Protein AF-N8QYJ8-F1 (afdb_monomer)

Sequence (389 aa):
MSNPVFDHEIYRIAHPVMQKLVKQAVKAREFQATFPNLYNELIRIRDVILRQLVNLLTEKYKERKSLPIEQIKIEVEIIVFGRQLLNHVMGYCQTRQLVDEDIFLLNHLLQPDELTSIFEELYCIFWENIKSYEEWTQFPNFSTNLKRILNEKYFLPDLLPFWDIKSLFLDYLKIYIEYHNFKNSKDIKGTNITQVPSYHEVRNAIKGLKIYGTPLQKSTKSFIGCSPLDANLPPSKFINLHLNLEEDVSNLPVLLSKFIHEFMATRLDNQRNGTDAQPIIDNKVSEKIHSLSIILDDCANSLEVLKRADAILTALISLIYYDKIFETKINKGNIQQFESANYSKFMLSEIHGSANQTIIENAINQDRRNSINHTGMVNRTGFVGDFFI

Mean predicted aligned error: 11.26 Å

Organism: NCBI:txid1530123

Solvent-accessible surface area (backbone atoms only — not comparable to full-atom values): 22499 Å² total; per-residue (Å²): 135,79,84,54,61,67,62,44,70,57,44,69,54,46,50,62,52,49,51,50,53,50,54,33,48,51,54,25,48,56,48,34,74,43,33,46,64,59,45,55,47,52,52,53,48,49,54,51,47,49,53,52,52,52,51,56,52,50,52,47,42,64,76,75,44,101,63,59,70,70,57,50,51,54,54,49,47,41,44,40,56,73,66,35,45,53,42,52,46,38,40,23,56,74,67,75,51,87,56,55,64,63,50,68,76,33,58,96,76,41,55,68,68,58,50,51,50,54,48,50,54,48,31,50,56,51,52,52,53,49,49,54,48,31,68,72,70,65,48,81,66,40,68,62,50,48,54,49,47,41,72,75,76,49,47,65,42,38,50,62,68,98,68,56,65,66,60,55,41,55,52,45,52,54,40,57,58,54,56,75,68,38,39,45,86,74,81,69,92,86,64,97,51,84,46,78,79,48,73,66,54,37,50,60,58,50,51,69,55,71,79,59,69,78,76,71,80,83,48,92,65,46,41,75,34,32,64,51,97,48,90,87,49,74,66,48,99,51,79,39,82,45,76,38,91,84,56,60,74,81,49,47,36,52,52,54,43,49,50,56,53,49,51,50,50,50,55,43,43,64,69,24,71,88,50,92,57,84,58,89,80,55,65,71,61,49,52,54,50,52,56,50,46,54,55,27,49,55,61,58,45,63,54,73,68,76,52,24,58,64,45,54,53,50,52,43,51,51,49,52,52,46,54,52,47,42,54,62,30,38,70,48,17,39,47,68,54,31,26,52,27,41,50,52,50,54,60,50,73,72,54,85,85,61,98,55,50,70,61,53,51,50,51,35,55,48,52,36,53,65,19,44,56,52,59,69,97,67,95,70,93,78,82,87,77,93,81,86,134

Radius of gyration: 23.84 Å; Cα contacts (8 Å, |Δi|>4): 334; chains: 1; bounding box: 57×63×66 Å

Fold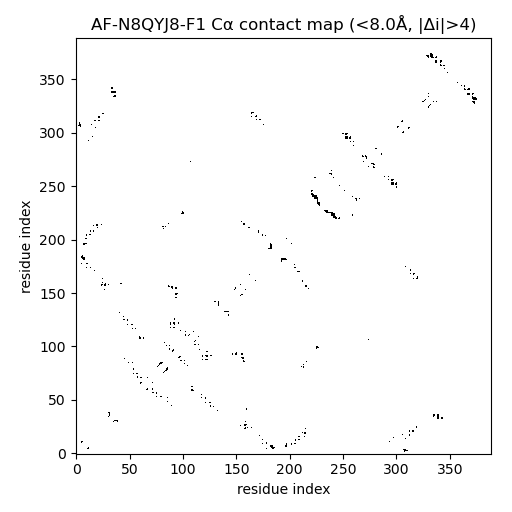seek 3Di:
DDFQQFDADLCLPVLVQLVQLLVLLVLLVVVCLQAVPVLVLLLVLLVVLLVLQLVLQLVLCVVPDPDDSVVSNVVSCCLCQLVVVSLQLQQCLLPVDHAQSNCLSQVVRDHPVRSSVSSVVSSVSSVVSVVVVCVVLVDPCVSVVVSVCCLPPHPRSSNHWPDDLVLSLVLLVQLSVVSVLADGPDDDPDDPRPDRDDPVRSCVSCVSVSSGDRDDDPCPAWDWHQDDPDNPDDGHPAIDTRHHPPDDPLCVLVSVLVRLVVRVVVVQCVQQVNHPDDGDDDVVSVVVSVVSSVVSCCSNPVPPQSSHSVSSSVSSVVSVVSVVQCVQWQVLFQVSQLNVLSVVLVVLVPDPDDPCSVVSNVVSVVSNVNRTPPPDDDDDDDDDDDDDD

Secondary structure (DSSP, 8-state):
-------SHHHHHHHHHHHHHHHHHHHHHHHHHH-HHHHHHHHHHHHHHHHHHHHHHHHHHHHH----HHHHHHHHHIIIIIS-HHHHHHHHHHH----HHHHHHHTTT--HHHHHHHHHHHHHHHHHHHHHHHHHHT-TTHHHHHHHHHHHT--HHHHS-SS-HHHHHHHHHHHHHHHTTS--SS--TTS----PPPHHHHHHHHGGGGGSPPPPP--SSS-EESS-SSTTSPPPSS-EE---TTS-GGGHHHHHHHHHHHHHHHHHHHHHTTS-PPP---HHHHHHHHHHHHHHHHHHT--TTTT-HHHHHHHHHHHHHHHHHIIIIITTS-HHHHHHHHHHHHHHHTS---TTHHHHHHHHHHHHHHTTT-S--------------

Structure (mmCIF, N/CA/C/O backbone):
data_AF-N8QYJ8-F1
#
_entry.id   AF-N8QYJ8-F1
#
loop_
_atom_site.group_PDB
_atom_site.id
_atom_site.type_symbol
_atom_site.label_atom_id
_atom_site.label_alt_id
_atom_site.label_comp_id
_atom_site.label_asym_id
_atom_site.label_entity_id
_atom_site.label_seq_id
_atom_site.pdbx_PDB_ins_code
_atom_site.Cartn_x
_atom_site.Cartn_y
_atom_site.Cartn_z
_atom_site.occupancy
_atom_site.B_iso_or_equiv
_atom_site.auth_seq_id
_atom_site.auth_comp_id
_atom_site.auth_asym_id
_atom_site.auth_atom_id
_atom_site.pdbx_PDB_model_num
ATOM 1 N N . MET A 1 1 ? -17.340 -29.515 1.000 1.00 36.47 1 MET A N 1
ATOM 2 C CA . MET A 1 1 ? -16.845 -28.639 2.084 1.00 36.47 1 MET A CA 1
ATOM 3 C C . MET A 1 1 ? -17.303 -27.223 1.728 1.00 36.47 1 MET A C 1
ATOM 5 O O . MET A 1 1 ? -16.787 -26.689 0.762 1.00 36.47 1 MET A O 1
ATOM 9 N N . SER A 1 2 ? -18.535 -26.823 2.073 1.00 41.84 2 SER A N 1
ATOM 10 C CA . SER A 1 2 ? -19.015 -26.205 3.338 1.00 41.84 2 SER A CA 1
ATOM 11 C C . SER A 1 2 ? -18.490 -24.770 3.559 1.00 41.84 2 SER A C 1
ATOM 13 O O . SER A 1 2 ? -17.286 -24.572 3.653 1.00 41.84 2 SER A O 1
ATOM 15 N N . ASN A 1 3 ? -19.420 -23.803 3.606 1.00 56.28 3 ASN A N 1
ATOM 16 C CA . ASN A 1 3 ? -19.248 -22.336 3.618 1.00 56.28 3 ASN A CA 1
ATOM 17 C C . ASN A 1 3 ? -18.204 -21.795 4.622 1.00 56.28 3 ASN A C 1
ATOM 19 O O . ASN A 1 3 ? -18.433 -21.922 5.823 1.00 56.28 3 ASN A O 1
ATOM 23 N N . PRO A 1 4 ? -17.157 -21.067 4.183 1.00 61.69 4 PRO A N 1
ATOM 24 C CA . PRO A 1 4 ? -16.273 -20.302 5.066 1.00 61.69 4 PRO A CA 1
ATOM 25 C C . PRO A 1 4 ? -16.615 -18.799 5.014 1.00 61.69 4 PRO A C 1
ATOM 27 O O . PRO A 1 4 ? -15.728 -17.945 5.003 1.00 61.69 4 PRO A O 1
ATOM 30 N N . VAL A 1 5 ? -17.911 -18.490 4.898 1.00 67.38 5 VAL A N 1
ATOM 31 C CA . VAL A 1 5 ? -18.459 -17.147 5.110 1.00 67.38 5 VAL A CA 1
ATOM 32 C C . VAL A 1 5 ? -18.983 -17.138 6.533 1.00 67.38 5 VAL A C 1
ATOM 34 O O . VAL A 1 5 ? -19.910 -17.892 6.844 1.00 67.38 5 VAL A O 1
ATOM 37 N N . PHE A 1 6 ? -18.364 -16.339 7.394 1.00 73.62 6 PHE A N 1
ATOM 38 C CA . PHE A 1 6 ? -18.770 -16.251 8.787 1.00 73.62 6 PHE A CA 1
ATOM 39 C C . PHE A 1 6 ? -19.749 -15.096 8.986 1.00 73.62 6 PHE A C 1
ATOM 41 O O . PHE A 1 6 ? -19.693 -14.092 8.281 1.00 73.62 6 PHE A O 1
ATOM 48 N N . ASP A 1 7 ? -20.658 -15.238 9.944 1.00 74.12 7 ASP A N 1
ATOM 49 C CA . ASP A 1 7 ? -21.684 -14.229 10.225 1.00 74.12 7 ASP A CA 1
ATOM 50 C C . ASP A 1 7 ? -21.570 -13.719 11.663 1.00 74.12 7 ASP A C 1
ATOM 52 O O . ASP A 1 7 ? -22.475 -13.876 12.482 1.00 74.12 7 ASP A O 1
ATOM 56 N N . HIS A 1 8 ? -20.399 -13.162 11.978 1.00 79.75 8 HIS A N 1
ATOM 57 C CA . HIS A 1 8 ? -20.100 -12.521 13.255 1.00 79.75 8 HIS A CA 1
ATOM 58 C C . HIS A 1 8 ? -19.141 -11.331 13.070 1.00 79.75 8 HIS A C 1
ATOM 60 O O . HIS A 1 8 ? -18.368 -11.264 12.111 1.00 79.75 8 HIS A O 1
ATOM 66 N N . GLU A 1 9 ? -19.110 -10.425 14.046 1.00 78.31 9 GLU A N 1
ATOM 67 C CA . GLU A 1 9 ? -18.422 -9.126 13.943 1.00 78.31 9 GLU A CA 1
ATOM 68 C C . GLU A 1 9 ? -16.918 -9.199 13.679 1.00 78.31 9 GLU A C 1
ATOM 70 O O . GLU A 1 9 ? -16.393 -8.383 12.924 1.00 78.31 9 GLU A O 1
ATOM 75 N N . ILE A 1 10 ? -16.216 -10.207 14.207 1.00 85.00 10 ILE A N 1
ATOM 76 C CA . ILE A 1 10 ? -14.786 -10.383 13.900 1.00 85.00 10 ILE A CA 1
ATOM 77 C C . ILE A 1 10 ? -14.576 -10.579 12.393 1.00 85.00 10 ILE A C 1
ATOM 79 O O . ILE A 1 10 ? -13.674 -9.979 11.817 1.00 85.00 10 ILE A O 1
ATOM 83 N N . TYR A 1 11 ? -15.422 -11.376 11.739 1.00 84.19 11 TYR A N 1
ATOM 84 C CA . TYR A 1 11 ? -15.336 -11.621 10.307 1.00 84.19 11 TYR A CA 1
ATOM 85 C C . TYR A 1 11 ? -15.731 -10.385 9.508 1.00 84.19 11 TYR A C 1
ATOM 87 O O . TYR A 1 11 ? -14.984 -9.975 8.624 1.00 84.19 11 TYR A O 1
ATOM 95 N N . ARG A 1 12 ? -16.849 -9.742 9.868 1.00 78.38 12 ARG A N 1
ATOM 96 C CA . ARG A 1 12 ? -17.331 -8.539 9.173 1.00 78.38 12 ARG A CA 1
ATOM 97 C C . ARG A 1 12 ? -16.325 -7.386 9.209 1.00 78.38 12 ARG A C 1
ATOM 99 O O . ARG A 1 12 ? -16.278 -6.603 8.275 1.00 78.38 12 ARG A O 1
ATOM 106 N N . ILE A 1 13 ? -15.479 -7.309 10.239 1.00 79.38 13 ILE A N 1
ATOM 107 C CA . ILE A 1 13 ? -14.415 -6.299 10.323 1.00 79.38 13 ILE A CA 1
ATOM 108 C C . ILE A 1 13 ? -13.126 -6.778 9.648 1.00 79.38 13 ILE A C 1
ATOM 110 O O . ILE A 1 13 ? -12.566 -6.087 8.798 1.00 79.38 13 ILE A O 1
ATOM 114 N N . ALA A 1 14 ? -12.614 -7.947 10.037 1.00 85.38 14 ALA A N 1
ATOM 115 C CA . ALA A 1 14 ? -11.292 -8.386 9.603 1.00 85.38 14 ALA A CA 1
ATOM 116 C C . ALA A 1 14 ? -11.263 -8.801 8.128 1.00 85.38 14 ALA A C 1
ATOM 118 O O . ALA A 1 14 ? -10.288 -8.519 7.437 1.00 85.38 14 ALA A O 1
ATOM 119 N N . HIS A 1 15 ? -12.316 -9.442 7.623 1.00 84.12 15 HIS A N 1
ATOM 120 C CA . HIS A 1 15 ? -12.314 -9.997 6.272 1.00 84.12 15 HIS A CA 1
ATOM 121 C C . HIS A 1 15 ? -12.218 -8.918 5.176 1.00 84.12 15 HIS A C 1
ATOM 123 O O . HIS A 1 15 ? -11.326 -9.032 4.329 1.00 84.12 15 HIS A O 1
ATOM 129 N N . PRO A 1 16 ? -13.006 -7.821 5.202 1.00 79.44 16 PRO A N 1
ATOM 130 C CA . PRO A 1 16 ? -12.848 -6.736 4.230 1.00 79.44 16 PRO A CA 1
ATOM 131 C C . PRO A 1 16 ? -11.491 -6.027 4.322 1.00 79.44 16 PRO A C 1
ATOM 133 O O . PRO A 1 16 ? -10.913 -5.659 3.298 1.00 79.44 16 PRO A O 1
ATOM 136 N N . VAL A 1 17 ? -10.949 -5.848 5.535 1.00 84.12 17 VAL A N 1
ATOM 137 C CA . VAL A 1 17 ? -9.609 -5.265 5.733 1.00 84.12 17 VAL A CA 1
ATOM 138 C C . VAL A 1 17 ? -8.554 -6.145 5.066 1.00 84.12 17 VAL A C 1
ATOM 140 O O . VAL A 1 17 ? -7.753 -5.668 4.266 1.00 84.12 17 VAL A O 1
ATOM 143 N N . MET A 1 18 ? -8.608 -7.449 5.315 1.00 87.12 18 MET A N 1
ATOM 144 C CA . MET A 1 18 ? -7.662 -8.412 4.762 1.00 87.12 18 MET A CA 1
ATOM 145 C C . MET A 1 18 ? -7.747 -8.524 3.245 1.00 87.12 18 MET A C 1
ATOM 147 O O . MET A 1 18 ? -6.717 -8.578 2.579 1.00 87.12 18 MET A O 1
ATOM 151 N N . GLN A 1 19 ? -8.948 -8.483 2.671 1.00 84.19 19 GLN A N 1
ATOM 152 C CA . GLN A 1 19 ? -9.119 -8.402 1.221 1.00 84.19 19 GLN A CA 1
ATOM 153 C C . GLN A 1 19 ? -8.427 -7.176 0.624 1.00 84.19 19 GLN A C 1
ATOM 155 O O . GLN A 1 19 ? -7.769 -7.290 -0.409 1.00 84.19 19 GLN A O 1
ATOM 160 N N . LYS A 1 20 ? -8.577 -6.002 1.252 1.00 83.38 20 LYS A N 1
ATOM 161 C CA . LYS A 1 20 ? -7.925 -4.767 0.796 1.00 83.38 20 LYS A CA 1
ATOM 162 C C . LYS A 1 20 ? -6.402 -4.898 0.861 1.00 83.38 20 LYS A C 1
ATOM 164 O O . LYS A 1 20 ? -5.740 -4.587 -0.124 1.00 83.38 20 LYS A O 1
ATOM 169 N N . LEU A 1 21 ? -5.862 -5.430 1.959 1.00 89.00 21 LEU A N 1
ATOM 170 C CA . LEU A 1 21 ? -4.421 -5.652 2.132 1.00 89.00 21 LEU A CA 1
ATOM 171 C C . LEU A 1 21 ? -3.865 -6.685 1.140 1.00 89.00 21 LEU A C 1
ATOM 173 O O . LEU A 1 21 ? -2.809 -6.471 0.554 1.00 89.00 21 LEU A O 1
ATOM 177 N N . VAL A 1 22 ? -4.592 -7.775 0.873 1.00 89.56 22 VAL A N 1
ATOM 178 C CA . VAL A 1 22 ? -4.208 -8.761 -0.152 1.00 89.56 22 VAL A CA 1
ATOM 179 C C . VAL A 1 22 ? -4.218 -8.132 -1.544 1.00 89.56 22 VAL A C 1
ATOM 181 O O . VAL A 1 22 ? -3.258 -8.304 -2.291 1.00 89.56 22 VAL A O 1
ATOM 184 N N . LYS A 1 23 ? -5.256 -7.361 -1.897 1.00 86.38 23 LYS A N 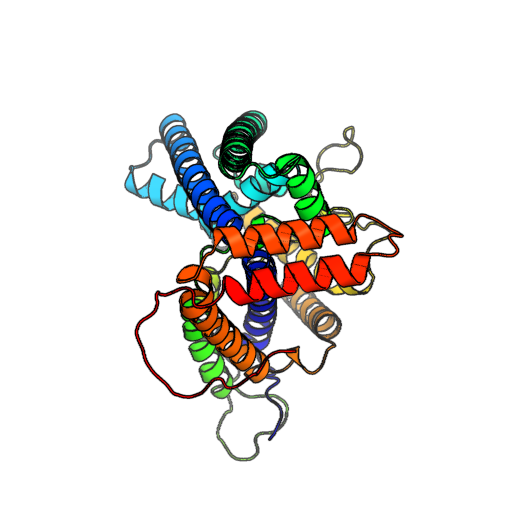1
ATOM 185 C CA . LYS A 1 23 ? -5.313 -6.636 -3.179 1.00 86.38 23 LYS A CA 1
ATOM 186 C C . LYS A 1 23 ? -4.157 -5.640 -3.316 1.00 86.38 23 LYS A C 1
ATOM 188 O O . LYS A 1 23 ? -3.559 -5.558 -4.385 1.00 86.38 23 LYS A O 1
ATOM 193 N N . GLN A 1 24 ? -3.822 -4.920 -2.244 1.00 89.25 24 GLN A N 1
ATOM 194 C CA . GLN A 1 24 ? -2.661 -4.030 -2.196 1.00 89.25 24 GLN A CA 1
ATOM 195 C C . GLN A 1 24 ? -1.362 -4.809 -2.427 1.00 89.25 24 GLN A C 1
ATOM 197 O O . GLN A 1 24 ? -0.564 -4.429 -3.280 1.00 89.25 24 GLN A O 1
ATOM 202 N N . ALA A 1 25 ? -1.171 -5.931 -1.724 1.00 91.88 25 ALA A N 1
ATOM 203 C CA . ALA A 1 25 ? 0.004 -6.773 -1.897 1.00 91.88 25 ALA A CA 1
ATOM 204 C C . ALA A 1 25 ? 0.139 -7.257 -3.342 1.00 91.88 25 ALA A C 1
ATOM 206 O O . ALA A 1 25 ? 1.217 -7.116 -3.909 1.00 91.88 25 ALA A O 1
ATOM 207 N N . VAL A 1 26 ? -0.936 -7.769 -3.950 1.00 90.62 26 VAL A N 1
ATOM 208 C CA . VAL A 1 26 ? -0.935 -8.210 -5.354 1.00 90.62 26 VAL A CA 1
ATOM 209 C C . VAL A 1 26 ? -0.481 -7.079 -6.276 1.00 90.62 26 VAL A C 1
ATOM 211 O O . VAL A 1 26 ? 0.484 -7.268 -7.010 1.00 90.62 26 VAL A O 1
ATOM 214 N N . LYS A 1 27 ? -1.077 -5.883 -6.168 1.00 89.88 27 LYS A N 1
ATOM 215 C CA . LYS A 1 27 ? -0.676 -4.716 -6.974 1.00 89.88 27 LYS A CA 1
ATOM 216 C C . LYS A 1 27 ? 0.798 -4.344 -6.787 1.00 89.88 27 LYS A C 1
ATOM 218 O O . LYS A 1 27 ? 1.490 -4.059 -7.762 1.00 89.88 27 LYS A O 1
ATOM 223 N N . ALA A 1 28 ? 1.297 -4.368 -5.549 1.00 92.38 28 ALA A N 1
ATOM 224 C CA . ALA A 1 28 ? 2.706 -4.108 -5.262 1.00 92.38 28 ALA A CA 1
ATOM 225 C C . ALA A 1 28 ? 3.627 -5.158 -5.915 1.00 92.38 28 ALA A C 1
ATOM 227 O O . ALA A 1 28 ? 4.659 -4.801 -6.480 1.00 92.38 28 ALA A O 1
ATOM 228 N N . ARG A 1 29 ? 3.239 -6.443 -5.904 1.00 92.06 29 ARG A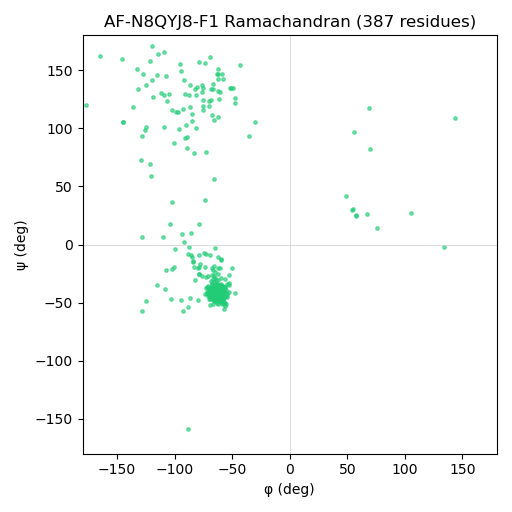 N 1
ATOM 229 C CA . ARG A 1 29 ? 4.007 -7.528 -6.542 1.00 92.06 29 ARG A CA 1
ATOM 230 C C . ARG A 1 29 ? 3.944 -7.469 -8.064 1.00 92.06 29 ARG A C 1
ATOM 232 O O . ARG A 1 29 ? 4.953 -7.742 -8.697 1.00 92.06 29 ARG A O 1
ATOM 239 N N . GLU A 1 30 ? 2.818 -7.082 -8.659 1.00 90.94 30 GLU A N 1
ATOM 240 C CA . GLU A 1 30 ? 2.709 -6.843 -10.108 1.00 90.94 30 GLU A CA 1
ATOM 241 C C . GLU A 1 30 ? 3.656 -5.725 -10.560 1.00 90.94 30 GLU A C 1
ATOM 243 O O . GLU A 1 30 ? 4.379 -5.863 -11.553 1.00 90.94 30 GLU A O 1
ATOM 248 N N . PHE A 1 31 ? 3.715 -4.639 -9.784 1.00 91.75 31 PHE A N 1
ATOM 249 C CA . PHE A 1 31 ? 4.668 -3.564 -10.024 1.00 91.75 31 PHE A CA 1
ATOM 250 C C . PHE A 1 31 ? 6.113 -4.052 -9.862 1.00 91.75 31 PHE A C 1
ATOM 252 O O . PHE A 1 31 ? 6.920 -3.851 -10.765 1.00 91.75 31 PHE A O 1
ATOM 259 N N . GLN A 1 32 ? 6.433 -4.754 -8.770 1.00 92.62 32 GLN A N 1
ATOM 260 C CA . GLN A 1 32 ? 7.760 -5.330 -8.523 1.00 92.62 32 GLN A CA 1
ATOM 261 C C . GLN A 1 32 ? 8.181 -6.324 -9.619 1.00 92.62 32 GLN A C 1
ATOM 263 O O . GLN A 1 32 ? 9.338 -6.342 -10.029 1.00 92.62 32 GLN A O 1
ATOM 268 N N . ALA A 1 33 ? 7.247 -7.133 -10.127 1.00 88.50 33 ALA A N 1
ATOM 269 C CA . ALA A 1 33 ? 7.478 -8.056 -11.235 1.00 88.50 33 ALA A CA 1
ATOM 270 C C . ALA A 1 33 ? 7.863 -7.333 -12.523 1.00 88.50 33 ALA A C 1
ATOM 272 O O . ALA A 1 33 ? 8.582 -7.890 -13.350 1.00 88.50 33 ALA A O 1
ATOM 273 N N . THR A 1 34 ? 7.365 -6.112 -12.701 1.00 87.00 34 THR A N 1
ATOM 274 C CA . THR A 1 34 ? 7.633 -5.297 -13.882 1.00 87.00 34 THR A CA 1
ATOM 275 C C . THR A 1 34 ? 8.927 -4.500 -13.706 1.00 87.00 34 THR A C 1
ATOM 277 O O . THR A 1 34 ? 9.780 -4.532 -14.592 1.00 87.00 34 THR A O 1
ATOM 280 N N . PHE A 1 35 ? 9.106 -3.858 -12.549 1.00 89.62 35 PHE A N 1
ATOM 281 C CA . PHE A 1 35 ? 10.214 -2.950 -12.245 1.00 89.62 35 PHE A CA 1
ATOM 282 C C . PHE A 1 35 ? 10.898 -3.318 -10.910 1.00 89.62 35 PHE A C 1
ATOM 284 O O . PHE A 1 35 ? 10.689 -2.645 -9.897 1.00 89.62 35 PHE A O 1
ATOM 291 N N . PRO A 1 36 ? 11.673 -4.414 -10.855 1.00 90.75 36 PRO A N 1
ATOM 292 C CA . PRO A 1 36 ? 12.260 -4.920 -9.613 1.00 90.75 36 PRO A CA 1
ATOM 293 C C . PRO A 1 36 ? 13.283 -3.985 -8.947 1.00 90.75 36 PRO A C 1
ATOM 295 O O . PRO A 1 36 ? 13.241 -3.804 -7.729 1.00 90.75 36 PRO A O 1
ATOM 298 N N . ASN A 1 37 ? 14.202 -3.395 -9.715 1.00 90.75 37 ASN A N 1
ATOM 299 C CA . ASN A 1 37 ? 15.188 -2.441 -9.209 1.00 90.75 37 ASN A CA 1
ATOM 300 C C . ASN A 1 37 ? 14.507 -1.138 -8.811 1.00 90.75 37 ASN A C 1
ATOM 302 O O . ASN A 1 37 ? 14.764 -0.646 -7.716 1.00 90.75 37 ASN A O 1
ATOM 306 N N . LEU A 1 38 ? 13.588 -0.629 -9.639 1.00 91.69 38 LEU A N 1
ATOM 307 C CA . LEU A 1 38 ? 12.806 0.555 -9.287 1.00 91.69 38 LEU A CA 1
ATOM 308 C C . LEU A 1 38 ? 12.015 0.333 -7.996 1.00 91.69 38 LEU A C 1
ATOM 310 O O . LEU A 1 38 ? 11.953 1.225 -7.164 1.00 91.69 38 LEU A O 1
ATOM 314 N N . TYR A 1 39 ? 11.400 -0.835 -7.810 1.00 93.25 39 TYR A N 1
ATOM 315 C CA . TYR A 1 39 ? 10.653 -1.135 -6.590 1.00 93.25 39 TYR A CA 1
ATOM 316 C C . TYR A 1 39 ? 11.555 -1.077 -5.349 1.00 93.25 39 TYR A C 1
ATOM 318 O O . TYR A 1 39 ? 11.199 -0.440 -4.358 1.00 93.25 39 TYR A O 1
ATOM 326 N N . ASN A 1 40 ? 12.749 -1.673 -5.419 1.00 91.56 40 ASN A N 1
ATOM 327 C CA . ASN A 1 40 ? 13.736 -1.591 -4.338 1.00 91.56 40 ASN A CA 1
ATOM 328 C C . ASN A 1 40 ? 14.211 -0.149 -4.105 1.00 91.56 40 ASN A C 1
ATOM 330 O O . ASN A 1 40 ? 14.377 0.278 -2.962 1.00 91.56 40 ASN A O 1
ATOM 334 N N . GLU A 1 41 ? 14.385 0.614 -5.179 1.00 93.44 41 GLU A N 1
ATOM 335 C CA . GLU A 1 41 ? 14.773 2.016 -5.109 1.00 93.44 41 GLU A CA 1
ATOM 336 C C . GLU A 1 41 ? 13.669 2.882 -4.489 1.00 93.44 41 GLU A C 1
ATOM 338 O O . GLU A 1 41 ? 13.941 3.699 -3.615 1.00 93.44 41 GLU A O 1
ATOM 343 N N . LEU A 1 42 ? 12.403 2.654 -4.838 1.00 94.88 42 LEU A N 1
ATOM 344 C CA . LEU A 1 42 ? 11.259 3.329 -4.229 1.00 94.88 42 LEU A CA 1
ATOM 345 C C . LEU A 1 42 ? 11.142 3.022 -2.731 1.00 94.88 42 LEU A C 1
ATOM 347 O O . LEU A 1 42 ? 10.823 3.926 -1.958 1.00 94.88 42 LEU A O 1
ATOM 351 N N . ILE A 1 43 ? 11.451 1.792 -2.298 1.00 94.25 43 ILE A N 1
ATOM 352 C CA . ILE A 1 43 ? 11.564 1.457 -0.868 1.00 94.25 43 ILE A CA 1
ATOM 353 C C . ILE A 1 43 ? 12.670 2.296 -0.215 1.00 94.25 43 ILE A C 1
ATOM 355 O O . ILE A 1 43 ? 12.429 2.925 0.816 1.00 94.25 43 ILE A O 1
ATOM 359 N N . ARG A 1 44 ? 13.858 2.369 -0.832 1.00 95.19 44 ARG A N 1
ATOM 360 C CA . ARG A 1 44 ? 14.985 3.171 -0.327 1.00 95.19 44 ARG A CA 1
ATOM 361 C C . ARG A 1 44 ? 14.621 4.653 -0.209 1.00 95.19 44 ARG A C 1
ATOM 363 O O . ARG A 1 44 ? 14.912 5.271 0.815 1.00 95.19 44 ARG A O 1
ATOM 370 N N . ILE A 1 45 ? 13.982 5.218 -1.233 1.00 96.00 45 ILE A N 1
ATOM 371 C CA . ILE A 1 45 ? 13.537 6.618 -1.265 1.00 96.00 45 ILE A CA 1
ATOM 372 C C . ILE A 1 45 ? 12.496 6.871 -0.176 1.00 96.00 45 ILE A C 1
ATOM 374 O O . ILE A 1 45 ? 12.615 7.838 0.573 1.00 96.00 45 ILE A O 1
ATOM 378 N N . ARG A 1 46 ? 11.510 5.983 -0.026 1.00 95.00 46 ARG A N 1
ATOM 379 C CA . ARG A 1 46 ? 10.507 6.072 1.042 1.00 95.00 46 ARG A CA 1
ATOM 380 C C . ARG A 1 46 ? 11.156 6.073 2.426 1.00 95.00 46 ARG A C 1
ATOM 382 O O . ARG A 1 46 ? 10.741 6.847 3.281 1.00 95.00 46 ARG A O 1
ATOM 389 N N . ASP A 1 47 ? 12.193 5.268 2.650 1.00 95.00 47 ASP A N 1
ATOM 390 C CA . ASP A 1 47 ? 12.914 5.251 3.928 1.00 95.00 47 ASP A CA 1
ATOM 391 C C . ASP A 1 47 ? 13.710 6.551 4.171 1.00 95.00 47 ASP A C 1
ATOM 393 O O . ASP A 1 47 ? 13.866 6.980 5.316 1.00 95.00 47 ASP A O 1
ATOM 397 N N . VAL A 1 48 ? 14.207 7.205 3.112 1.00 96.56 48 VAL A N 1
ATOM 398 C CA . VAL A 1 48 ? 14.804 8.553 3.196 1.00 96.56 48 VAL A CA 1
ATOM 399 C C . VAL A 1 48 ? 13.743 9.585 3.578 1.00 96.56 48 VAL A C 1
ATOM 401 O O . VAL A 1 48 ? 13.952 10.339 4.528 1.00 96.56 48 VAL A O 1
ATOM 404 N N . ILE A 1 49 ? 12.595 9.572 2.897 1.00 96.94 49 ILE A N 1
ATOM 405 C CA . ILE A 1 49 ? 11.457 10.459 3.178 1.00 96.94 49 ILE A CA 1
ATOM 406 C C . ILE A 1 49 ? 10.965 10.266 4.611 1.00 96.94 49 ILE A C 1
ATOM 408 O O . ILE A 1 49 ? 10.761 11.246 5.316 1.00 96.94 49 ILE A O 1
ATOM 412 N N . LEU A 1 50 ? 10.836 9.020 5.073 1.00 95.69 50 LEU A N 1
ATOM 413 C CA . LEU A 1 50 ? 10.451 8.696 6.445 1.00 95.69 50 LEU A CA 1
ATOM 414 C C . LEU A 1 50 ? 11.397 9.345 7.458 1.00 95.69 50 LEU A C 1
ATOM 416 O O . LEU A 1 50 ? 10.937 10.004 8.388 1.00 95.69 50 LEU A O 1
ATOM 420 N N . ARG A 1 51 ? 12.714 9.173 7.286 1.00 96.06 51 ARG A N 1
ATOM 421 C CA . ARG A 1 51 ? 13.704 9.768 8.197 1.00 96.06 51 ARG A CA 1
ATOM 422 C C . ARG A 1 51 ? 13.598 11.289 8.219 1.00 96.06 51 ARG A C 1
ATOM 424 O O . ARG A 1 51 ? 13.618 11.874 9.299 1.00 96.06 51 ARG A O 1
ATOM 431 N N . GLN A 1 52 ? 13.452 11.914 7.052 1.00 97.25 52 GLN A N 1
ATOM 432 C CA . GLN A 1 52 ? 13.326 13.365 6.961 1.00 97.25 52 GLN A CA 1
ATOM 433 C C . GLN A 1 52 ? 12.022 13.862 7.595 1.00 97.25 52 GLN A C 1
ATOM 435 O O . GLN A 1 52 ? 12.052 14.784 8.403 1.00 97.25 52 GLN A O 1
ATOM 440 N N . LEU A 1 53 ? 10.895 13.204 7.319 1.00 95.12 53 LEU A N 1
ATOM 441 C CA . LEU A 1 53 ? 9.598 13.525 7.912 1.00 95.12 53 LEU A CA 1
ATOM 442 C C . LEU A 1 53 ? 9.633 13.418 9.443 1.00 95.12 53 LEU A C 1
ATOM 444 O O . LEU A 1 53 ? 9.186 14.330 10.134 1.00 95.12 53 LEU A O 1
ATOM 448 N N . VAL A 1 54 ? 10.202 12.335 9.984 1.00 94.88 54 VAL A N 1
ATOM 449 C CA . VAL A 1 54 ? 10.357 12.146 11.436 1.00 94.88 54 VAL A CA 1
ATOM 450 C C . VAL A 1 54 ? 11.193 13.269 12.047 1.00 94.88 54 VAL A C 1
ATOM 452 O O . VAL A 1 54 ? 10.810 13.808 13.087 1.00 94.88 54 VAL A O 1
ATOM 455 N N . ASN A 1 55 ? 12.297 13.654 11.404 1.00 95.31 55 ASN A N 1
ATOM 456 C CA . ASN A 1 55 ? 13.141 14.753 11.871 1.00 95.31 55 ASN A CA 1
ATOM 457 C C . ASN A 1 55 ? 12.376 16.083 11.880 1.00 95.31 55 ASN A C 1
ATOM 459 O O . ASN A 1 55 ? 12.327 16.745 12.915 1.00 95.31 55 ASN A O 1
ATOM 463 N N . LEU A 1 56 ? 11.724 16.441 10.770 1.00 94.44 56 LEU A N 1
ATOM 464 C CA . LEU A 1 56 ? 10.966 17.689 10.635 1.00 94.44 56 LEU A CA 1
ATOM 465 C C . LEU A 1 56 ? 9.839 17.792 11.676 1.00 94.44 56 LEU A C 1
ATOM 467 O O . LEU A 1 56 ? 9.694 18.820 12.338 1.00 94.44 56 LEU A O 1
ATOM 471 N N . LEU A 1 57 ? 9.075 16.714 11.883 1.00 92.00 57 LEU A N 1
ATOM 472 C CA . LEU A 1 57 ? 8.020 16.680 12.899 1.00 92.00 57 LEU A CA 1
ATOM 473 C C . LEU A 1 57 ? 8.585 16.771 14.320 1.00 92.00 57 LEU A C 1
ATOM 475 O O . LEU A 1 57 ? 8.022 17.469 15.163 1.00 92.00 57 LEU A O 1
ATOM 479 N N . THR A 1 58 ? 9.700 16.091 14.590 1.00 92.75 58 THR A N 1
ATOM 480 C CA . THR A 1 58 ? 10.362 16.117 15.901 1.00 92.75 58 THR A CA 1
ATOM 481 C C . THR A 1 58 ? 10.823 17.528 16.259 1.00 92.75 58 THR A C 1
ATOM 483 O O . THR A 1 58 ? 10.578 17.979 17.378 1.00 92.75 58 THR A O 1
ATOM 486 N N . GLU A 1 59 ? 11.440 18.248 15.319 1.00 92.25 59 GLU A N 1
ATOM 487 C CA . GLU A 1 59 ? 11.848 19.641 15.538 1.00 92.25 59 GLU A CA 1
ATOM 488 C C . GLU A 1 59 ? 10.638 20.546 15.793 1.00 92.25 59 GLU A C 1
ATOM 490 O O . GLU A 1 59 ? 10.636 21.319 16.749 1.00 92.25 59 GLU A O 1
ATOM 495 N N . LYS A 1 60 ? 9.539 20.360 15.053 1.00 90.94 60 LYS A N 1
ATOM 496 C CA . LYS A 1 60 ? 8.297 21.117 15.280 1.00 90.94 60 LYS A CA 1
ATOM 497 C C . LYS A 1 60 ? 7.679 20.863 16.652 1.00 90.94 60 LYS A C 1
ATOM 499 O O . LYS A 1 60 ? 7.180 21.793 17.290 1.00 90.94 60 LYS A O 1
ATOM 504 N N . TYR A 1 61 ? 7.750 19.630 17.150 1.00 89.19 61 TYR A N 1
ATOM 505 C CA . TYR A 1 61 ? 7.343 19.320 18.519 1.00 89.19 61 TYR A CA 1
ATOM 506 C C . TYR A 1 61 ? 8.231 20.018 19.551 1.00 89.19 61 TYR A C 1
ATOM 508 O O . TYR A 1 61 ? 7.690 20.585 20.497 1.00 89.19 61 TYR A O 1
ATOM 516 N N . LYS A 1 62 ? 9.558 20.028 19.361 1.00 89.31 62 LYS A N 1
ATOM 517 C CA . LYS A 1 62 ? 10.498 20.727 20.256 1.00 89.31 62 LYS A CA 1
ATOM 518 C C . LYS A 1 62 ? 10.272 22.241 20.275 1.00 89.31 62 LYS A C 1
ATOM 520 O O . LYS A 1 62 ? 10.379 22.851 21.333 1.00 89.31 62 LYS A O 1
ATOM 525 N N . GLU A 1 63 ? 9.940 22.838 19.129 1.00 88.75 63 GLU A N 1
ATOM 526 C CA . GLU A 1 63 ? 9.638 24.271 19.007 1.00 88.75 63 GLU A CA 1
ATOM 527 C C . GLU A 1 63 ? 8.354 24.665 19.755 1.00 88.75 63 GLU A C 1
ATOM 529 O O . GLU A 1 63 ? 8.290 25.736 20.357 1.00 88.75 63 GLU A O 1
ATOM 534 N N . ARG A 1 64 ? 7.311 23.822 19.701 1.00 85.12 64 ARG A N 1
ATOM 535 C CA . ARG A 1 64 ? 5.947 24.203 20.119 1.00 85.12 64 ARG A CA 1
ATOM 536 C C . ARG A 1 64 ? 5.475 23.591 21.428 1.00 85.12 64 ARG A C 1
ATOM 538 O O . ARG A 1 64 ? 4.539 24.113 22.034 1.00 85.12 64 ARG A O 1
ATOM 545 N N . LYS A 1 65 ? 6.063 22.478 21.863 1.00 82.94 65 LYS A N 1
ATOM 546 C CA . LYS A 1 65 ? 5.636 21.760 23.065 1.00 82.94 65 LYS A CA 1
ATOM 547 C C . LYS A 1 65 ? 6.829 21.428 23.954 1.00 82.94 65 LYS A C 1
ATOM 549 O O . LYS A 1 65 ? 7.826 20.873 23.513 1.00 82.94 65 LYS A O 1
ATOM 554 N N . SER A 1 66 ? 6.677 21.686 25.250 1.00 83.31 66 SER A N 1
ATOM 555 C CA . SER A 1 66 ? 7.625 21.218 26.264 1.00 83.31 66 SER A CA 1
ATOM 556 C C . SER A 1 66 ? 7.290 19.773 26.643 1.00 83.31 66 SER A C 1
ATOM 558 O O . SER A 1 66 ? 6.605 19.516 27.633 1.00 83.31 66 SER A O 1
ATOM 560 N N . LEU A 1 67 ? 7.692 18.829 25.789 1.00 84.69 67 LEU A N 1
ATOM 561 C CA . LEU A 1 67 ? 7.506 17.393 26.004 1.00 84.69 67 LEU A CA 1
ATOM 562 C C . LEU A 1 67 ? 8.862 16.686 26.151 1.00 84.69 67 LEU A C 1
ATOM 564 O O . LEU A 1 67 ? 9.824 17.062 25.479 1.00 84.69 67 LEU A O 1
ATOM 568 N N . PRO A 1 68 ? 8.955 15.633 26.985 1.00 89.62 68 PRO A N 1
ATOM 569 C CA . PRO A 1 68 ? 10.121 14.756 27.000 1.00 89.62 68 PRO A CA 1
ATOM 570 C C . PRO A 1 68 ? 10.358 14.117 25.626 1.00 89.62 68 PRO A C 1
ATOM 572 O O . PRO A 1 68 ? 9.403 13.777 24.928 1.00 89.62 68 PRO A O 1
ATOM 575 N N . ILE A 1 69 ? 11.623 13.880 25.268 1.00 88.81 69 ILE A N 1
ATOM 576 C CA . ILE A 1 69 ? 12.022 13.309 23.965 1.00 88.81 69 ILE A CA 1
ATOM 577 C C . ILE A 1 69 ? 11.305 11.982 23.674 1.00 88.81 69 ILE A C 1
ATOM 579 O O . ILE A 1 69 ? 10.822 11.778 22.564 1.00 88.81 69 ILE A O 1
ATOM 583 N N . GLU A 1 70 ? 11.176 11.110 24.676 1.00 90.31 70 GLU A N 1
ATOM 584 C CA . GLU A 1 70 ? 10.470 9.829 24.527 1.00 90.31 70 GLU A CA 1
ATOM 585 C C . GLU A 1 70 ? 8.984 10.013 24.195 1.00 90.31 70 GLU A C 1
ATOM 587 O O . GLU A 1 70 ? 8.435 9.287 23.369 1.00 90.31 70 GLU A O 1
ATOM 592 N N . GLN A 1 71 ? 8.337 11.028 24.775 1.00 87.62 71 GLN A N 1
ATOM 593 C CA . GLN A 1 71 ? 6.945 11.341 24.462 1.00 87.62 71 GLN A CA 1
ATOM 594 C C . GLN A 1 71 ? 6.819 11.891 23.037 1.00 87.62 71 GLN A C 1
ATOM 596 O O . GLN A 1 71 ? 5.908 11.500 22.316 1.00 87.62 71 GLN A O 1
ATOM 601 N N . ILE A 1 72 ? 7.751 12.751 22.604 1.00 87.69 72 ILE A N 1
ATOM 602 C CA . ILE A 1 72 ? 7.781 13.266 21.225 1.00 87.69 72 ILE A CA 1
ATOM 603 C C . ILE A 1 72 ? 7.913 12.111 20.231 1.00 87.69 72 ILE A C 1
ATOM 605 O O . ILE A 1 72 ? 7.191 12.076 19.240 1.00 87.69 72 ILE A O 1
ATOM 609 N N . LYS A 1 73 ? 8.785 11.139 20.512 1.00 88.88 73 LYS A N 1
ATOM 610 C CA . LYS A 1 73 ? 8.961 9.964 19.655 1.00 88.88 73 LYS A CA 1
ATOM 611 C C . LYS A 1 73 ? 7.657 9.177 19.488 1.00 88.88 73 LYS A C 1
ATOM 613 O O . LYS A 1 73 ? 7.286 8.870 18.360 1.00 88.88 73 LYS A O 1
ATOM 618 N N . ILE A 1 74 ? 6.947 8.910 20.587 1.00 86.38 74 ILE A N 1
ATOM 619 C CA . ILE A 1 74 ? 5.651 8.210 20.563 1.00 86.38 74 ILE A CA 1
ATOM 620 C C . ILE A 1 74 ? 4.624 8.992 19.731 1.00 86.38 74 ILE A C 1
ATOM 622 O O . ILE A 1 74 ? 3.955 8.421 18.873 1.00 86.38 74 ILE A O 1
ATOM 626 N N . GLU A 1 75 ? 4.517 10.303 19.946 1.00 83.94 75 GLU A N 1
ATOM 627 C CA . GLU A 1 75 ? 3.589 11.174 19.213 1.00 83.94 75 GLU A CA 1
ATOM 628 C C . GLU A 1 75 ? 3.889 11.204 17.705 1.00 83.94 75 GLU A C 1
ATOM 630 O O . GLU A 1 75 ? 2.981 11.098 16.878 1.00 83.94 75 GLU A O 1
ATOM 635 N N . VAL A 1 76 ? 5.170 11.300 17.338 1.00 88.75 76 VAL A N 1
ATOM 636 C CA . VAL A 1 76 ? 5.611 11.277 15.939 1.00 88.75 76 VAL A CA 1
ATOM 637 C C . VAL A 1 76 ? 5.320 9.919 15.299 1.00 88.75 76 VAL A C 1
ATOM 639 O O . VAL A 1 76 ? 4.807 9.884 14.186 1.00 88.75 76 VAL A O 1
ATOM 642 N N . GLU A 1 77 ? 5.564 8.802 15.988 1.00 86.00 77 GLU A N 1
ATOM 643 C CA . GLU A 1 77 ? 5.215 7.464 15.485 1.00 86.00 77 GLU A CA 1
ATOM 644 C C . GLU A 1 77 ? 3.700 7.309 15.261 1.00 86.00 77 GLU A C 1
ATOM 646 O O . GLU A 1 77 ? 3.277 6.770 14.233 1.00 86.00 77 GLU A O 1
ATOM 651 N N . ILE A 1 78 ? 2.872 7.830 16.174 1.00 82.62 78 ILE A N 1
ATOM 652 C CA . ILE A 1 78 ? 1.408 7.837 16.029 1.00 82.62 78 ILE A CA 1
ATOM 653 C C . ILE A 1 78 ? 0.990 8.631 14.788 1.00 82.62 78 ILE A C 1
ATOM 655 O O . ILE A 1 78 ? 0.127 8.178 14.039 1.00 82.62 78 ILE A O 1
ATOM 659 N N . ILE A 1 79 ? 1.597 9.791 14.544 1.00 82.75 79 ILE A N 1
ATOM 660 C CA . ILE A 1 79 ? 1.312 10.613 13.362 1.00 82.75 79 ILE A CA 1
ATOM 661 C C . ILE A 1 79 ? 1.761 9.911 12.074 1.00 82.75 79 ILE A C 1
ATOM 663 O O . ILE A 1 79 ? 0.992 9.789 11.121 1.00 82.75 79 ILE A O 1
ATOM 667 N N . VAL A 1 80 ? 3.004 9.442 12.037 1.00 87.06 80 VAL A N 1
ATOM 668 C CA . VAL A 1 80 ? 3.627 8.907 10.823 1.00 87.06 80 VAL A CA 1
ATOM 669 C C . VAL A 1 80 ? 2.986 7.585 10.406 1.00 87.06 80 VAL A C 1
ATOM 671 O O . VAL A 1 80 ? 2.643 7.421 9.235 1.00 87.06 80 VAL A O 1
ATOM 674 N N . PHE A 1 81 ? 2.794 6.662 11.352 1.00 81.81 81 PHE A N 1
ATOM 675 C CA . PHE A 1 81 ? 2.303 5.312 11.071 1.00 81.81 81 PHE A CA 1
ATOM 676 C C . PHE A 1 81 ? 0.832 5.133 11.433 1.00 81.81 81 PHE A C 1
ATOM 678 O O . PHE A 1 81 ? 0.064 4.615 10.628 1.00 81.81 81 PHE A O 1
ATOM 685 N N . GLY A 1 82 ? 0.419 5.581 12.621 1.00 74.31 82 GLY A N 1
ATOM 686 C CA . GLY A 1 82 ? -0.960 5.411 13.093 1.00 74.31 82 GLY A CA 1
ATOM 687 C C . GLY A 1 82 ? -1.972 6.204 12.265 1.00 74.31 82 GLY A C 1
ATOM 688 O O . GLY A 1 82 ? -3.009 5.670 11.879 1.00 74.31 82 GLY A O 1
ATOM 689 N N . ARG A 1 83 ? -1.643 7.461 11.949 1.00 74.81 83 ARG A N 1
ATOM 690 C CA . ARG A 1 83 ? -2.427 8.338 11.063 1.00 74.81 83 ARG A CA 1
ATOM 691 C C . ARG A 1 83 ? -1.993 8.257 9.600 1.00 74.81 83 ARG A C 1
ATOM 693 O O . ARG A 1 83 ? -2.546 8.959 8.771 1.00 74.81 83 ARG A O 1
ATOM 700 N N . GLN A 1 84 ? -1.018 7.403 9.287 1.00 81.75 84 GLN A N 1
ATOM 701 C CA . GLN A 1 84 ? -0.510 7.165 7.936 1.00 81.75 84 GLN A CA 1
ATOM 702 C C . GLN A 1 84 ? 0.034 8.407 7.205 1.00 81.75 84 GLN A C 1
ATOM 704 O O . GLN A 1 84 ? 0.077 8.400 5.976 1.00 81.75 84 GLN A O 1
ATOM 709 N N . LEU A 1 85 ? 0.499 9.452 7.909 1.00 86.06 85 LEU A N 1
ATOM 710 C CA . LEU A 1 85 ? 0.976 10.694 7.274 1.00 86.06 85 LEU A CA 1
ATOM 711 C C . LEU A 1 85 ? 2.030 10.441 6.186 1.00 86.06 85 LEU A C 1
ATOM 713 O O . LEU A 1 85 ? 2.054 11.121 5.166 1.00 86.06 85 LEU A O 1
ATOM 717 N N . LEU A 1 86 ? 2.884 9.433 6.364 1.00 89.56 86 LEU A N 1
ATOM 718 C CA . LEU A 1 86 ? 3.859 9.069 5.342 1.00 89.56 86 LEU A CA 1
ATOM 719 C C . LEU A 1 86 ? 3.199 8.620 4.032 1.00 89.56 86 LEU A C 1
ATOM 721 O O . LEU A 1 86 ? 3.648 9.017 2.963 1.00 89.56 86 LEU A O 1
ATOM 725 N N . ASN A 1 87 ? 2.110 7.852 4.092 1.00 87.75 87 ASN A N 1
ATOM 726 C CA . ASN A 1 87 ? 1.350 7.466 2.903 1.00 87.75 87 ASN A CA 1
ATOM 727 C C . ASN A 1 87 ? 0.750 8.701 2.215 1.00 87.75 87 ASN A C 1
ATOM 729 O O . ASN A 1 87 ? 0.773 8.780 0.990 1.00 87.75 87 ASN A O 1
ATOM 733 N N . HIS A 1 88 ? 0.301 9.695 2.982 1.00 85.94 88 HIS A N 1
ATOM 734 C CA . HIS A 1 88 ? -0.165 10.972 2.437 1.00 85.94 88 HIS A CA 1
ATOM 735 C C . HIS A 1 88 ? 0.965 11.760 1.755 1.00 85.94 88 HIS A C 1
ATOM 737 O O . HIS A 1 88 ? 0.799 12.208 0.621 1.00 85.94 88 HIS A O 1
ATOM 743 N N . VAL A 1 89 ? 2.160 11.814 2.356 1.00 90.88 89 VAL A N 1
ATOM 744 C CA . VAL A 1 89 ? 3.359 12.393 1.720 1.00 90.88 89 VAL A CA 1
ATOM 745 C C . VAL A 1 89 ? 3.704 11.669 0.416 1.00 90.88 89 VAL A C 1
ATOM 747 O O . VAL A 1 89 ? 3.984 12.319 -0.591 1.00 90.88 89 VAL A O 1
ATOM 750 N N . MET A 1 90 ? 3.651 10.332 0.382 1.00 92.00 90 MET A N 1
ATOM 751 C CA . MET A 1 90 ? 3.869 9.576 -0.860 1.00 92.00 90 MET A CA 1
ATOM 752 C C . MET A 1 90 ? 2.793 9.905 -1.911 1.00 92.00 90 MET A C 1
ATOM 754 O O . MET A 1 90 ? 3.093 10.007 -3.100 1.00 92.00 90 MET A O 1
ATOM 758 N N . GLY A 1 91 ? 1.546 10.120 -1.484 1.00 89.25 91 GLY A N 1
ATOM 759 C CA . GLY A 1 91 ? 0.454 10.577 -2.344 1.00 89.25 91 GLY A CA 1
ATOM 760 C C . GLY A 1 91 ? 0.730 11.961 -2.932 1.00 89.25 91 GLY A C 1
ATOM 761 O O . GLY A 1 91 ? 0.562 12.160 -4.139 1.00 89.25 91 GLY A O 1
ATOM 762 N N . TYR A 1 92 ? 1.246 12.885 -2.120 1.00 89.88 92 TYR A N 1
ATOM 763 C CA . TYR A 1 92 ? 1.681 14.209 -2.561 1.00 89.88 92 TYR A CA 1
ATOM 764 C C . TYR A 1 92 ? 2.871 14.134 -3.525 1.00 89.88 92 TYR A C 1
ATOM 766 O O . TYR A 1 92 ? 2.871 14.810 -4.548 1.00 89.88 92 TYR A O 1
ATOM 774 N N . CYS A 1 93 ? 3.848 13.253 -3.291 1.00 91.94 93 CYS A N 1
ATOM 775 C CA . CYS A 1 93 ? 4.967 13.034 -4.219 1.00 91.94 93 CYS A CA 1
ATOM 776 C C . CYS A 1 93 ? 4.486 12.655 -5.630 1.00 91.94 93 CYS A C 1
ATOM 778 O O . CYS A 1 93 ? 5.071 13.080 -6.629 1.00 91.94 93 CYS A O 1
ATOM 780 N N . GLN A 1 94 ? 3.399 11.884 -5.716 1.00 90.06 94 GLN A N 1
ATOM 781 C CA . GLN A 1 94 ? 2.788 11.488 -6.981 1.00 90.06 94 GLN A CA 1
ATOM 782 C C . GLN A 1 94 ? 1.907 12.587 -7.600 1.00 90.06 94 GLN A C 1
ATOM 784 O O . GLN A 1 94 ? 1.987 12.827 -8.804 1.00 90.06 94 GLN A O 1
ATOM 789 N N . THR A 1 95 ? 1.026 13.200 -6.807 1.00 85.94 95 THR A N 1
ATOM 790 C CA . THR A 1 95 ? -0.084 14.039 -7.308 1.00 85.94 95 THR A CA 1
ATOM 791 C C . THR A 1 95 ? 0.166 15.537 -7.181 1.00 85.94 95 THR A C 1
ATOM 793 O O . THR A 1 95 ? -0.455 16.323 -7.893 1.00 85.94 95 THR A O 1
ATOM 796 N N . ARG A 1 96 ? 1.077 15.929 -6.285 1.00 86.25 96 ARG A N 1
ATOM 797 C CA . ARG A 1 96 ? 1.319 17.302 -5.828 1.00 86.25 96 ARG A CA 1
ATOM 798 C C . ARG A 1 96 ? 0.055 17.991 -5.295 1.00 86.25 96 ARG A C 1
ATOM 800 O O . ARG A 1 96 ? -0.102 19.202 -5.424 1.00 86.25 96 ARG A O 1
ATOM 807 N N . GLN A 1 97 ? -0.864 17.206 -4.736 1.00 82.31 97 GLN A N 1
ATOM 808 C CA . GLN A 1 97 ? -2.101 17.671 -4.119 1.00 82.31 97 GLN A CA 1
ATOM 809 C C . GLN A 1 97 ? -2.104 17.268 -2.646 1.00 82.31 97 GLN A C 1
ATOM 811 O O . GLN A 1 97 ? -1.881 16.102 -2.322 1.00 82.31 97 GLN A O 1
ATOM 816 N N . LEU A 1 98 ? -2.328 18.242 -1.764 1.00 72.88 98 LEU A N 1
ATOM 817 C CA . LEU A 1 98 ? -2.602 17.991 -0.350 1.00 72.88 98 LEU A CA 1
ATOM 818 C C . LEU A 1 98 ? -4.033 17.484 -0.215 1.00 72.88 98 LEU A C 1
ATOM 820 O O . LEU A 1 98 ? -4.947 18.053 -0.814 1.00 72.88 98 LEU A O 1
ATOM 824 N N . VAL A 1 99 ? -4.226 16.431 0.572 1.00 66.81 99 VAL A N 1
ATOM 825 C CA . VAL A 1 99 ? -5.567 15.966 0.921 1.00 66.81 99 VAL A CA 1
ATOM 826 C C . VAL A 1 99 ? -6.016 16.760 2.143 1.00 66.81 99 VAL A C 1
ATOM 828 O O . VAL A 1 99 ? -5.235 16.961 3.068 1.00 66.81 99 VAL A O 1
ATOM 831 N N . ASP A 1 100 ? -7.267 17.222 2.179 1.00 57.50 100 ASP A N 1
ATOM 832 C CA . ASP A 1 100 ? -7.774 18.028 3.305 1.00 57.50 100 ASP A CA 1
ATOM 833 C C . ASP A 1 100 ? -7.594 17.333 4.659 1.00 57.50 100 ASP A C 1
ATOM 835 O O . ASP A 1 100 ? -7.332 17.990 5.666 1.00 57.50 100 ASP A O 1
ATOM 839 N N . GLU A 1 101 ? -7.713 16.003 4.670 1.00 58.44 101 GLU A N 1
ATOM 840 C CA . GLU A 1 101 ? -7.433 15.135 5.815 1.00 58.44 101 GLU A CA 1
ATOM 841 C C . GLU A 1 101 ? -6.081 15.490 6.460 1.00 58.44 101 GLU A C 1
ATOM 843 O O . GLU A 1 101 ? -6.012 15.639 7.677 1.00 58.44 101 GLU A O 1
ATOM 848 N N . ASP A 1 102 ? -5.046 15.770 5.664 1.00 57.94 102 ASP A N 1
ATOM 849 C CA . ASP A 1 102 ? -3.688 16.087 6.125 1.00 57.94 102 ASP A CA 1
ATOM 850 C C . ASP A 1 102 ? -3.643 17.370 6.966 1.00 57.94 102 ASP A C 1
ATOM 852 O O . ASP A 1 102 ? -2.940 17.434 7.980 1.00 57.94 102 ASP A O 1
ATOM 856 N N . ILE A 1 103 ? -4.442 18.375 6.585 1.00 56.75 103 ILE A N 1
ATOM 857 C CA . ILE A 1 103 ? -4.551 19.654 7.299 1.00 56.75 103 ILE A CA 1
ATOM 858 C C . ILE A 1 103 ? -5.181 19.409 8.674 1.00 56.75 103 ILE A C 1
ATOM 860 O O . ILE A 1 103 ? -4.650 19.833 9.701 1.00 56.75 103 ILE A O 1
ATOM 864 N N . PHE A 1 104 ? -6.280 18.652 8.730 1.00 54.53 104 PHE A N 1
ATOM 865 C CA . PHE A 1 104 ? -6.955 18.358 9.997 1.00 54.53 104 PHE A CA 1
ATOM 866 C C . PHE A 1 104 ? -6.128 17.467 10.925 1.00 54.53 104 PHE A C 1
ATOM 868 O O . PHE A 1 104 ? -6.185 17.641 12.145 1.00 54.53 104 PHE A O 1
ATOM 875 N N . LEU A 1 105 ? -5.333 16.548 10.372 1.00 58.69 105 LEU A N 1
ATOM 876 C CA . LEU A 1 105 ? -4.544 15.595 11.148 1.00 58.69 105 LEU A CA 1
ATOM 877 C C . LEU A 1 105 ? -3.411 16.254 11.947 1.00 58.69 105 LEU A C 1
ATOM 879 O O . LEU A 1 105 ? -2.943 15.642 12.911 1.00 58.69 105 LEU A O 1
ATOM 883 N N . LEU A 1 106 ? -2.975 17.467 11.590 1.00 69.06 106 LEU A N 1
ATOM 884 C CA . LEU A 1 106 ? -1.813 18.118 12.208 1.00 69.06 106 LEU A CA 1
ATOM 885 C C . LEU A 1 106 ? -2.060 19.538 12.703 1.00 69.06 106 LEU A C 1
ATOM 887 O O . LEU A 1 106 ? -1.117 20.145 13.198 1.00 69.06 106 LEU A O 1
ATOM 891 N N . ASN A 1 107 ? -3.293 20.046 12.673 1.00 66.50 107 ASN A N 1
ATOM 892 C CA . ASN A 1 107 ? -3.622 21.410 13.115 1.00 66.50 107 ASN A CA 1
ATOM 893 C C . ASN A 1 107 ? -3.129 21.764 14.537 1.00 66.50 107 ASN A C 1
ATOM 895 O O . ASN A 1 107 ? -2.901 22.931 14.847 1.00 66.50 107 ASN A O 1
ATOM 899 N N . HIS A 1 108 ? -2.952 20.778 15.426 1.00 69.75 108 HIS A N 1
ATOM 900 C CA . HIS A 1 108 ? -2.408 20.990 16.778 1.00 69.75 108 HIS A CA 1
ATOM 901 C C . HIS A 1 108 ? -0.878 21.143 16.826 1.00 69.75 108 HIS A C 1
ATOM 903 O O . HIS A 1 108 ? -0.326 21.422 17.894 1.00 69.75 108 HIS A O 1
ATOM 909 N N . LEU A 1 109 ? -0.191 20.895 15.711 1.00 77.62 109 LEU A N 1
ATOM 910 C CA . LEU A 1 109 ? 1.264 20.887 15.575 1.00 77.62 109 LEU A CA 1
ATOM 911 C C . LEU A 1 109 ? 1.743 21.827 14.463 1.00 77.62 109 LEU A C 1
ATOM 913 O O . LEU A 1 109 ? 2.639 22.626 14.717 1.00 77.62 109 LEU A O 1
ATOM 917 N N . LEU A 1 110 ? 1.154 21.765 13.269 1.00 80.88 110 LEU A N 1
ATOM 918 C CA . LEU A 1 110 ? 1.557 22.493 12.063 1.00 80.88 110 LEU A CA 1
ATOM 919 C C . LEU A 1 110 ? 0.436 23.407 11.574 1.00 80.88 110 LEU A C 1
ATOM 921 O O . LEU A 1 110 ? -0.734 23.034 11.610 1.00 80.88 110 LEU A O 1
ATOM 925 N N . GLN A 1 111 ? 0.809 24.591 11.092 1.00 78.31 111 GLN A N 1
ATOM 926 C CA . GLN A 1 111 ? -0.086 25.422 10.290 1.00 78.31 111 GLN A CA 1
ATOM 927 C C . GLN A 1 111 ? -0.149 24.896 8.838 1.00 78.31 111 GLN A C 1
ATOM 929 O O . GLN A 1 111 ? 0.781 24.209 8.401 1.00 78.31 111 GLN A O 1
ATOM 934 N N . PRO A 1 112 ? -1.217 25.189 8.068 1.00 77.75 112 PRO A N 1
ATOM 935 C CA . PRO A 1 112 ? -1.383 24.660 6.708 1.00 77.75 112 PRO A CA 1
ATOM 936 C C . PRO A 1 112 ? -0.236 25.007 5.740 1.00 77.75 112 PRO A C 1
ATOM 938 O O . PRO A 1 112 ? 0.149 24.191 4.901 1.00 77.75 112 PRO A O 1
ATOM 941 N N . ASP A 1 113 ? 0.340 26.201 5.861 1.00 81.69 113 ASP A N 1
ATOM 942 C CA . ASP A 1 113 ? 1.491 26.664 5.079 1.00 81.69 113 ASP A CA 1
ATOM 943 C C . ASP A 1 113 ? 2.777 25.900 5.433 1.00 81.69 113 ASP A C 1
ATOM 945 O O . ASP A 1 113 ? 3.520 25.487 4.542 1.00 81.69 113 ASP A O 1
ATOM 949 N N . GLU A 1 114 ? 3.008 25.628 6.720 1.00 85.88 114 GLU A N 1
ATOM 950 C CA . GLU A 1 114 ? 4.136 24.804 7.172 1.00 85.88 114 GLU A CA 1
ATOM 951 C C . GLU A 1 114 ? 4.011 23.357 6.690 1.00 85.88 114 GLU A C 1
ATOM 953 O O . GLU A 1 114 ? 5.001 22.764 6.261 1.00 85.88 114 GLU A O 1
ATOM 958 N N . LEU A 1 115 ? 2.799 22.796 6.734 1.00 85.25 115 LEU A N 1
ATOM 959 C CA . LEU A 1 115 ? 2.524 21.456 6.219 1.00 85.25 115 LEU A CA 1
ATOM 960 C C . LEU A 1 115 ? 2.832 21.373 4.721 1.00 85.25 115 LEU A C 1
ATOM 962 O O . LEU A 1 115 ? 3.518 20.453 4.278 1.00 85.25 115 LEU A O 1
ATOM 966 N N . THR A 1 116 ? 2.381 22.374 3.963 1.00 86.12 116 THR A N 1
ATOM 967 C CA . THR A 1 116 ? 2.655 22.484 2.525 1.00 86.12 116 THR A CA 1
ATOM 968 C C . THR A 1 116 ? 4.155 22.570 2.251 1.00 86.12 116 THR A C 1
ATOM 970 O O . THR A 1 116 ? 4.656 21.879 1.368 1.00 86.12 116 THR A O 1
ATOM 973 N N . SER A 1 117 ? 4.888 23.362 3.039 1.00 91.06 117 SER A N 1
ATOM 974 C CA . SER A 1 117 ? 6.344 23.492 2.922 1.00 91.06 117 SER A CA 1
ATOM 975 C C . SER A 1 117 ? 7.067 22.160 3.159 1.00 91.06 117 SER A C 1
ATOM 977 O O . SER A 1 117 ? 7.906 21.761 2.354 1.00 91.06 117 SER A O 1
ATOM 979 N N . ILE A 1 118 ? 6.689 21.424 4.214 1.00 93.19 118 ILE A N 1
ATOM 980 C CA . ILE A 1 118 ? 7.243 20.091 4.508 1.00 93.19 118 ILE A CA 1
ATOM 981 C C . ILE A 1 118 ? 6.963 19.123 3.352 1.00 93.19 118 ILE A C 1
ATOM 983 O O . ILE A 1 118 ? 7.852 18.389 2.926 1.00 93.19 118 ILE A O 1
ATOM 987 N N . PHE A 1 119 ? 5.737 19.110 2.828 1.00 93.44 119 PHE A N 1
ATOM 988 C CA . PHE A 1 119 ? 5.354 18.211 1.739 1.00 93.44 119 PHE A CA 1
ATOM 989 C C . PHE A 1 119 ? 6.107 18.535 0.442 1.00 93.44 119 PHE A C 1
ATOM 991 O O . PHE A 1 119 ? 6.539 17.617 -0.256 1.00 93.44 119 PHE A O 1
ATOM 998 N N . GLU A 1 120 ? 6.326 19.817 0.144 1.00 94.88 120 GLU A N 1
ATOM 999 C CA . GLU A 1 120 ? 7.104 20.245 -1.020 1.00 94.88 120 GLU A CA 1
ATOM 1000 C C . GLU A 1 120 ? 8.596 19.898 -0.884 1.00 94.88 120 GLU A C 1
ATOM 1002 O O . GLU A 1 120 ? 9.206 19.432 -1.846 1.00 94.88 120 GLU A O 1
ATOM 1007 N N . GLU A 1 121 ? 9.183 20.038 0.310 1.00 96.25 121 GLU A N 1
ATOM 1008 C CA . GLU A 1 121 ? 10.561 19.601 0.576 1.00 96.25 121 GLU A CA 1
ATOM 1009 C C . GLU A 1 121 ? 10.726 18.096 0.304 1.00 96.25 121 GLU A C 1
ATOM 1011 O O . GLU A 1 121 ? 11.630 17.673 -0.423 1.00 96.25 121 GLU A O 1
ATOM 1016 N N . LEU A 1 122 ? 9.809 17.279 0.829 1.00 97.12 122 LEU A N 1
ATOM 1017 C CA . LEU A 1 122 ? 9.827 15.826 0.643 1.00 97.12 122 LEU A CA 1
ATOM 1018 C C . LEU A 1 122 ? 9.543 15.424 -0.815 1.00 97.12 122 LEU A C 1
ATOM 1020 O O . LEU A 1 122 ? 10.147 14.470 -1.313 1.00 97.12 122 LEU A O 1
ATOM 1024 N N . TYR A 1 123 ? 8.690 16.172 -1.523 1.00 96.62 123 TYR A N 1
ATOM 1025 C CA . TYR A 1 123 ? 8.456 16.017 -2.963 1.00 96.62 123 TYR A CA 1
ATOM 1026 C C . TYR A 1 123 ? 9.745 16.230 -3.768 1.00 96.62 123 TYR A C 1
ATOM 1028 O O . TYR A 1 123 ? 10.061 15.423 -4.648 1.00 96.62 123 TYR A O 1
ATOM 1036 N N . CYS A 1 124 ? 10.510 17.282 -3.465 1.00 96.75 124 CYS A N 1
ATOM 1037 C CA . CYS A 1 124 ? 11.787 17.548 -4.128 1.00 96.75 124 CYS A CA 1
ATOM 1038 C C . CYS A 1 124 ? 12.775 16.400 -3.899 1.00 96.75 124 CYS A C 1
ATOM 1040 O O . CYS A 1 124 ? 13.310 15.860 -4.867 1.00 96.75 124 CYS A O 1
ATOM 1042 N N . ILE A 1 125 ? 12.924 15.943 -2.649 1.00 97.00 125 ILE A N 1
ATOM 1043 C CA . ILE A 1 125 ? 13.784 14.801 -2.301 1.00 97.00 125 ILE A CA 1
ATOM 1044 C C . ILE A 1 125 ? 13.381 13.548 -3.091 1.00 97.00 125 ILE A C 1
ATOM 1046 O O . ILE A 1 125 ? 14.246 12.852 -3.629 1.00 97.00 125 ILE A O 1
ATOM 1050 N N . PHE A 1 126 ? 12.080 13.253 -3.189 1.00 96.94 126 PHE A N 1
ATOM 1051 C CA . PHE A 1 126 ? 11.585 12.108 -3.953 1.00 96.94 126 PHE A CA 1
ATOM 1052 C C . PHE A 1 126 ? 12.044 12.169 -5.417 1.00 96.94 126 PHE A C 1
ATOM 1054 O O . PHE A 1 126 ? 12.686 11.239 -5.910 1.00 96.94 126 PHE A O 1
ATOM 1061 N N . TRP A 1 127 ? 11.746 13.271 -6.111 1.00 95.50 127 TRP A N 1
ATOM 1062 C CA . TRP A 1 127 ? 12.013 13.391 -7.545 1.00 95.50 127 TRP A CA 1
ATOM 1063 C C . TRP A 1 127 ? 13.495 13.561 -7.882 1.00 95.50 127 TRP A C 1
ATOM 1065 O O . TRP A 1 127 ? 13.918 13.109 -8.946 1.00 95.50 127 TRP A O 1
ATOM 1075 N N . GLU A 1 128 ? 14.300 14.133 -6.987 1.00 95.12 128 GLU A N 1
ATOM 1076 C CA . GLU A 1 128 ? 15.759 14.155 -7.128 1.00 95.12 128 GLU A CA 1
ATOM 1077 C C . GLU A 1 128 ? 16.343 12.740 -7.125 1.00 95.12 128 GLU A C 1
ATOM 1079 O O . GLU A 1 128 ? 17.132 12.401 -8.007 1.00 95.12 128 GLU A O 1
ATOM 1084 N N . ASN A 1 129 ? 15.901 11.875 -6.205 1.00 95.00 129 ASN A N 1
ATOM 1085 C CA . ASN A 1 129 ? 16.370 10.489 -6.167 1.00 95.00 129 ASN A CA 1
ATOM 1086 C C . ASN A 1 129 ? 15.901 9.686 -7.395 1.00 95.00 129 ASN A C 1
ATOM 1088 O O . ASN A 1 129 ? 16.675 8.900 -7.940 1.00 95.00 129 ASN A O 1
ATOM 1092 N N . ILE A 1 130 ? 14.671 9.909 -7.877 1.00 94.31 130 ILE A N 1
ATOM 1093 C CA . ILE A 1 130 ? 14.192 9.294 -9.129 1.00 94.31 130 ILE A CA 1
ATOM 1094 C C . ILE A 1 130 ? 15.038 9.736 -10.326 1.00 94.31 130 ILE A C 1
ATOM 1096 O O . ILE A 1 130 ? 15.378 8.912 -11.175 1.00 94.31 130 ILE A O 1
ATOM 1100 N N . LYS A 1 131 ? 15.424 11.013 -10.386 1.00 91.38 131 LYS A N 1
ATOM 1101 C CA . LYS A 1 131 ? 16.293 11.520 -11.448 1.00 91.38 131 LYS A CA 1
ATOM 1102 C C . LYS A 1 131 ? 17.677 10.866 -11.402 1.00 91.38 131 LYS A C 1
ATOM 1104 O O . LYS A 1 131 ? 18.177 10.439 -12.438 1.00 91.38 131 LYS A O 1
ATOM 1109 N N . SER A 1 132 ? 18.265 10.708 -10.214 1.00 90.81 132 SER A N 1
ATOM 1110 C CA . SER A 1 132 ? 19.525 9.969 -10.057 1.00 90.81 132 SER A CA 1
ATOM 1111 C C . SER A 1 132 ? 19.406 8.504 -10.499 1.00 90.81 132 SER A C 1
ATOM 1113 O O . SER A 1 132 ? 20.334 7.965 -11.100 1.00 90.81 132 SER A O 1
ATOM 1115 N N . TYR A 1 133 ? 18.261 7.859 -10.252 1.00 90.38 133 TYR A N 1
ATOM 1116 C CA . TYR A 1 133 ? 17.990 6.503 -10.738 1.00 90.38 133 TYR A CA 1
ATOM 1117 C C . TYR A 1 133 ? 17.903 6.430 -12.271 1.00 90.38 133 TYR A C 1
ATOM 1119 O O . TYR A 1 133 ? 18.458 5.516 -12.886 1.00 90.38 133 TYR A O 1
ATOM 1127 N N . GLU A 1 134 ? 17.239 7.397 -12.907 1.00 89.62 134 GLU A N 1
ATOM 1128 C CA . GLU A 1 134 ? 17.171 7.509 -14.370 1.00 89.62 134 GLU A CA 1
ATOM 1129 C C . GLU A 1 134 ? 18.567 7.677 -14.991 1.00 89.62 134 GLU A C 1
ATOM 1131 O O . GLU A 1 134 ? 18.906 6.983 -15.951 1.00 89.62 134 GLU A O 1
ATOM 1136 N N . GLU A 1 135 ? 19.410 8.528 -14.403 1.00 88.50 135 GLU A N 1
ATOM 1137 C CA . GLU A 1 135 ? 20.795 8.734 -14.844 1.00 88.50 135 GLU A CA 1
ATOM 1138 C C . GLU A 1 135 ? 21.639 7.452 -14.729 1.00 88.50 135 GLU A C 1
ATOM 1140 O O . GLU A 1 135 ? 22.426 7.142 -15.626 1.00 88.50 135 GLU A O 1
ATOM 1145 N N . TRP A 1 136 ? 21.449 6.672 -13.659 1.00 85.94 136 TRP A N 1
ATOM 1146 C CA . TRP A 1 136 ? 22.162 5.411 -13.443 1.00 85.94 136 TRP A CA 1
ATOM 1147 C C . TRP A 1 136 ? 21.702 4.286 -14.383 1.00 85.94 136 TRP A C 1
ATOM 1149 O O . TRP A 1 136 ? 22.529 3.537 -14.906 1.00 85.94 136 TRP A O 1
ATOM 1159 N N . THR A 1 137 ? 20.392 4.164 -14.616 1.00 83.62 137 THR A N 1
ATOM 1160 C CA . THR A 1 137 ? 19.819 3.112 -15.477 1.00 83.62 137 THR A CA 1
ATOM 1161 C C . THR A 1 137 ? 19.934 3.406 -16.968 1.00 83.62 137 THR A C 1
ATOM 1163 O O . THR A 1 137 ? 19.846 2.475 -17.770 1.00 83.62 137 THR A O 1
ATOM 1166 N N . GLN A 1 138 ? 20.131 4.674 -17.347 1.00 83.38 138 GLN A N 1
ATOM 1167 C CA . GLN A 1 138 ? 20.121 5.149 -18.736 1.00 83.38 138 GLN A CA 1
ATOM 1168 C C . GLN A 1 138 ? 18.804 4.849 -19.473 1.00 83.38 138 GLN A C 1
ATOM 1170 O O . GLN A 1 138 ? 18.770 4.771 -20.704 1.00 83.38 138 GLN A O 1
ATOM 1175 N N . PHE A 1 139 ? 17.700 4.681 -18.740 1.00 82.75 139 PHE A N 1
ATOM 1176 C CA . PHE A 1 139 ? 16.385 4.503 -19.343 1.00 82.75 139 PHE A CA 1
ATOM 1177 C C . PHE A 1 139 ? 15.865 5.844 -19.876 1.00 82.75 139 PHE A C 1
ATOM 1179 O O . PHE A 1 139 ? 15.681 6.781 -19.103 1.00 82.75 139 PHE A O 1
ATOM 1186 N N . PRO A 1 140 ? 15.597 5.970 -21.187 1.00 77.00 140 PRO A N 1
ATOM 1187 C CA . PRO A 1 140 ? 15.186 7.242 -21.760 1.00 77.00 140 PRO A CA 1
ATOM 1188 C C . PRO A 1 140 ? 13.788 7.640 -21.270 1.00 77.00 140 PRO A C 1
ATOM 1190 O O . PRO A 1 140 ? 12.855 6.830 -21.318 1.00 77.00 140 PRO A O 1
ATOM 1193 N N . ASN A 1 141 ? 13.641 8.908 -20.868 1.00 81.19 141 ASN A N 1
ATOM 1194 C CA . ASN A 1 141 ? 12.387 9.524 -20.415 1.00 81.19 141 ASN A CA 1
ATOM 1195 C C . ASN A 1 141 ? 11.708 8.767 -19.261 1.00 81.19 141 ASN A C 1
ATOM 1197 O O . ASN A 1 141 ? 10.476 8.764 -19.147 1.00 81.19 141 ASN A O 1
ATOM 1201 N N . PHE A 1 142 ? 12.495 8.112 -18.410 1.00 84.62 142 PHE A N 1
ATOM 1202 C CA . PHE A 1 142 ? 11.992 7.253 -17.353 1.00 84.62 142 PHE A CA 1
ATOM 1203 C C . PHE A 1 142 ? 11.157 8.027 -16.336 1.00 84.62 142 PHE A C 1
ATOM 1205 O O . PHE A 1 142 ? 10.046 7.598 -16.038 1.00 84.62 142 PHE A O 1
ATOM 1212 N N . SER A 1 143 ? 11.609 9.194 -15.863 1.00 85.31 143 SER A N 1
ATOM 1213 C CA . SER A 1 143 ? 10.839 9.997 -14.898 1.00 85.31 143 SER A CA 1
ATOM 1214 C C . SER A 1 143 ? 9.466 10.402 -15.443 1.00 85.31 143 SER A C 1
ATOM 1216 O O . SER A 1 143 ? 8.461 10.354 -14.731 1.00 85.31 143 SER A O 1
ATOM 1218 N N . THR A 1 144 ? 9.398 10.769 -16.725 1.00 86.19 144 THR A N 1
ATOM 1219 C CA . THR A 1 144 ? 8.143 11.127 -17.404 1.00 86.19 144 THR A CA 1
ATOM 1220 C C . THR A 1 144 ? 7.221 9.917 -17.532 1.00 86.19 144 THR A C 1
ATOM 1222 O O . THR A 1 144 ? 6.033 9.998 -17.213 1.00 86.19 144 THR A O 1
ATOM 1225 N N . ASN A 1 145 ? 7.770 8.771 -17.937 1.00 84.88 145 ASN A N 1
ATOM 1226 C CA . ASN A 1 145 ? 7.015 7.527 -18.045 1.00 84.88 145 ASN A CA 1
ATOM 1227 C C . ASN A 1 145 ? 6.541 7.020 -16.682 1.00 84.88 145 ASN A C 1
ATOM 1229 O O . ASN A 1 145 ? 5.409 6.556 -16.573 1.00 84.88 145 ASN A O 1
ATOM 1233 N N . LEU A 1 146 ? 7.351 7.169 -15.634 1.00 87.69 146 LEU A N 1
ATOM 1234 C CA . LEU A 1 146 ? 6.981 6.817 -14.271 1.00 87.69 146 LEU A CA 1
ATOM 1235 C C . LEU A 1 146 ? 5.794 7.654 -13.794 1.00 87.69 146 LEU A C 1
ATOM 1237 O O . LEU A 1 146 ? 4.830 7.087 -13.286 1.00 87.69 146 LEU A O 1
ATOM 1241 N N . LYS A 1 147 ? 5.803 8.977 -14.022 1.00 87.75 147 LYS A N 1
ATOM 1242 C CA . LYS A 1 147 ? 4.643 9.841 -13.724 1.00 87.75 147 LYS A CA 1
ATOM 1243 C C . LYS A 1 147 ? 3.379 9.338 -14.407 1.00 87.75 147 LYS A C 1
ATOM 1245 O O . LYS A 1 147 ? 2.335 9.247 -13.770 1.00 87.75 147 LYS A O 1
ATOM 1250 N N . ARG A 1 148 ? 3.474 8.969 -15.684 1.00 84.56 148 ARG A N 1
ATOM 1251 C CA . ARG A 1 148 ? 2.343 8.424 -16.440 1.00 84.56 148 ARG A CA 1
ATOM 1252 C C . ARG A 1 148 ? 1.850 7.094 -15.865 1.00 84.56 148 ARG A C 1
ATOM 1254 O O . ARG A 1 148 ? 0.670 6.969 -15.563 1.00 84.56 148 ARG A O 1
ATOM 1261 N N . ILE A 1 149 ? 2.751 6.139 -15.627 1.00 85.75 149 ILE A N 1
ATOM 1262 C CA . ILE A 1 149 ? 2.440 4.821 -15.047 1.00 85.75 149 ILE A CA 1
ATOM 1263 C C . ILE A 1 149 ? 1.762 4.966 -13.678 1.00 85.75 149 ILE A C 1
ATOM 1265 O O . ILE A 1 149 ? 0.747 4.315 -13.406 1.00 85.75 149 ILE A O 1
ATOM 1269 N N . LEU A 1 150 ? 2.301 5.838 -12.824 1.00 86.38 150 LEU A N 1
ATOM 1270 C CA . LEU A 1 150 ? 1.710 6.156 -11.530 1.00 86.38 150 LEU A CA 1
ATOM 1271 C C . LEU A 1 150 ? 0.358 6.853 -11.705 1.00 86.38 150 LEU A C 1
ATOM 1273 O O . LEU A 1 150 ? -0.573 6.536 -10.984 1.00 86.38 150 LEU A O 1
ATOM 1277 N N . ASN A 1 151 ? 0.163 7.741 -12.675 1.00 80.44 151 ASN A N 1
ATOM 1278 C CA . ASN A 1 151 ? -1.126 8.416 -12.859 1.00 80.44 151 ASN A CA 1
ATOM 1279 C C . ASN A 1 151 ? -2.205 7.540 -13.501 1.00 80.44 151 ASN A C 1
ATOM 1281 O O . ASN A 1 151 ? -3.376 7.695 -13.162 1.00 80.44 151 ASN A O 1
ATOM 1285 N N . GLU A 1 152 ? -1.842 6.542 -14.297 1.00 78.88 152 GLU A N 1
ATOM 1286 C CA . GLU A 1 152 ? -2.803 5.676 -14.987 1.00 78.88 152 GLU A CA 1
ATOM 1287 C C . GLU A 1 152 ? -3.116 4.392 -14.213 1.00 78.88 152 GLU A C 1
ATOM 1289 O O . GLU A 1 152 ? -4.283 4.059 -14.026 1.00 78.88 152 GLU A O 1
ATOM 1294 N N . LYS A 1 153 ? -2.096 3.673 -13.726 1.00 80.31 153 LYS A N 1
ATOM 1295 C CA . LYS A 1 153 ? -2.261 2.272 -13.291 1.00 80.31 153 LYS A CA 1
ATOM 1296 C C . LYS A 1 153 ? -2.037 2.040 -11.804 1.00 80.31 153 LYS A C 1
ATOM 1298 O O . LYS A 1 153 ? -2.718 1.210 -11.209 1.00 80.31 153 LYS A O 1
ATOM 1303 N N . TYR A 1 154 ? -1.115 2.776 -11.193 1.00 86.94 154 TYR A N 1
ATOM 1304 C CA . TYR A 1 154 ? -0.692 2.502 -9.818 1.00 86.94 154 TYR A CA 1
ATOM 1305 C C . TYR A 1 154 ? -0.957 3.668 -8.870 1.00 86.94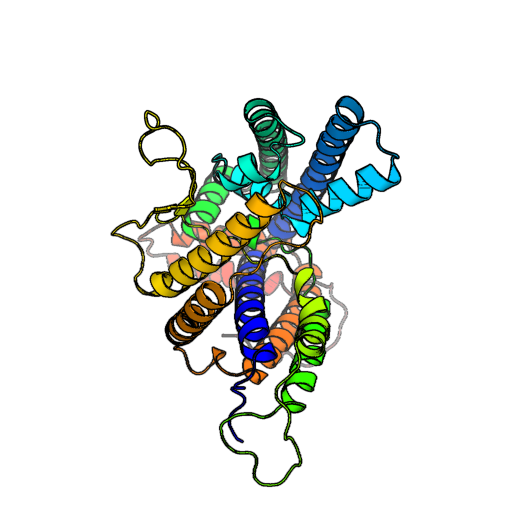 154 TYR A C 1
ATOM 1307 O O . TYR A 1 154 ? -1.362 4.744 -9.291 1.00 86.94 154 TYR A O 1
ATOM 1315 N N . PHE A 1 155 ? -0.779 3.454 -7.572 1.00 86.94 155 PHE A N 1
ATOM 1316 C CA . PHE A 1 155 ? -0.831 4.525 -6.585 1.00 86.94 155 PHE A CA 1
ATOM 1317 C C . PHE A 1 155 ? 0.314 4.341 -5.606 1.00 86.94 155 PHE A C 1
ATOM 1319 O O . PHE A 1 155 ? 0.403 3.305 -4.956 1.00 86.94 155 PHE A O 1
ATOM 1326 N N . LEU A 1 156 ? 1.211 5.318 -5.539 1.00 89.75 156 LEU A N 1
ATOM 1327 C CA . LEU A 1 156 ? 2.476 5.216 -4.824 1.00 89.75 156 LEU A CA 1
ATOM 1328 C C . LEU A 1 156 ? 2.317 4.837 -3.338 1.00 89.75 156 LEU A C 1
ATOM 1330 O O . LEU A 1 156 ? 3.067 3.965 -2.897 1.00 89.75 156 LEU A O 1
ATOM 1334 N N . PRO A 1 157 ? 1.330 5.373 -2.588 1.00 88.06 157 PRO A N 1
ATOM 1335 C CA . PRO A 1 157 ? 1.059 4.928 -1.217 1.00 88.06 157 PRO A CA 1
ATOM 1336 C C . PRO A 1 157 ? 0.719 3.438 -1.107 1.00 88.06 157 PRO A C 1
ATOM 1338 O O . PRO A 1 157 ? 1.141 2.764 -0.170 1.00 88.06 157 PRO A O 1
ATOM 1341 N N . ASP A 1 158 ? 0.000 2.898 -2.091 1.00 87.12 158 ASP A N 1
ATOM 1342 C CA . ASP A 1 158 ? -0.421 1.498 -2.088 1.00 87.12 158 ASP A CA 1
ATOM 1343 C C . ASP A 1 158 ? 0.702 0.546 -2.514 1.00 87.12 158 ASP A C 1
ATOM 1345 O O . ASP A 1 158 ? 0.695 -0.622 -2.129 1.00 87.12 158 ASP A O 1
ATOM 1349 N N . LEU A 1 159 ? 1.671 1.028 -3.297 1.00 89.56 159 LEU A N 1
ATOM 1350 C CA . LEU A 1 159 ? 2.768 0.210 -3.815 1.00 89.56 159 LEU A CA 1
ATOM 1351 C C . LEU A 1 159 ? 3.775 -0.198 -2.743 1.00 89.56 159 LEU A C 1
ATOM 1353 O O . LEU A 1 159 ? 4.443 -1.213 -2.908 1.00 89.56 159 LEU A O 1
ATOM 1357 N N . LEU A 1 160 ? 3.915 0.588 -1.676 1.00 88.62 160 LEU A N 1
ATOM 1358 C CA . LEU A 1 160 ? 5.019 0.455 -0.728 1.00 88.62 160 LEU A CA 1
ATOM 1359 C C . LEU A 1 160 ? 4.499 0.192 0.695 1.00 88.62 160 LEU A C 1
ATOM 1361 O O . LEU A 1 160 ? 4.649 1.056 1.564 1.00 88.62 160 LEU A O 1
ATOM 1365 N N . PRO A 1 161 ? 3.910 -0.987 0.976 1.00 84.81 161 PRO A N 1
ATOM 1366 C CA . PRO A 1 161 ? 3.447 -1.318 2.320 1.00 84.81 161 PRO A CA 1
ATOM 1367 C C . PRO A 1 161 ? 4.605 -1.355 3.338 1.00 84.81 161 PRO A C 1
ATOM 1369 O O . PRO A 1 161 ? 5.736 -1.729 3.018 1.00 84.81 161 PRO A O 1
ATOM 1372 N N . PHE A 1 162 ? 4.319 -0.974 4.588 1.00 80.44 162 PHE A N 1
ATOM 1373 C CA . PHE A 1 162 ? 5.264 -0.995 5.725 1.00 80.44 162 PHE A CA 1
ATOM 1374 C C . PHE A 1 162 ? 5.343 -2.344 6.446 1.00 80.44 162 PHE A C 1
ATOM 1376 O O . PHE A 1 162 ? 5.929 -2.464 7.517 1.00 80.44 162 PHE A O 1
ATOM 1383 N N . TRP A 1 163 ? 4.735 -3.361 5.857 1.00 87.00 163 TRP A N 1
ATOM 1384 C CA . TRP A 1 163 ? 4.579 -4.679 6.434 1.00 87.00 163 TRP A CA 1
ATOM 1385 C C . TRP A 1 163 ? 4.960 -5.737 5.407 1.00 87.00 163 TRP A C 1
ATOM 1387 O O . TRP A 1 163 ? 4.822 -5.542 4.197 1.00 87.00 163 TRP A O 1
ATOM 1397 N N . ASP A 1 164 ? 5.438 -6.876 5.893 1.00 87.62 164 ASP A N 1
ATOM 1398 C CA . ASP A 1 164 ? 5.739 -8.027 5.058 1.00 87.62 164 ASP A CA 1
ATOM 1399 C C . ASP A 1 164 ? 4.565 -9.015 5.028 1.00 87.62 164 ASP A C 1
ATOM 1401 O O . ASP A 1 164 ? 3.728 -9.083 5.933 1.00 87.62 164 ASP A O 1
ATOM 1405 N N . ILE A 1 165 ? 4.503 -9.807 3.958 1.00 91.88 165 ILE A N 1
ATOM 1406 C CA . ILE A 1 165 ? 3.390 -10.730 3.734 1.00 91.88 165 ILE A CA 1
ATOM 1407 C C . ILE A 1 165 ? 3.343 -11.871 4.759 1.00 91.88 165 ILE A C 1
ATOM 1409 O O . ILE A 1 165 ? 2.270 -12.416 5.014 1.00 91.88 165 ILE A O 1
ATOM 1413 N N . LYS A 1 166 ? 4.483 -12.244 5.361 1.00 92.06 166 LYS A N 1
ATOM 1414 C CA . LYS A 1 166 ? 4.539 -13.338 6.339 1.00 92.06 166 LYS A CA 1
ATOM 1415 C C . LYS A 1 166 ? 3.921 -12.888 7.655 1.00 92.06 166 LYS A C 1
ATOM 1417 O O . LYS A 1 166 ? 3.139 -13.644 8.222 1.00 92.06 166 LYS A O 1
ATOM 1422 N N . SER A 1 167 ? 4.213 -11.666 8.096 1.00 91.75 167 SER A N 1
ATOM 1423 C CA . SER A 1 167 ? 3.559 -11.059 9.261 1.00 91.75 167 SER A CA 1
ATOM 1424 C C . SER A 1 167 ? 2.044 -10.987 9.062 1.00 91.75 167 SER A C 1
ATOM 1426 O O . SER A 1 167 ? 1.295 -11.507 9.890 1.00 91.75 167 SER A O 1
ATOM 1428 N N . LEU A 1 168 ? 1.594 -10.491 7.901 1.00 92.44 168 LEU A N 1
ATOM 1429 C CA . LEU A 1 168 ? 0.167 -10.429 7.567 1.00 92.44 168 LEU A CA 1
ATOM 1430 C C . LEU A 1 168 ? -0.495 -11.821 7.564 1.00 92.44 168 LEU A C 1
ATOM 1432 O O . LEU A 1 168 ? -1.619 -11.983 8.039 1.00 92.44 168 LEU A O 1
ATOM 1436 N N . PHE A 1 169 ? 0.205 -12.841 7.058 1.00 93.44 169 PHE A N 1
ATOM 1437 C CA . PHE A 1 169 ? -0.258 -14.228 7.095 1.00 93.44 169 PHE A CA 1
ATOM 1438 C C . PHE A 1 169 ? -0.404 -14.767 8.518 1.00 93.44 169 PHE A C 1
ATOM 1440 O O . PHE A 1 169 ? -1.425 -15.380 8.821 1.00 93.44 169 PHE A O 1
ATOM 1447 N N . LEU A 1 170 ? 0.586 -14.551 9.387 1.00 92.19 170 LEU A N 1
ATOM 1448 C CA . LEU A 1 170 ? 0.546 -15.038 10.767 1.00 92.19 170 LEU A CA 1
ATOM 1449 C C . LEU A 1 170 ? -0.597 -14.393 11.558 1.00 92.19 170 LEU A C 1
ATOM 1451 O O . LEU A 1 170 ? -1.339 -15.098 12.247 1.00 92.19 170 LEU A O 1
ATOM 1455 N N . ASP A 1 171 ? -0.777 -13.081 11.410 1.00 91.56 171 ASP A N 1
ATOM 1456 C CA . ASP A 1 171 ? -1.860 -12.359 12.074 1.00 91.56 171 ASP A CA 1
ATOM 1457 C C . ASP A 1 171 ? -3.232 -12.793 11.551 1.00 91.56 171 ASP A C 1
ATOM 1459 O O . ASP A 1 171 ? -4.150 -13.033 12.341 1.00 91.56 171 ASP A O 1
ATOM 1463 N N . TYR A 1 172 ? -3.378 -12.980 10.236 1.00 91.56 172 TYR A N 1
ATOM 1464 C CA . TYR A 1 172 ? -4.640 -13.460 9.683 1.00 91.56 172 TYR A CA 1
ATOM 1465 C C . TYR A 1 172 ? -4.933 -14.915 10.031 1.00 91.56 172 TYR A C 1
ATOM 1467 O O . TYR A 1 172 ? -6.081 -15.242 10.307 1.00 91.56 172 TYR A O 1
ATOM 1475 N N . LEU A 1 173 ? -3.928 -15.792 10.066 1.00 91.44 173 LEU A N 1
ATOM 1476 C CA . LEU A 1 173 ? -4.110 -17.185 10.469 1.00 91.44 173 LEU A CA 1
ATOM 1477 C C . LEU A 1 173 ? -4.669 -17.273 11.891 1.00 91.44 173 LEU A C 1
ATOM 1479 O O . LEU A 1 173 ? -5.571 -18.068 12.151 1.00 91.44 173 LEU A O 1
ATOM 1483 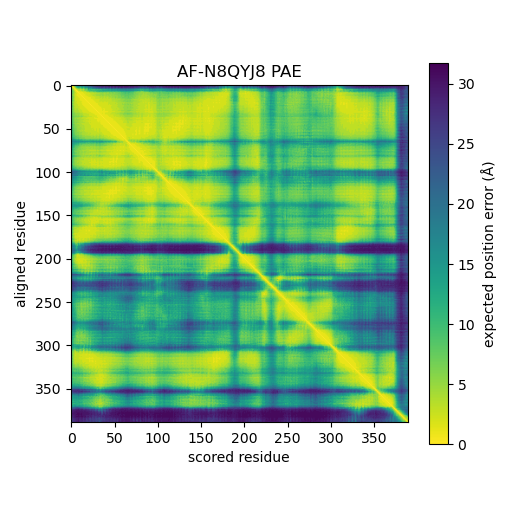N N . LYS A 1 174 ? -4.178 -16.422 12.798 1.00 90.50 174 LYS A N 1
ATOM 1484 C CA . LYS A 1 174 ? -4.718 -16.321 14.154 1.00 90.50 174 LYS A CA 1
ATOM 1485 C C . LYS A 1 174 ? -6.195 -15.916 14.141 1.00 90.50 174 LYS A C 1
ATOM 1487 O O . LYS A 1 174 ? -7.011 -16.590 14.764 1.00 90.50 174 LYS A O 1
ATOM 1492 N N . ILE A 1 175 ? -6.546 -14.871 13.391 1.00 89.69 175 ILE A N 1
ATOM 1493 C CA . ILE A 1 175 ? -7.934 -14.398 13.254 1.00 89.69 175 ILE A CA 1
ATOM 1494 C C . ILE A 1 175 ? -8.831 -15.473 12.629 1.00 89.69 175 ILE A C 1
ATOM 1496 O O . ILE A 1 175 ? -9.951 -15.692 13.083 1.00 89.69 175 ILE A O 1
ATOM 1500 N N . TYR A 1 176 ? -8.331 -16.174 11.614 1.00 88.25 176 TYR A N 1
ATOM 1501 C CA . TYR A 1 176 ? -9.039 -17.250 10.934 1.00 88.25 176 TYR A CA 1
ATOM 1502 C C . TYR A 1 176 ? -9.380 -18.394 11.894 1.00 88.25 176 TYR A C 1
ATOM 1504 O O . TYR A 1 176 ? -10.506 -18.882 11.893 1.00 88.25 176 TYR A O 1
ATOM 1512 N N . ILE A 1 177 ? -8.436 -18.800 12.751 1.00 86.44 177 ILE A N 1
ATOM 1513 C CA . ILE A 1 177 ? -8.695 -19.797 13.799 1.00 86.44 177 ILE A CA 1
ATOM 1514 C C . ILE A 1 177 ? -9.777 -19.285 14.759 1.00 86.44 177 ILE A C 1
ATOM 1516 O O . ILE A 1 177 ? -10.685 -20.033 15.115 1.00 86.44 177 ILE A O 1
ATOM 1520 N N . GLU A 1 178 ? -9.721 -18.006 15.139 1.00 84.06 178 GLU A N 1
ATOM 1521 C CA . GLU A 1 178 ? -10.708 -17.396 16.032 1.00 84.06 178 GLU A CA 1
ATOM 1522 C C . GLU A 1 178 ? -12.117 -17.322 15.427 1.00 84.06 178 GLU A C 1
ATOM 1524 O O . GLU A 1 178 ? -13.087 -17.427 16.176 1.00 84.06 178 GLU A O 1
ATOM 1529 N N . TYR A 1 179 ? -12.269 -17.227 14.100 1.00 83.75 179 TYR A N 1
ATOM 1530 C CA . TYR A 1 179 ? -13.586 -17.286 13.450 1.00 83.75 179 TYR A CA 1
ATOM 1531 C C . TYR A 1 179 ? -14.356 -18.566 13.797 1.00 83.75 179 TYR A C 1
ATOM 1533 O O . TYR A 1 179 ? -15.569 -18.548 13.998 1.00 83.75 179 TYR A O 1
ATOM 1541 N N . HIS A 1 180 ? -13.647 -19.687 13.929 1.00 80.38 180 HIS A N 1
ATOM 1542 C CA . HIS A 1 180 ? -14.253 -20.975 14.253 1.00 80.38 180 HIS A CA 1
ATOM 1543 C C . HIS A 1 180 ? -14.695 -21.103 15.720 1.00 80.38 180 HIS A C 1
ATOM 1545 O O . HIS A 1 180 ? -15.372 -22.074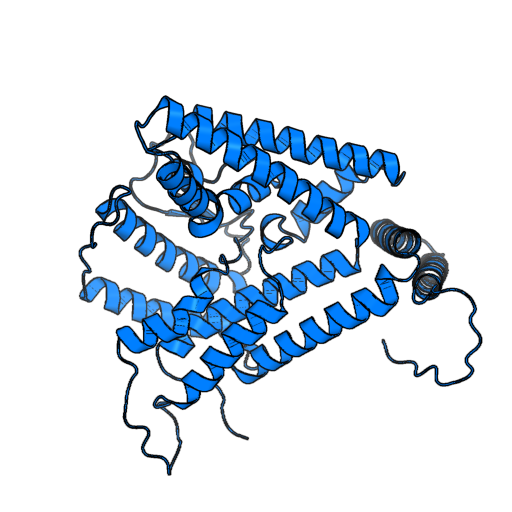 16.054 1.00 80.38 180 HIS A O 1
ATOM 1551 N N . ASN A 1 181 ? -14.361 -20.137 16.584 1.00 79.50 181 ASN A N 1
ATOM 1552 C CA . ASN A 1 181 ? -14.765 -20.138 17.992 1.00 79.50 181 ASN A CA 1
ATOM 1553 C C . ASN A 1 181 ? -16.168 -19.547 18.222 1.00 79.50 181 ASN A C 1
ATOM 1555 O O . ASN A 1 181 ? -16.697 -19.672 19.326 1.00 79.50 181 ASN A O 1
ATOM 1559 N N . PHE A 1 182 ? -16.777 -18.912 17.212 1.00 75.44 182 PHE A N 1
ATOM 1560 C CA . PHE A 1 182 ? -18.039 -18.178 17.350 1.00 75.44 182 PHE A CA 1
ATOM 1561 C C . PHE A 1 182 ? -19.137 -18.710 16.427 1.00 75.44 182 PHE A C 1
ATOM 1563 O O . PHE A 1 182 ? -18.887 -19.382 15.425 1.00 75.44 182 PHE A O 1
ATOM 1570 N N . LYS A 1 183 ? -20.395 -18.443 16.794 1.00 67.00 183 LYS A N 1
ATOM 1571 C CA . LYS A 1 183 ? -21.555 -18.978 16.073 1.00 67.00 183 LYS A CA 1
ATOM 1572 C C . LYS A 1 183 ? -21.661 -18.355 14.677 1.00 67.00 183 LYS A C 1
ATOM 1574 O O . LYS A 1 183 ? -21.824 -17.146 14.557 1.00 67.00 183 LYS A O 1
ATOM 1579 N N . ASN A 1 184 ? -21.701 -19.195 13.644 1.00 63.44 184 ASN A N 1
ATOM 1580 C CA . ASN A 1 184 ? -22.187 -18.808 12.322 1.00 63.44 184 ASN A CA 1
ATOM 1581 C C . ASN A 1 184 ? -23.697 -19.006 12.258 1.00 63.44 184 ASN A C 1
ATOM 1583 O O . ASN A 1 184 ? -24.206 -20.079 12.584 1.00 63.44 184 ASN A O 1
ATOM 1587 N N . SER A 1 185 ? -24.426 -17.975 11.836 1.00 53.25 185 SER A N 1
ATOM 1588 C CA . SER A 1 185 ? -25.893 -17.988 11.761 1.00 53.25 185 SER A CA 1
ATOM 1589 C C . SER A 1 185 ? -26.463 -19.077 10.837 1.00 53.25 185 SER A C 1
ATOM 1591 O O . SER A 1 185 ? -27.653 -19.377 10.917 1.00 53.25 185 SER A O 1
ATOM 1593 N N . LYS A 1 186 ? -25.626 -19.713 10.003 1.00 50.81 186 LYS A N 1
ATOM 1594 C CA . LYS A 1 186 ? -26.006 -20.775 9.066 1.00 50.81 186 LYS A CA 1
ATOM 1595 C C . LYS A 1 186 ? -25.152 -22.035 9.275 1.00 50.81 186 LYS A C 1
ATOM 1597 O O . LYS A 1 186 ? -24.035 -22.125 8.782 1.00 50.81 186 LYS A O 1
ATOM 1602 N N . ASP A 1 187 ? -25.732 -22.988 10.005 1.00 47.22 187 ASP A N 1
ATOM 1603 C CA . ASP A 1 187 ? -25.380 -24.413 10.109 1.00 47.22 187 ASP A CA 1
ATOM 1604 C C . ASP A 1 187 ? -23.948 -24.811 10.517 1.00 47.22 187 ASP A C 1
ATOM 1606 O O . ASP A 1 187 ? -23.084 -25.082 9.686 1.00 47.22 187 ASP A O 1
ATOM 1610 N N . ILE A 1 188 ? -23.776 -25.090 11.814 1.00 46.97 188 ILE A N 1
ATOM 1611 C CA . ILE A 1 188 ? -23.003 -26.262 12.252 1.00 46.97 188 ILE A CA 1
ATOM 1612 C C . ILE A 1 188 ? -23.878 -27.045 13.237 1.00 46.97 188 ILE A C 1
ATOM 1614 O O . ILE A 1 188 ? -23.922 -26.763 14.433 1.00 46.97 188 ILE A O 1
ATOM 1618 N N . LYS A 1 189 ? -24.627 -28.031 12.731 1.00 45.97 189 LYS A N 1
ATOM 1619 C CA . LYS A 1 189 ? -25.260 -29.042 13.587 1.00 45.97 189 LYS A CA 1
ATOM 1620 C C . LYS A 1 189 ? -24.147 -29.872 14.234 1.00 45.97 189 LYS A C 1
ATOM 1622 O O . LYS A 1 189 ? -23.538 -30.688 13.551 1.00 45.97 189 LYS A O 1
ATOM 1627 N N . GLY A 1 190 ? -23.900 -29.683 15.532 1.00 46.66 190 GLY A N 1
ATOM 1628 C CA . GLY A 1 190 ? -23.177 -30.674 16.340 1.00 46.66 190 GLY A CA 1
ATOM 1629 C C . GLY A 1 190 ? -22.066 -30.185 17.270 1.00 46.66 190 GLY A C 1
ATOM 1630 O O . GLY A 1 190 ? -21.530 -31.011 18.000 1.00 46.66 190 GLY A O 1
ATOM 1631 N N . THR A 1 191 ? -21.726 -28.897 17.322 1.00 45.88 191 THR A N 1
ATOM 1632 C CA . THR A 1 191 ? -20.755 -28.383 18.306 1.00 45.88 191 THR A CA 1
ATOM 1633 C C . THR A 1 191 ? -21.354 -27.245 19.125 1.00 45.88 191 THR A C 1
ATOM 1635 O O . THR A 1 191 ? -22.051 -26.384 18.595 1.00 45.88 191 THR A O 1
ATOM 1638 N N . ASN A 1 192 ? -21.109 -27.271 20.440 1.00 44.44 192 ASN A N 1
ATOM 1639 C CA . ASN A 1 192 ? -21.599 -26.330 21.457 1.00 44.44 192 ASN A CA 1
ATOM 1640 C C . ASN A 1 192 ? -21.027 -24.904 21.286 1.00 44.44 192 ASN A C 1
ATOM 1642 O O . ASN A 1 192 ? -20.407 -24.367 22.199 1.00 44.44 192 ASN A O 1
ATOM 1646 N N . ILE A 1 193 ? -21.198 -24.281 20.122 1.00 52.09 193 ILE A N 1
ATOM 1647 C CA . ILE A 1 193 ? -20.772 -22.907 19.857 1.00 52.09 193 ILE A CA 1
ATOM 1648 C C . ILE A 1 193 ? -22.010 -22.016 19.971 1.00 52.09 193 ILE A C 1
ATOM 1650 O O . ILE A 1 193 ? -22.749 -21.791 19.012 1.00 52.09 193 ILE A O 1
ATOM 1654 N N . THR A 1 194 ? -22.292 -21.568 21.194 1.00 51.53 194 THR A N 1
ATOM 1655 C CA . THR A 1 194 ? -23.503 -20.802 21.536 1.00 51.53 194 THR A CA 1
ATOM 1656 C C . THR A 1 194 ? -23.284 -19.291 21.622 1.00 51.53 194 THR A C 1
ATOM 1658 O O . THR A 1 194 ? -24.255 -18.568 21.832 1.00 51.53 194 THR A O 1
ATOM 1661 N N . GLN A 1 195 ? -22.052 -18.792 21.473 1.00 65.00 195 GLN A N 1
ATOM 1662 C CA . GLN A 1 195 ? -21.706 -17.427 21.876 1.00 65.00 195 GLN A CA 1
ATOM 1663 C C . GLN A 1 195 ? -21.395 -16.506 20.685 1.00 65.00 195 GLN A C 1
ATOM 1665 O O . GLN A 1 195 ? -20.619 -16.843 19.789 1.00 65.00 195 GLN A O 1
ATOM 1670 N N . VAL A 1 196 ? -22.040 -15.336 20.685 1.00 72.94 196 VAL A N 1
ATOM 1671 C CA . VAL A 1 196 ? -21.677 -14.166 19.869 1.00 72.94 196 VAL A CA 1
ATOM 1672 C C . VAL A 1 196 ? 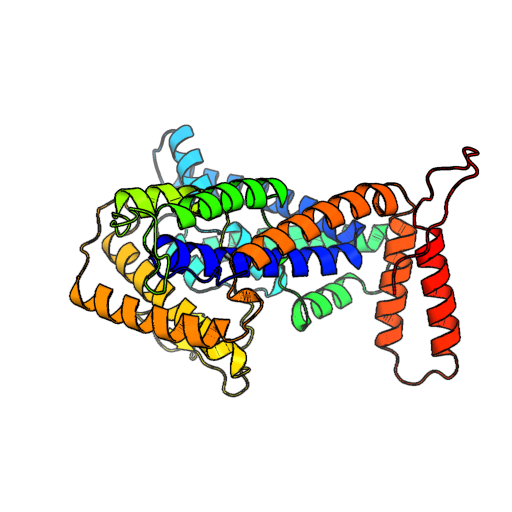-20.450 -13.518 20.522 1.00 72.94 196 VAL A C 1
ATOM 1674 O O . VAL A 1 196 ? -20.442 -13.413 21.752 1.00 72.94 196 VAL A O 1
ATOM 1677 N N . PRO A 1 197 ? -19.423 -13.092 19.762 1.00 79.38 197 PRO A N 1
ATOM 1678 C CA . PRO A 1 197 ? -18.223 -12.510 20.351 1.00 79.38 197 PRO A CA 1
ATOM 1679 C C . PRO A 1 197 ? -18.558 -11.228 21.122 1.00 79.38 197 PRO A C 1
ATOM 1681 O O . PRO A 1 197 ? -19.247 -10.339 20.621 1.00 79.38 197 PRO A O 1
ATOM 1684 N N . SER A 1 198 ? -18.051 -11.117 22.346 1.00 80.50 198 SER A N 1
ATOM 1685 C CA . SER A 1 198 ? -18.114 -9.894 23.145 1.00 80.50 198 SER A CA 1
ATOM 1686 C C . SER A 1 198 ? -17.216 -8.802 22.560 1.00 80.50 198 SER A C 1
ATOM 1688 O O . SER A 1 198 ? -16.257 -9.071 21.836 1.00 80.50 198 SER A O 1
ATOM 1690 N N . TYR A 1 199 ? -17.461 -7.546 22.937 1.00 78.31 199 TYR A N 1
ATOM 1691 C CA . TYR A 1 199 ? -16.631 -6.410 22.516 1.00 78.31 199 TYR A CA 1
ATOM 1692 C C . TYR A 1 199 ? -15.131 -6.617 22.794 1.00 78.31 199 TYR A C 1
ATOM 1694 O O . TYR A 1 199 ? -14.288 -6.286 21.959 1.00 78.31 199 TYR A O 1
ATOM 1702 N N . HIS A 1 200 ? -14.784 -7.178 23.956 1.00 81.38 200 HIS A N 1
ATOM 1703 C CA . HIS A 1 200 ? -13.390 -7.437 24.316 1.00 81.38 200 HIS A CA 1
ATOM 1704 C C . HIS A 1 200 ? -12.761 -8.523 23.441 1.00 81.38 200 HIS A C 1
ATOM 1706 O O . HIS A 1 200 ? -11.612 -8.368 23.030 1.00 81.38 200 HIS A O 1
ATOM 1712 N N . GLU A 1 201 ? -13.510 -9.578 23.116 1.00 84.50 201 GLU A N 1
ATOM 1713 C CA . GLU A 1 201 ? -13.062 -10.635 22.205 1.00 84.50 201 GLU A CA 1
ATOM 1714 C C . GLU A 1 201 ? -12.859 -10.087 20.794 1.00 84.50 201 GLU A C 1
ATOM 1716 O O . GLU A 1 201 ? -11.779 -10.263 20.237 1.00 84.50 201 GLU A O 1
ATOM 1721 N N . VAL A 1 202 ? -13.820 -9.317 20.265 1.00 84.69 202 VAL A N 1
ATOM 1722 C CA . VAL A 1 202 ? -13.676 -8.654 18.959 1.00 84.69 202 VAL A CA 1
ATOM 1723 C C . VAL A 1 202 ? -12.438 -7.764 18.942 1.00 84.69 202 VAL A C 1
ATOM 1725 O O . VAL A 1 202 ? -11.607 -7.878 18.044 1.00 84.69 202 VAL A O 1
ATOM 1728 N N . ARG A 1 203 ? -12.277 -6.898 19.950 1.00 83.50 203 ARG A N 1
ATOM 1729 C CA . ARG A 1 203 ? -11.141 -5.973 20.038 1.00 83.50 203 ARG A CA 1
ATOM 1730 C C . ARG A 1 203 ? -9.805 -6.710 20.089 1.00 83.50 203 ARG A C 1
ATOM 1732 O O . ARG A 1 203 ? -8.855 -6.246 19.464 1.00 83.50 203 ARG A O 1
ATOM 1739 N N . ASN A 1 204 ? -9.718 -7.798 20.850 1.00 85.69 204 ASN A N 1
ATOM 1740 C CA . ASN A 1 204 ? -8.491 -8.577 20.994 1.00 85.69 204 ASN A CA 1
ATOM 1741 C C . ASN A 1 204 ? -8.145 -9.328 19.705 1.00 85.69 204 ASN A C 1
ATOM 1743 O O . ASN A 1 204 ? -6.980 -9.306 19.307 1.00 85.69 204 ASN A O 1
ATOM 1747 N N . ALA A 1 205 ? -9.152 -9.896 19.039 1.00 85.94 205 ALA A N 1
ATOM 1748 C CA . ALA A 1 205 ? -9.019 -10.604 17.772 1.00 85.94 205 ALA A CA 1
ATOM 1749 C C . ALA A 1 205 ? -8.437 -9.709 16.673 1.00 85.94 205 ALA A C 1
ATOM 1751 O O . ALA A 1 205 ? -7.427 -10.023 16.048 1.00 85.94 205 ALA A O 1
ATOM 1752 N N . ILE A 1 206 ? -9.030 -8.527 16.483 1.00 86.12 206 ILE A N 1
ATOM 1753 C CA . ILE A 1 206 ? -8.651 -7.619 15.391 1.00 86.12 206 ILE A CA 1
ATOM 1754 C C . ILE A 1 206 ? -7.504 -6.671 15.757 1.00 86.12 206 ILE A C 1
ATOM 1756 O O . ILE A 1 206 ? -7.089 -5.873 14.921 1.00 86.12 206 ILE A O 1
ATOM 1760 N N . LYS A 1 207 ? -6.986 -6.704 16.996 1.00 83.12 207 LYS A N 1
ATOM 1761 C CA . LYS A 1 207 ? -5.933 -5.774 17.449 1.00 83.12 207 LYS A CA 1
ATOM 1762 C C . LYS A 1 207 ? -4.706 -5.826 16.538 1.00 83.12 207 LYS A C 1
ATOM 1764 O O . LYS A 1 207 ? -4.139 -4.775 16.254 1.00 83.12 207 LYS A O 1
ATOM 1769 N N . GLY A 1 208 ? -4.343 -7.026 16.081 1.00 77.00 208 GLY A N 1
ATOM 1770 C CA . GLY A 1 208 ? -3.232 -7.244 15.155 1.00 77.00 208 GLY A CA 1
ATOM 1771 C C . GLY A 1 208 ? -3.435 -6.560 13.806 1.00 77.00 208 GLY A C 1
ATOM 1772 O O . GLY A 1 208 ? -2.466 -6.155 13.194 1.00 77.00 208 GLY A O 1
ATOM 1773 N N . LEU A 1 209 ? -4.673 -6.307 13.368 1.00 82.31 209 LEU A N 1
ATOM 1774 C CA . LEU A 1 209 ? -4.912 -5.651 12.080 1.00 82.31 209 LEU A CA 1
ATOM 1775 C C . LEU A 1 209 ? -4.600 -4.152 12.083 1.00 82.31 209 LEU A C 1
ATOM 1777 O O . LEU A 1 209 ? -4.388 -3.570 11.027 1.00 82.31 209 LEU A O 1
ATOM 1781 N N . LYS A 1 210 ? -4.543 -3.516 13.258 1.00 74.56 210 LYS A N 1
ATOM 1782 C CA . LYS A 1 210 ? -4.382 -2.058 13.369 1.00 74.56 210 LYS A CA 1
ATOM 1783 C C . LYS A 1 210 ? -3.032 -1.538 12.882 1.00 74.56 210 LYS A C 1
ATOM 1785 O O . LYS A 1 210 ? -2.933 -0.356 12.584 1.00 74.56 210 LYS A O 1
ATOM 1790 N N . ILE A 1 211 ? -2.007 -2.389 12.840 1.00 76.75 211 ILE A N 1
ATOM 1791 C CA . ILE A 1 211 ? -0.673 -2.003 12.356 1.00 76.75 211 ILE A CA 1
ATOM 1792 C C . ILE A 1 211 ? -0.606 -1.964 10.824 1.00 76.75 211 ILE A C 1
ATOM 1794 O O . ILE A 1 211 ? 0.283 -1.332 10.259 1.00 76.75 211 ILE A O 1
ATOM 1798 N N . TYR A 1 212 ? -1.548 -2.626 10.149 1.00 78.69 212 TYR A N 1
ATOM 1799 C CA . TYR A 1 212 ? -1.632 -2.657 8.699 1.00 78.69 212 TYR A CA 1
ATOM 1800 C C . TYR A 1 212 ? -2.500 -1.478 8.264 1.00 78.69 212 TYR A C 1
ATOM 1802 O O . TYR A 1 212 ? -3.728 -1.566 8.253 1.00 78.69 212 TYR A O 1
ATOM 1810 N N . GLY A 1 213 ? -1.856 -0.345 7.969 1.00 70.19 213 GLY A N 1
ATOM 1811 C CA . GLY A 1 213 ? -2.543 0.828 7.429 1.00 70.19 213 GLY A CA 1
ATOM 1812 C C . GLY A 1 213 ? -3.436 0.439 6.248 1.00 70.19 213 GLY A C 1
ATOM 1813 O O . GLY A 1 213 ? -3.038 -0.351 5.390 1.00 70.19 213 GLY A O 1
ATOM 1814 N N . THR A 1 214 ? -4.669 0.943 6.224 1.00 71.12 214 THR A N 1
ATOM 1815 C CA . THR A 1 214 ? -5.595 0.694 5.117 1.00 71.12 214 THR A CA 1
ATOM 1816 C C . THR A 1 214 ? -5.090 1.352 3.834 1.00 71.12 214 THR A C 1
ATOM 1818 O O . THR A 1 214 ? -4.748 2.532 3.893 1.00 71.12 214 THR A O 1
ATOM 1821 N N . PRO A 1 215 ? -5.107 0.642 2.685 1.00 71.81 215 PRO A N 1
ATOM 1822 C CA . PRO A 1 215 ? -4.734 1.217 1.394 1.00 71.81 215 PRO A CA 1
ATOM 1823 C C . PRO A 1 215 ? -5.498 2.513 1.127 1.00 71.81 215 PRO A C 1
ATOM 1825 O O . PRO A 1 215 ? -6.718 2.573 1.340 1.00 71.81 215 PRO A O 1
ATOM 1828 N N . LEU A 1 216 ? -4.785 3.534 0.663 1.00 71.62 216 LEU A N 1
ATOM 1829 C CA . LEU A 1 216 ? -5.377 4.826 0.356 1.00 71.62 216 LEU A CA 1
ATOM 1830 C C . LEU A 1 216 ? -6.012 4.739 -1.033 1.00 71.62 216 LEU A C 1
ATOM 1832 O O . LEU A 1 216 ? -5.391 4.323 -2.005 1.00 71.62 216 LEU A O 1
ATOM 1836 N N . GLN A 1 217 ? -7.275 5.137 -1.160 1.00 61.47 217 GLN A N 1
ATOM 1837 C CA . GLN A 1 217 ? -7.906 5.147 -2.476 1.00 61.47 217 GLN A CA 1
ATOM 1838 C C . GLN A 1 217 ? -7.318 6.253 -3.349 1.00 61.47 217 GLN A C 1
ATOM 1840 O O . GLN A 1 217 ? -7.409 7.433 -3.020 1.00 61.47 217 GLN A O 1
ATOM 1845 N N . LYS A 1 218 ? -6.807 5.863 -4.515 1.00 58.06 218 LYS A N 1
ATOM 1846 C CA . LYS A 1 218 ? -6.520 6.778 -5.615 1.00 58.06 218 LYS A CA 1
ATOM 1847 C C . LYS A 1 218 ? -7.827 7.237 -6.253 1.00 58.06 218 LYS A C 1
ATOM 1849 O O . LYS A 1 218 ? -8.230 6.717 -7.289 1.00 58.06 218 LYS A O 1
ATOM 1854 N N . SER A 1 219 ? -8.513 8.190 -5.641 1.00 52.84 219 SER A N 1
ATOM 1855 C CA . SER A 1 219 ? -9.608 8.866 -6.322 1.00 52.84 219 SER A CA 1
ATOM 1856 C C . SER A 1 219 ? -9.078 10.100 -7.034 1.00 52.84 219 SER A C 1
ATOM 1858 O O . SER A 1 219 ? -9.024 11.188 -6.471 1.00 52.84 219 SER A O 1
ATOM 1860 N N . THR A 1 220 ? -8.698 9.947 -8.298 1.00 50.69 220 THR A N 1
ATOM 1861 C CA . THR A 1 220 ? -8.410 11.106 -9.161 1.00 50.69 220 THR A CA 1
ATOM 1862 C C . THR A 1 220 ? -9.681 11.859 -9.569 1.00 50.69 220 THR A C 1
ATOM 1864 O O . THR A 1 220 ? -9.592 12.923 -10.172 1.00 50.69 220 THR A O 1
ATOM 1867 N N . LYS A 1 221 ? -10.863 11.305 -9.260 1.00 60.00 221 LYS A N 1
ATOM 1868 C CA . LYS A 1 221 ? -12.170 11.808 -9.689 1.00 60.00 221 LYS A CA 1
ATOM 1869 C C . LYS A 1 221 ? -13.160 11.985 -8.528 1.00 60.00 221 LYS A C 1
ATOM 1871 O O . LYS A 1 221 ? -13.640 13.098 -8.337 1.00 60.00 221 LYS A O 1
ATOM 1876 N N . SER A 1 222 ? -13.449 10.929 -7.761 1.00 65.69 222 SER A N 1
ATOM 1877 C CA . SER A 1 222 ? -14.433 10.966 -6.659 1.00 65.69 222 SER A CA 1
ATOM 1878 C C . SER A 1 222 ? -13.791 10.893 -5.276 1.00 65.69 222 SER A C 1
ATOM 1880 O O . SER A 1 222 ? -13.433 9.807 -4.834 1.00 65.69 222 SER A O 1
ATOM 1882 N N . PHE A 1 223 ? -13.645 12.012 -4.576 1.00 66.94 223 PHE A N 1
ATOM 1883 C CA . PHE A 1 223 ? -12.890 12.074 -3.323 1.00 66.94 223 PHE A CA 1
ATOM 1884 C C . PHE A 1 223 ? -13.765 12.393 -2.111 1.00 66.94 223 PHE A C 1
ATOM 1886 O O . PHE A 1 223 ? -14.895 12.865 -2.224 1.00 66.94 223 PHE A O 1
ATOM 1893 N N . ILE A 1 224 ? -13.216 12.131 -0.931 1.00 69.56 224 ILE A N 1
ATOM 1894 C CA . ILE A 1 224 ? -13.793 12.524 0.349 1.00 69.56 224 ILE A CA 1
ATOM 1895 C C . ILE A 1 224 ? -12.969 13.714 0.851 1.00 69.56 224 ILE A C 1
ATOM 1897 O O . ILE A 1 224 ? -11.744 13.669 0.797 1.00 69.56 224 ILE A O 1
ATOM 1901 N N . GLY A 1 225 ? -13.620 14.811 1.236 1.00 61.72 225 GLY A N 1
ATOM 1902 C CA . GLY A 1 225 ? -12.920 16.052 1.579 1.00 61.72 225 GLY A CA 1
ATOM 1903 C C . GLY A 1 225 ? -13.785 17.050 2.339 1.00 61.72 225 GLY A C 1
ATOM 1904 O O . GLY A 1 225 ? -15.011 16.953 2.351 1.00 61.72 225 GLY A O 1
ATOM 1905 N N . CYS A 1 226 ? -13.149 18.014 2.998 1.00 56.25 226 CYS A N 1
ATOM 1906 C CA . CYS A 1 226 ? -13.834 19.100 3.711 1.00 56.25 226 CYS A CA 1
ATOM 1907 C C . CYS A 1 226 ? -13.848 20.392 2.885 1.00 56.25 226 CYS A C 1
ATOM 1909 O O . CYS A 1 226 ? -14.658 21.287 3.148 1.00 56.25 226 CYS A O 1
ATOM 1911 N N . SER A 1 227 ? -12.964 20.494 1.894 1.00 53.44 227 SER A N 1
ATOM 1912 C CA . SER A 1 227 ? -12.872 21.637 1.006 1.00 53.44 227 SER A CA 1
ATOM 1913 C C . SER A 1 227 ? -13.997 21.597 -0.026 1.00 53.44 227 SER A C 1
ATOM 1915 O O . SER A 1 227 ? -14.247 20.566 -0.656 1.00 53.44 227 SER A O 1
ATOM 1917 N N . PRO A 1 228 ? -14.718 22.708 -0.210 1.00 51.81 228 PRO A N 1
ATOM 1918 C CA . PRO A 1 228 ? -15.647 22.835 -1.317 1.00 51.81 228 PRO A CA 1
ATOM 1919 C C . PRO A 1 228 ? -14.899 22.750 -2.656 1.00 51.81 228 PRO A C 1
ATOM 1921 O O . PRO A 1 228 ? -13.749 23.163 -2.772 1.00 51.81 228 PRO A O 1
ATOM 1924 N N . LEU A 1 229 ? -15.585 22.260 -3.695 1.00 51.84 229 LEU A N 1
ATOM 1925 C CA . LEU A 1 229 ? -15.076 22.261 -5.079 1.00 51.84 229 LEU A CA 1
ATOM 1926 C C . LEU A 1 229 ? -14.785 23.681 -5.605 1.00 51.84 229 LEU A C 1
ATOM 1928 O O . LEU A 1 229 ? -14.043 23.839 -6.570 1.00 51.84 229 LEU A O 1
ATOM 1932 N N . ASP A 1 230 ? -15.382 24.699 -4.985 1.00 50.94 230 ASP A N 1
ATOM 1933 C CA . ASP A 1 230 ? -15.146 26.111 -5.268 1.00 50.94 230 ASP A CA 1
ATOM 1934 C C . ASP A 1 230 ? -14.237 26.704 -4.186 1.00 50.94 230 ASP A C 1
ATOM 1936 O O . ASP A 1 230 ? -14.631 26.793 -3.022 1.00 50.94 230 ASP A O 1
ATOM 1940 N N . ALA A 1 231 ? -13.040 27.143 -4.582 1.00 52.88 231 ALA A N 1
ATOM 1941 C CA . ALA A 1 231 ? -12.039 27.743 -3.699 1.00 52.88 231 ALA A CA 1
ATOM 1942 C C . ALA A 1 231 ? -12.526 29.016 -2.972 1.00 52.88 231 ALA A C 1
ATOM 1944 O O . ALA A 1 231 ? -11.874 29.472 -2.035 1.00 52.88 231 ALA A O 1
ATOM 1945 N N . ASN A 1 232 ? -13.660 29.595 -3.387 1.00 49.78 232 ASN A N 1
ATOM 1946 C CA . ASN A 1 232 ? -14.255 30.776 -2.758 1.00 49.78 232 ASN A CA 1
ATOM 1947 C C . ASN A 1 232 ? -15.219 30.452 -1.607 1.00 49.78 232 ASN A C 1
ATOM 1949 O O . ASN A 1 232 ? -15.684 31.366 -0.922 1.00 49.78 232 ASN A O 1
ATOM 1953 N N . LEU A 1 233 ? -15.562 29.180 -1.398 1.00 48.22 233 LEU A N 1
ATOM 1954 C CA . LEU A 1 233 ? -16.435 28.771 -0.305 1.00 48.22 233 LEU A CA 1
ATOM 1955 C C . LEU A 1 233 ? -15.601 28.414 0.938 1.00 48.22 233 LEU A C 1
ATOM 1957 O O . LEU A 1 233 ? -14.532 27.813 0.820 1.00 48.22 233 LEU A O 1
ATOM 1961 N N . PRO A 1 234 ? -16.072 28.758 2.150 1.00 46.53 234 PRO A N 1
ATOM 1962 C CA . PRO A 1 234 ? -15.393 28.343 3.367 1.00 46.53 234 PRO A CA 1
ATOM 1963 C C . PRO A 1 234 ? -15.402 26.807 3.483 1.00 46.53 234 PRO A C 1
ATOM 1965 O O . PRO A 1 234 ? -16.391 26.179 3.087 1.00 46.53 234 PRO A O 1
ATOM 1968 N N . PRO A 1 235 ? -14.348 26.199 4.061 1.00 52.25 235 PRO A N 1
ATOM 1969 C CA . PRO A 1 235 ? -14.307 24.767 4.329 1.00 52.25 235 PRO A CA 1
ATOM 1970 C C . PRO A 1 235 ? -15.562 24.316 5.078 1.00 52.25 235 PRO A C 1
ATOM 1972 O O . PRO A 1 235 ? -16.004 24.961 6.036 1.00 52.25 235 PRO A O 1
ATOM 1975 N N . SER A 1 236 ? -16.146 23.205 4.641 1.00 54.06 236 SER A N 1
ATOM 1976 C CA . SER A 1 236 ? -17.283 22.602 5.324 1.00 54.06 236 SER A CA 1
ATOM 1977 C C . SER A 1 236 ? -16.873 22.166 6.732 1.00 54.06 236 SER A C 1
ATOM 1979 O O . SER A 1 236 ? -15.787 21.633 6.948 1.00 54.06 236 SER A O 1
ATOM 1981 N N . LYS A 1 237 ? -17.779 22.326 7.706 1.00 52.75 237 LYS A N 1
ATOM 1982 C CA . LYS A 1 237 ? -17.619 21.736 9.051 1.00 52.75 237 LYS A CA 1
ATOM 1983 C C . LYS A 1 237 ? -17.738 20.206 9.044 1.00 52.75 237 LYS A C 1
ATOM 1985 O O . LYS A 1 237 ? -17.518 19.574 10.075 1.00 52.75 237 LYS A O 1
ATOM 1990 N N . PHE A 1 238 ? -18.143 19.630 7.915 1.00 57.28 238 PHE A N 1
ATOM 1991 C CA . PHE A 1 238 ? -18.406 18.211 7.735 1.00 57.28 238 PHE A CA 1
ATOM 1992 C C . PHE A 1 238 ? -17.645 17.674 6.529 1.00 57.28 238 PHE A C 1
ATOM 1994 O O . PHE A 1 238 ? -17.498 18.364 5.521 1.00 57.28 238 PHE A O 1
ATOM 2001 N N . ILE A 1 239 ? -17.230 16.415 6.631 1.00 68.31 239 ILE A N 1
ATOM 2002 C CA . ILE A 1 239 ? -16.703 15.660 5.501 1.00 68.31 239 ILE A CA 1
ATOM 2003 C C . ILE A 1 239 ? -17.784 15.549 4.424 1.00 68.31 239 ILE A C 1
ATOM 2005 O O . ILE A 1 239 ? -18.918 15.156 4.709 1.00 68.31 239 ILE A O 1
ATOM 2009 N N . ASN A 1 240 ? -17.411 15.860 3.190 1.00 70.12 240 ASN A N 1
ATOM 2010 C CA . ASN A 1 240 ? -18.228 15.724 1.999 1.00 70.12 240 ASN A CA 1
ATOM 2011 C C . ASN A 1 240 ? -17.729 14.549 1.157 1.00 70.12 240 ASN A C 1
ATOM 2013 O O . ASN A 1 240 ? -16.529 14.299 1.062 1.00 70.12 240 ASN A O 1
ATOM 2017 N N . LEU A 1 241 ? -18.661 13.855 0.507 1.00 76.56 241 LEU A N 1
ATOM 2018 C CA . LEU A 1 241 ? -18.356 12.899 -0.551 1.00 76.56 241 LEU A CA 1
ATOM 2019 C C . LEU A 1 241 ? -18.570 13.587 -1.901 1.00 76.56 241 LEU A C 1
ATOM 2021 O O . LEU A 1 241 ? -19.699 13.917 -2.264 1.00 76.56 241 LEU A O 1
ATOM 2025 N N . HIS A 1 242 ? -17.491 13.781 -2.648 1.00 74.12 242 HIS A N 1
ATOM 2026 C CA . HIS A 1 242 ? -17.519 14.274 -4.016 1.00 74.12 242 HIS A CA 1
ATOM 2027 C C . HIS A 1 242 ? -17.549 13.077 -4.963 1.00 74.12 242 HIS A C 1
ATOM 2029 O O . HIS A 1 242 ? -16.617 12.280 -4.992 1.00 74.12 242 HIS A O 1
ATOM 2035 N N . LEU A 1 243 ? -18.628 12.938 -5.735 1.00 72.25 243 LEU A N 1
ATOM 2036 C CA . LEU A 1 243 ? -18.772 11.879 -6.734 1.00 72.25 243 LEU A CA 1
ATOM 2037 C C . LEU A 1 243 ? -18.620 12.465 -8.131 1.00 72.25 243 LEU A C 1
ATOM 2039 O O . LEU A 1 243 ? -19.363 13.363 -8.527 1.00 72.25 243 LEU A O 1
ATOM 2043 N N . ASN A 1 244 ? -17.673 11.929 -8.888 1.00 72.75 244 ASN A N 1
ATOM 2044 C CA . ASN A 1 244 ? -17.570 12.190 -10.309 1.00 72.75 244 ASN A CA 1
ATOM 2045 C C . ASN A 1 244 ? -18.578 11.310 -11.057 1.00 72.75 244 ASN A C 1
ATOM 2047 O O . ASN A 1 244 ? -18.694 10.116 -10.790 1.00 72.75 244 ASN A O 1
ATOM 2051 N N . LEU A 1 245 ? -19.293 11.896 -12.016 1.00 76.31 245 LEU A N 1
ATOM 2052 C CA . LEU A 1 245 ? -20.287 11.181 -12.821 1.00 76.31 245 LEU A CA 1
ATOM 2053 C C . LEU A 1 245 ? -19.671 10.097 -13.722 1.00 76.31 245 LEU A C 1
ATOM 2055 O O . LEU A 1 245 ? -20.382 9.203 -14.166 1.00 76.31 245 LEU A O 1
ATOM 2059 N N . GLU A 1 246 ? -18.364 10.165 -13.979 1.00 75.56 246 GLU A N 1
ATOM 2060 C CA . GLU A 1 246 ? -17.602 9.172 -14.742 1.00 75.56 246 GLU A CA 1
ATOM 2061 C C . GLU A 1 246 ? -16.938 8.100 -13.859 1.00 75.56 246 GLU A C 1
ATOM 2063 O O . GLU A 1 246 ? -16.088 7.347 -14.340 1.00 75.56 246 GLU A O 1
ATOM 2068 N N . GLU A 1 247 ? -17.245 8.058 -12.560 1.00 71.56 247 GLU A N 1
ATOM 2069 C CA . GLU A 1 247 ? -16.745 7.014 -11.665 1.00 71.56 247 GLU A CA 1
ATOM 2070 C C . GLU A 1 247 ? -17.336 5.648 -12.041 1.00 71.56 247 GLU A C 1
ATOM 2072 O O . GLU A 1 247 ? -18.530 5.523 -12.320 1.00 71.56 247 GLU A O 1
ATOM 2077 N N . ASP A 1 248 ? -16.504 4.604 -12.021 1.00 72.12 248 ASP A N 1
ATOM 2078 C CA . ASP A 1 248 ? -16.975 3.238 -12.235 1.00 72.12 248 ASP A CA 1
ATOM 2079 C C . ASP A 1 248 ? -17.978 2.859 -11.131 1.00 72.12 248 ASP A C 1
ATOM 2081 O O . ASP A 1 248 ? -17.682 2.935 -9.936 1.00 72.12 248 ASP A O 1
ATOM 2085 N N . VAL A 1 249 ? -19.175 2.420 -11.530 1.00 74.44 249 VAL A N 1
ATOM 2086 C CA . VAL A 1 249 ? -20.263 2.030 -10.616 1.00 74.44 249 VAL A CA 1
ATOM 2087 C C . VAL A 1 249 ? -19.811 0.942 -9.635 1.00 74.44 249 VAL A C 1
ATOM 2089 O O . VAL A 1 249 ? -20.281 0.898 -8.497 1.00 74.44 249 VAL A O 1
ATOM 2092 N N . SER A 1 250 ? -18.861 0.093 -10.038 1.00 72.06 250 SER A N 1
ATOM 2093 C CA . SER A 1 250 ? -18.281 -0.952 -9.189 1.00 72.06 250 SER A CA 1
ATOM 2094 C C . SER A 1 250 ? -17.498 -0.397 -7.987 1.00 72.06 250 SER A C 1
ATOM 2096 O O . SER A 1 250 ? -17.416 -1.061 -6.951 1.00 72.06 250 SER A O 1
ATOM 2098 N N . ASN A 1 251 ? -17.004 0.845 -8.064 1.00 72.25 251 ASN A N 1
ATOM 2099 C CA . ASN A 1 251 ? -16.302 1.523 -6.971 1.00 72.25 251 ASN A CA 1
ATOM 2100 C C . ASN A 1 251 ? -17.252 2.175 -5.958 1.00 72.25 251 ASN A C 1
ATOM 2102 O O . ASN A 1 251 ? -16.842 2.443 -4.825 1.00 72.25 251 ASN A O 1
ATOM 2106 N N . LEU A 1 252 ? -18.516 2.414 -6.325 1.00 76.62 252 LEU A N 1
ATOM 2107 C CA . LEU A 1 252 ? -19.463 3.174 -5.507 1.00 76.62 252 LEU A CA 1
ATOM 2108 C C . LEU A 1 252 ? -19.710 2.552 -4.117 1.00 76.62 252 LEU A C 1
ATOM 2110 O O . LEU A 1 252 ? -19.635 3.292 -3.134 1.00 76.62 252 LEU A O 1
ATOM 2114 N N . PRO A 1 253 ? -19.922 1.226 -3.962 1.00 77.44 253 PRO A N 1
ATOM 2115 C CA . PRO A 1 253 ? -20.056 0.622 -2.634 1.00 77.44 253 PRO A CA 1
ATOM 2116 C C . PRO A 1 253 ? -18.807 0.812 -1.765 1.00 77.44 253 PRO A C 1
ATOM 2118 O O . PRO A 1 253 ? -18.909 1.013 -0.555 1.00 77.44 253 PRO A O 1
ATOM 2121 N N . VAL A 1 254 ? -17.621 0.791 -2.383 1.00 73.94 254 VAL A N 1
ATOM 2122 C CA . VAL A 1 254 ? -16.343 0.965 -1.685 1.00 73.94 254 VAL A CA 1
ATOM 2123 C C . VAL A 1 254 ? -16.166 2.417 -1.232 1.00 73.94 254 VAL A C 1
ATOM 2125 O O . VAL A 1 254 ? -15.765 2.643 -0.091 1.00 73.94 254 VAL A O 1
ATOM 2128 N N . LEU A 1 255 ? -16.505 3.387 -2.089 1.00 74.75 255 LEU A N 1
ATOM 2129 C CA . LEU A 1 255 ? -16.484 4.824 -1.781 1.00 74.75 255 LEU A CA 1
ATOM 2130 C C . LEU A 1 255 ? -17.464 5.178 -0.657 1.00 74.75 255 LEU A C 1
ATOM 2132 O O . LEU A 1 255 ? -17.091 5.851 0.301 1.00 74.75 255 LEU A O 1
ATOM 2136 N N . LEU A 1 256 ? -18.698 4.675 -0.730 1.00 80.00 256 LEU A N 1
ATOM 2137 C CA . LEU A 1 256 ? -19.711 4.895 0.306 1.00 80.00 256 LEU A CA 1
ATOM 2138 C C . LEU A 1 256 ? -19.306 4.259 1.638 1.00 80.00 256 LEU A C 1
ATOM 2140 O O . LEU A 1 256 ? -19.474 4.877 2.688 1.00 80.00 256 LEU A O 1
ATOM 2144 N N . SER A 1 257 ? -18.736 3.050 1.603 1.00 76.62 257 SER A N 1
ATOM 2145 C CA . SER A 1 257 ? -18.220 2.394 2.806 1.00 76.62 257 SER A CA 1
ATOM 2146 C C . SER A 1 257 ? -17.110 3.239 3.427 1.00 76.62 257 SER A C 1
ATOM 2148 O O . SER A 1 257 ? -17.172 3.545 4.616 1.00 76.62 257 SER A O 1
ATOM 2150 N N . LYS A 1 258 ? -16.140 3.705 2.629 1.00 72.75 258 LYS A N 1
ATOM 2151 C CA . LYS A 1 258 ? -15.060 4.589 3.091 1.00 72.75 258 LYS A CA 1
ATOM 2152 C C . LYS A 1 258 ? -15.608 5.871 3.732 1.00 72.75 258 LYS A C 1
ATOM 2154 O O . LYS A 1 258 ? -15.270 6.155 4.878 1.00 72.75 258 LYS A O 1
ATOM 2159 N N . PHE A 1 259 ? -16.530 6.559 3.058 1.00 77.81 259 PHE A N 1
ATOM 2160 C CA . PHE A 1 259 ? -17.161 7.781 3.562 1.00 77.81 259 PHE A CA 1
ATOM 2161 C C . PHE A 1 259 ? -17.838 7.587 4.918 1.00 77.81 259 PHE A C 1
ATOM 2163 O O . PHE A 1 259 ? -17.657 8.404 5.814 1.00 77.81 259 PHE A O 1
ATOM 2170 N N . ILE A 1 260 ? -18.583 6.497 5.110 1.00 80.12 260 ILE A N 1
ATOM 2171 C CA . ILE A 1 260 ? -19.245 6.221 6.392 1.00 80.12 260 ILE A CA 1
ATOM 2172 C C . ILE A 1 260 ? -18.221 6.006 7.517 1.00 80.12 260 ILE A C 1
ATOM 2174 O O . ILE A 1 260 ? -18.418 6.501 8.631 1.00 80.12 260 ILE A O 1
ATOM 2178 N N . HIS A 1 261 ? -17.126 5.292 7.235 1.00 75.31 261 HIS A N 1
ATOM 2179 C CA . HIS A 1 261 ? -16.062 5.064 8.213 1.00 75.31 261 HIS A CA 1
ATOM 2180 C C . HIS A 1 261 ? -15.329 6.364 8.564 1.00 75.31 261 HIS A C 1
ATOM 2182 O O . HIS A 1 261 ? -15.136 6.640 9.747 1.00 75.31 261 HIS A O 1
ATOM 2188 N N . GLU A 1 262 ? -14.976 7.179 7.570 1.00 71.50 262 GLU A N 1
ATOM 2189 C CA . GLU A 1 262 ? -14.290 8.463 7.768 1.00 71.50 262 GLU A CA 1
ATOM 2190 C C . GLU A 1 262 ? -15.179 9.480 8.467 1.00 71.50 262 GLU A C 1
ATOM 2192 O O . GLU A 1 262 ? -14.761 10.093 9.443 1.00 71.50 262 GLU A O 1
ATOM 2197 N N . PHE A 1 263 ? -16.447 9.577 8.072 1.00 75.44 263 PHE A N 1
ATOM 2198 C CA . PHE A 1 263 ? -17.425 10.412 8.758 1.00 75.44 263 PHE A CA 1
ATOM 2199 C C . PHE A 1 263 ? -17.502 10.082 10.256 1.00 75.44 263 PHE A C 1
ATOM 2201 O O . PHE A 1 263 ? -17.519 10.984 11.097 1.00 75.44 263 PHE A O 1
ATOM 2208 N N . MET A 1 264 ? -17.513 8.792 10.611 1.00 73.88 264 MET A N 1
ATOM 2209 C CA . MET A 1 264 ? -17.517 8.372 12.012 1.00 73.88 264 MET A CA 1
ATOM 2210 C C . MET A 1 264 ? -16.193 8.617 12.716 1.00 73.88 264 MET A C 1
ATOM 2212 O O . MET A 1 264 ? -16.207 9.110 13.843 1.00 73.88 264 MET A O 1
ATOM 2216 N N . ALA A 1 265 ? -15.070 8.298 12.076 1.00 71.88 265 ALA A N 1
ATOM 2217 C CA . ALA A 1 265 ? -13.746 8.547 12.628 1.00 71.88 265 ALA A CA 1
ATOM 2218 C C . ALA A 1 265 ? -13.571 10.036 12.943 1.00 71.88 265 ALA A C 1
ATOM 2220 O O . ALA A 1 265 ? -13.319 10.393 14.089 1.00 71.88 265 ALA A O 1
ATOM 2221 N N . THR A 1 266 ? -13.860 10.912 11.983 1.00 69.31 266 THR A N 1
ATOM 2222 C CA . THR A 1 266 ? -13.760 12.364 12.141 1.00 69.31 266 THR A CA 1
ATOM 2223 C C . THR A 1 266 ? -14.759 12.914 13.141 1.00 69.31 266 THR A C 1
ATOM 2225 O O . THR A 1 266 ? -14.419 13.809 13.910 1.00 69.31 266 THR A O 1
ATOM 2228 N N . ARG A 1 267 ? -15.979 12.370 13.219 1.00 73.94 267 ARG A N 1
ATOM 2229 C CA . ARG A 1 267 ? -16.916 12.736 14.291 1.00 73.94 267 ARG A CA 1
ATOM 2230 C C . ARG A 1 267 ? -16.330 12.425 15.672 1.00 73.94 267 ARG A C 1
ATOM 2232 O O . ARG A 1 267 ? -16.443 13.262 16.566 1.00 73.94 267 ARG A O 1
ATOM 2239 N N . LEU A 1 268 ? -15.740 11.244 15.861 1.00 74.44 268 LEU A N 1
ATOM 2240 C CA . LEU A 1 268 ? -15.129 10.842 17.133 1.00 74.44 268 LEU A CA 1
ATOM 2241 C C . LEU A 1 268 ? -13.856 11.649 17.427 1.00 74.44 268 LEU A C 1
ATOM 2243 O O . LEU A 1 268 ? -13.648 12.063 18.564 1.00 74.44 268 LEU A O 1
ATOM 2247 N N . ASP A 1 269 ? -13.041 11.929 16.414 1.00 66.88 269 ASP A N 1
ATOM 2248 C CA . ASP A 1 269 ? -11.819 12.719 16.558 1.00 66.88 269 ASP A CA 1
ATOM 2249 C C . ASP A 1 269 ? -12.116 14.194 16.852 1.00 66.88 269 ASP A C 1
ATOM 2251 O O . ASP A 1 269 ? -11.464 14.788 17.710 1.00 66.88 269 ASP A O 1
ATOM 2255 N N . ASN A 1 270 ? -13.170 14.764 16.261 1.00 67.06 270 ASN A N 1
ATOM 2256 C CA . ASN A 1 270 ? -13.664 16.097 16.611 1.00 67.06 270 ASN A CA 1
ATOM 2257 C C . ASN A 1 270 ? -14.136 16.167 18.069 1.00 67.06 270 ASN A C 1
ATOM 2259 O O . ASN A 1 270 ? -13.895 17.164 18.745 1.00 67.06 270 ASN A O 1
ATOM 2263 N N . GLN A 1 271 ? -14.779 15.110 18.583 1.00 68.62 271 GLN A N 1
ATOM 2264 C CA . GLN A 1 271 ? -15.131 15.033 20.008 1.00 68.62 271 GLN A CA 1
ATOM 2265 C C . GLN A 1 271 ? -13.891 14.947 20.906 1.00 68.62 271 GLN A C 1
ATOM 2267 O O . GLN A 1 271 ? -13.906 15.448 22.028 1.00 68.62 271 GLN A O 1
ATOM 2272 N N . ARG A 1 272 ? -12.825 14.309 20.418 1.00 65.00 272 ARG A N 1
ATOM 2273 C CA . ARG A 1 272 ? -11.553 14.154 21.129 1.00 65.00 272 ARG A CA 1
ATOM 2274 C C . ARG A 1 272 ? -10.670 15.391 21.083 1.00 65.00 272 ARG A C 1
ATOM 2276 O O . ARG A 1 272 ? -9.823 15.542 21.961 1.00 65.00 272 ARG A O 1
ATOM 2283 N N . ASN A 1 273 ? -10.823 16.236 20.067 1.00 62.03 273 ASN A N 1
ATOM 2284 C CA . ASN A 1 273 ? -9.984 17.409 19.827 1.00 62.03 273 ASN A CA 1
ATOM 2285 C C . ASN A 1 273 ? -8.474 17.085 19.908 1.00 62.03 273 ASN A C 1
ATOM 2287 O O . ASN A 1 273 ? -7.701 17.795 20.549 1.00 62.03 273 ASN A O 1
ATOM 2291 N N . GLY A 1 274 ? -8.070 15.946 19.331 1.00 54.06 274 GLY A N 1
ATOM 2292 C CA . GLY A 1 274 ? -6.677 15.482 19.336 1.00 54.06 274 GLY A CA 1
ATOM 2293 C C . GLY A 1 274 ? -6.168 14.893 20.660 1.00 54.06 274 GLY A C 1
ATOM 2294 O O . GLY A 1 274 ? -4.961 14.738 20.811 1.00 54.06 274 GLY A O 1
ATOM 2295 N N . THR A 1 275 ? -7.052 14.562 21.606 1.00 53.62 275 THR A N 1
ATOM 2296 C CA . THR A 1 275 ? -6.705 13.916 22.888 1.00 53.62 275 THR A CA 1
ATOM 2297 C C . THR A 1 275 ? -7.177 12.457 22.954 1.00 53.62 275 THR A C 1
ATOM 2299 O O . THR A 1 275 ? -8.039 12.037 22.185 1.00 53.62 275 THR A O 1
ATOM 2302 N N . ASP A 1 276 ? -6.683 11.686 23.926 1.00 57.12 276 ASP A N 1
ATOM 2303 C CA . ASP A 1 276 ? -7.120 10.299 24.181 1.00 57.12 276 ASP A CA 1
ATOM 2304 C C . ASP A 1 276 ? -8.459 10.190 24.945 1.00 57.12 276 ASP A C 1
ATOM 2306 O O . ASP A 1 276 ? -8.793 9.144 25.513 1.00 57.12 276 ASP A O 1
ATOM 2310 N N . ALA A 1 277 ? -9.252 11.264 24.984 1.00 65.44 277 ALA A N 1
ATOM 2311 C CA . ALA A 1 277 ? -10.543 11.263 25.659 1.00 65.44 277 ALA A CA 1
ATOM 2312 C C . ALA A 1 277 ? -11.489 10.184 25.091 1.00 65.44 277 ALA A C 1
ATOM 2314 O O . ALA A 1 277 ? -11.539 9.915 23.884 1.00 65.44 277 ALA A O 1
ATOM 2315 N N . GLN A 1 278 ? -12.272 9.557 25.974 1.00 71.88 278 GLN A N 1
ATOM 2316 C CA . GLN A 1 278 ? -13.309 8.615 25.552 1.00 71.88 278 GLN A CA 1
ATOM 2317 C C . GLN A 1 278 ? -14.444 9.389 24.865 1.00 71.88 278 GLN A C 1
ATOM 2319 O O . GLN A 1 278 ? -15.054 10.249 25.503 1.00 71.88 278 GLN A O 1
ATOM 2324 N N . PRO A 1 279 ? -14.734 9.115 23.581 1.00 72.19 279 PRO A N 1
ATOM 2325 C CA . PRO A 1 279 ? -15.785 9.816 22.858 1.00 72.19 279 PRO A CA 1
ATOM 2326 C C . PRO A 1 279 ? -17.173 9.347 23.316 1.00 72.19 279 PRO A C 1
ATOM 2328 O O . PRO A 1 279 ? -17.344 8.225 23.799 1.00 72.19 279 PRO A O 1
ATOM 2331 N N . ILE A 1 280 ? -18.187 10.192 23.124 1.00 76.12 280 ILE A N 1
ATOM 2332 C CA . ILE A 1 280 ? -19.579 9.844 23.430 1.00 76.12 280 ILE A CA 1
ATOM 2333 C C . ILE A 1 280 ? -20.168 9.114 22.222 1.00 76.12 280 ILE A C 1
ATOM 2335 O O . ILE A 1 280 ? -20.385 9.709 21.161 1.00 76.12 280 ILE A O 1
ATOM 2339 N N . ILE A 1 281 ? -20.455 7.824 22.402 1.00 74.88 281 ILE A N 1
ATOM 2340 C CA . ILE A 1 281 ? -21.040 6.969 21.368 1.00 74.88 281 ILE A CA 1
ATOM 2341 C C . ILE A 1 281 ? -22.567 7.088 21.413 1.00 74.88 281 ILE A C 1
ATOM 2343 O O . ILE A 1 281 ? -23.206 6.741 22.404 1.00 74.88 281 ILE A O 1
ATOM 2347 N N . ASP A 1 282 ? -23.157 7.567 20.319 1.00 77.00 282 ASP A N 1
ATOM 2348 C CA . ASP A 1 282 ? -24.605 7.536 20.110 1.00 77.00 282 ASP A CA 1
ATOM 2349 C C . ASP A 1 282 ? -25.002 6.173 19.529 1.00 77.00 282 ASP A C 1
ATOM 2351 O O . ASP A 1 282 ? -24.757 5.890 18.351 1.00 77.00 282 ASP A O 1
ATOM 2355 N N . ASN A 1 283 ? -25.618 5.331 20.360 1.00 77.75 283 ASN A N 1
ATOM 2356 C CA . ASN A 1 283 ? -25.989 3.966 19.988 1.00 77.75 283 ASN A CA 1
ATOM 2357 C C . ASN A 1 283 ? -26.926 3.913 18.770 1.00 77.75 283 ASN A C 1
ATOM 2359 O O . ASN A 1 283 ? -26.755 3.040 17.925 1.00 77.75 283 ASN A O 1
ATOM 2363 N N . LYS A 1 284 ? -27.852 4.871 18.604 1.00 81.12 284 LYS A N 1
ATOM 2364 C CA . LYS A 1 284 ? -28.788 4.871 17.463 1.00 81.12 284 LYS A CA 1
ATOM 2365 C C . LYS A 1 284 ? -28.085 5.181 16.147 1.00 81.12 284 LYS A C 1
ATOM 2367 O O . LYS A 1 284 ? -28.421 4.619 15.106 1.00 81.12 284 LYS A O 1
ATOM 2372 N N . VAL A 1 285 ? -27.128 6.109 16.176 1.00 76.00 285 VAL A N 1
ATOM 2373 C CA . VAL A 1 285 ? -26.309 6.432 14.999 1.00 76.00 285 VAL A CA 1
ATOM 2374 C C . VAL A 1 285 ? -25.397 5.255 14.661 1.00 76.00 285 VAL A C 1
ATOM 2376 O O . VAL A 1 285 ? -25.314 4.871 13.497 1.00 76.00 285 VAL A O 1
ATOM 2379 N N . SER A 1 286 ? -24.787 4.643 15.678 1.00 74.00 286 SER A N 1
ATOM 2380 C CA . SER A 1 286 ? -23.936 3.460 15.526 1.00 74.00 286 SER A CA 1
ATOM 2381 C C . SER A 1 286 ? -24.685 2.286 14.879 1.00 74.00 286 SER A C 1
ATOM 2383 O O . SER A 1 286 ? -24.197 1.707 13.913 1.00 74.00 286 SER A O 1
ATOM 2385 N N . GLU A 1 287 ? -25.910 1.986 15.325 1.00 79.19 287 GLU A N 1
ATOM 2386 C CA . GLU A 1 287 ? -26.753 0.917 14.763 1.00 79.19 287 GLU A CA 1
ATOM 2387 C C . GLU A 1 287 ? -27.104 1.141 13.285 1.00 79.19 287 GLU A C 1
ATOM 2389 O O . GLU A 1 287 ? -27.029 0.215 12.469 1.00 79.19 287 GLU A O 1
ATOM 2394 N N . LYS A 1 288 ? -27.462 2.377 12.909 1.00 82.19 288 LYS A N 1
ATOM 2395 C CA . LYS A 1 288 ? -27.764 2.720 11.510 1.00 82.19 288 LYS A CA 1
ATOM 2396 C C . LYS A 1 288 ? -26.541 2.573 10.616 1.00 82.19 288 LYS A C 1
ATOM 2398 O O . LYS A 1 288 ? -26.649 2.051 9.511 1.00 82.19 288 LYS A O 1
ATOM 2403 N N . ILE A 1 289 ? -25.391 3.020 11.104 1.00 79.38 289 ILE A N 1
ATOM 2404 C CA . ILE A 1 289 ? -24.126 2.926 10.379 1.00 79.38 289 ILE A CA 1
ATOM 2405 C C . ILE A 1 289 ? -23.705 1.475 10.221 1.00 79.38 289 ILE A C 1
ATOM 2407 O O . ILE A 1 289 ? -23.376 1.066 9.116 1.00 79.38 289 ILE A O 1
ATOM 2411 N N . HIS A 1 290 ? -23.815 0.679 11.280 1.00 78.44 290 HIS A N 1
ATOM 2412 C CA . HIS A 1 290 ? -23.556 -0.751 11.213 1.00 78.44 290 HIS A CA 1
ATOM 2413 C C . HIS A 1 290 ? -24.445 -1.442 10.166 1.00 78.44 290 HIS A C 1
ATOM 2415 O O . HIS A 1 290 ? -23.946 -2.201 9.338 1.00 78.44 290 HIS A O 1
ATOM 2421 N N . SER A 1 291 ? -25.740 -1.113 10.135 1.00 81.44 291 SER A N 1
ATOM 2422 C CA . SER A 1 291 ? -26.681 -1.653 9.143 1.00 81.44 291 SER A CA 1
ATOM 2423 C C . SER A 1 291 ? -26.305 -1.267 7.706 1.00 81.44 291 SER A C 1
ATOM 2425 O O . SER A 1 291 ? -26.364 -2.102 6.806 1.00 81.44 291 SER A O 1
ATOM 2427 N N . LEU A 1 292 ? -25.888 -0.015 7.483 1.00 81.44 292 LEU A N 1
ATOM 2428 C CA . LEU A 1 292 ? -25.424 0.457 6.175 1.00 81.44 292 LEU A CA 1
ATOM 2429 C C . LEU A 1 292 ? -24.112 -0.210 5.753 1.00 81.44 292 LEU A C 1
ATOM 2431 O O . LEU A 1 292 ? -23.989 -0.602 4.595 1.00 81.44 292 LEU A O 1
ATOM 2435 N N . SER A 1 293 ? -23.161 -0.379 6.674 1.00 76.88 293 SER A N 1
ATOM 2436 C CA . SER A 1 293 ? -21.896 -1.064 6.395 1.00 76.88 293 SER A CA 1
ATOM 2437 C C . SER A 1 293 ? -22.126 -2.500 5.932 1.00 76.88 293 SER A C 1
ATOM 2439 O O . SER A 1 293 ? -21.513 -2.906 4.954 1.00 76.88 293 SER A O 1
ATOM 2441 N N . ILE A 1 294 ? -23.066 -3.233 6.545 1.00 75.31 294 ILE A N 1
ATOM 2442 C CA . ILE A 1 294 ? -23.426 -4.595 6.112 1.00 75.31 294 ILE A CA 1
ATOM 2443 C C . ILE A 1 294 ? -23.917 -4.600 4.657 1.00 75.31 294 ILE A C 1
ATOM 2445 O O . ILE A 1 294 ? -23.434 -5.384 3.844 1.00 75.31 294 ILE A O 1
ATOM 2449 N N . ILE A 1 295 ? -24.842 -3.698 4.310 1.00 80.88 295 ILE A N 1
ATOM 2450 C CA . ILE A 1 295 ? -25.390 -3.602 2.946 1.00 80.88 295 ILE A CA 1
ATOM 2451 C C . ILE A 1 295 ? -24.280 -3.281 1.938 1.00 80.88 295 ILE A C 1
ATOM 2453 O O . ILE A 1 295 ? -24.211 -3.874 0.861 1.00 80.88 295 ILE A O 1
ATOM 2457 N N . LEU A 1 296 ? -23.405 -2.334 2.277 1.00 77.75 296 LEU A N 1
ATOM 2458 C CA . LEU A 1 296 ? -22.311 -1.920 1.403 1.00 77.75 296 LEU A CA 1
ATOM 2459 C C . LEU A 1 296 ? -21.259 -3.016 1.243 1.00 77.75 296 LEU A C 1
ATOM 2461 O O . LEU A 1 296 ? -20.763 -3.202 0.133 1.00 77.75 296 LEU A O 1
ATOM 2465 N N . ASP A 1 297 ? -20.959 -3.763 2.302 1.00 69.81 297 ASP A N 1
ATOM 2466 C CA . ASP A 1 297 ? -20.047 -4.903 2.249 1.00 69.81 297 ASP A CA 1
ATOM 2467 C C . ASP A 1 297 ? -20.606 -6.026 1.371 1.00 69.81 297 ASP A C 1
ATOM 2469 O O . ASP A 1 297 ? -19.858 -6.607 0.582 1.00 69.81 297 ASP A O 1
ATOM 2473 N N . ASP A 1 298 ? -21.911 -6.301 1.436 1.00 72.56 298 ASP A N 1
ATOM 2474 C CA . ASP A 1 298 ? -22.563 -7.285 0.567 1.00 72.56 298 ASP A CA 1
ATOM 2475 C C . ASP A 1 298 ? -22.484 -6.897 -0.916 1.00 72.56 298 ASP A C 1
ATOM 2477 O O . ASP A 1 298 ? -22.231 -7.760 -1.768 1.00 72.56 298 ASP A O 1
ATOM 2481 N N . CYS A 1 299 ? -22.644 -5.604 -1.219 1.00 73.56 299 CYS A N 1
ATOM 2482 C CA . CYS A 1 299 ? -22.511 -5.045 -2.564 1.00 73.56 299 CYS A CA 1
ATOM 2483 C C . CYS A 1 299 ? -21.056 -5.074 -3.061 1.00 73.56 299 CYS A C 1
ATOM 2485 O O . CYS A 1 299 ? -20.779 -5.597 -4.145 1.00 73.56 299 CYS A O 1
ATOM 2487 N N . ALA A 1 300 ? -20.122 -4.544 -2.263 1.00 66.81 300 ALA A N 1
ATOM 2488 C CA . ALA A 1 300 ? -18.701 -4.432 -2.600 1.00 66.81 300 ALA A CA 1
ATOM 2489 C C . ALA A 1 300 ? -18.040 -5.800 -2.790 1.00 66.81 300 ALA A C 1
ATOM 2491 O O . ALA A 1 300 ? -17.146 -5.965 -3.621 1.00 66.81 300 ALA A O 1
ATOM 2492 N N . ASN A 1 301 ? -18.491 -6.791 -2.022 1.00 61.25 301 ASN A N 1
ATOM 2493 C CA . ASN A 1 301 ? -17.908 -8.123 -2.015 1.00 61.25 301 ASN A CA 1
ATOM 2494 C C . ASN A 1 301 ? -18.757 -9.141 -2.761 1.00 61.25 301 ASN A C 1
ATOM 2496 O O . ASN A 1 301 ? -18.543 -10.327 -2.562 1.00 61.25 301 ASN A O 1
ATOM 2500 N N . SER A 1 302 ? -19.691 -8.723 -3.620 1.00 58.22 302 SER A N 1
ATOM 2501 C CA . SER A 1 302 ? -20.612 -9.597 -4.368 1.00 58.22 302 SER A CA 1
ATOM 2502 C C . SER A 1 302 ? -19.949 -10.773 -5.116 1.00 58.22 302 SER A C 1
ATOM 2504 O O . SER A 1 302 ? -20.612 -11.780 -5.353 1.00 58.22 302 SER A O 1
ATOM 2506 N N . LEU A 1 303 ? -18.640 -10.709 -5.401 1.00 56.84 303 LEU A N 1
ATOM 2507 C CA . LEU A 1 303 ? -17.838 -11.812 -5.943 1.00 56.84 303 LEU A CA 1
ATOM 2508 C C . LEU A 1 303 ? -17.657 -12.969 -4.940 1.00 56.84 303 LEU A C 1
ATOM 2510 O O . LEU A 1 303 ? -16.893 -12.867 -3.978 1.00 56.84 303 LEU A O 1
ATOM 2514 N N . GLU A 1 304 ? -18.274 -14.119 -5.228 1.00 57.59 304 GLU A N 1
ATOM 2515 C CA . GLU A 1 304 ? -18.275 -15.316 -4.366 1.00 57.59 304 GLU A CA 1
ATOM 2516 C C . GLU A 1 304 ? -16.879 -15.797 -3.933 1.00 57.59 304 GLU A C 1
ATOM 2518 O O . GLU A 1 304 ? -16.717 -16.292 -2.818 1.00 57.59 304 GLU A O 1
ATOM 2523 N N . VAL A 1 305 ? -15.853 -15.634 -4.778 1.00 60.69 305 VAL A N 1
ATOM 2524 C CA . VAL A 1 305 ? -14.508 -16.182 -4.527 1.00 60.69 305 VAL A CA 1
ATOM 2525 C C . VAL A 1 305 ? -13.813 -15.491 -3.354 1.00 60.69 305 VAL A C 1
ATOM 2527 O O . VAL A 1 305 ? -13.230 -16.170 -2.510 1.00 60.69 305 VAL A O 1
ATOM 2530 N N . LEU A 1 306 ? -13.894 -14.158 -3.269 1.00 59.03 306 LEU A N 1
ATOM 2531 C CA . LEU A 1 306 ? -13.262 -13.393 -2.190 1.00 59.03 306 LEU A CA 1
ATOM 2532 C C . LEU A 1 306 ? -14.133 -13.327 -0.936 1.00 59.03 306 LEU A C 1
ATOM 2534 O O . LEU A 1 306 ? -13.602 -13.020 0.125 1.00 59.03 306 LEU A O 1
ATOM 2538 N N . LYS A 1 307 ? -15.427 -13.673 -0.998 1.00 68.62 307 LYS A N 1
ATOM 2539 C CA . LYS A 1 307 ? -16.292 -13.805 0.192 1.00 68.62 307 LYS A CA 1
ATOM 2540 C C . LYS A 1 307 ? -15.868 -14.927 1.138 1.00 68.62 307 LYS A C 1
ATOM 2542 O O . LYS A 1 307 ? -16.516 -15.113 2.150 1.00 68.62 307 LYS A O 1
ATOM 2547 N N . ARG A 1 308 ? -14.843 -15.709 0.823 1.00 77.56 308 ARG A N 1
ATOM 2548 C CA . ARG A 1 308 ? -14.471 -16.894 1.589 1.00 77.56 308 ARG A CA 1
ATOM 2549 C C . ARG A 1 308 ? -13.168 -16.673 2.355 1.00 77.56 308 ARG A C 1
ATOM 2551 O O . ARG A 1 308 ? -12.174 -16.251 1.766 1.00 77.56 308 ARG A O 1
ATOM 2558 N N . ALA A 1 309 ? -13.156 -16.957 3.657 1.00 82.00 309 ALA A N 1
ATOM 2559 C CA . ALA A 1 309 ? -11.975 -16.743 4.500 1.00 82.00 309 ALA A CA 1
ATOM 2560 C C . ALA A 1 309 ? -10.764 -17.616 4.087 1.00 82.00 309 ALA A C 1
ATOM 2562 O O . ALA A 1 309 ? -9.615 -17.177 4.129 1.00 82.00 309 ALA A O 1
ATOM 2563 N N . ASP A 1 310 ? -11.011 -18.840 3.611 1.00 82.88 310 ASP A N 1
ATOM 2564 C CA . ASP A 1 310 ? -9.979 -19.755 3.096 1.00 82.88 310 ASP A CA 1
ATOM 2565 C C . ASP A 1 310 ? -9.319 -19.244 1.799 1.00 82.88 310 ASP A C 1
ATOM 2567 O O . ASP A 1 310 ? -8.133 -19.486 1.558 1.00 82.88 310 ASP A O 1
ATOM 2571 N N . ALA A 1 311 ? -10.048 -18.483 0.978 1.00 85.25 311 ALA A N 1
ATOM 2572 C CA . ALA A 1 311 ? -9.511 -17.853 -0.222 1.00 85.25 311 ALA A CA 1
ATOM 2573 C C . ALA A 1 311 ? -8.471 -16.777 0.122 1.00 85.25 311 ALA A C 1
ATOM 2575 O O . ALA A 1 311 ? -7.464 -16.660 -0.575 1.00 85.25 311 ALA A O 1
ATOM 2576 N N . ILE A 1 312 ? -8.665 -16.042 1.223 1.00 88.00 312 ILE A N 1
ATOM 2577 C CA . ILE A 1 312 ? -7.681 -15.070 1.722 1.00 88.00 312 ILE A CA 1
ATOM 2578 C C . ILE A 1 312 ? -6.420 -15.783 2.205 1.00 88.00 312 ILE A C 1
ATOM 2580 O O . ILE A 1 312 ? -5.323 -15.393 1.809 1.00 88.00 312 ILE A O 1
ATOM 2584 N N . LEU A 1 313 ? -6.552 -16.868 2.979 1.00 89.31 313 LEU A N 1
ATOM 2585 C CA . LEU A 1 313 ? -5.398 -17.688 3.371 1.00 89.31 313 LEU A CA 1
ATOM 2586 C C . LEU A 1 313 ? -4.638 -18.214 2.151 1.00 89.31 313 LEU A C 1
ATOM 2588 O O . LEU A 1 313 ? -3.414 -18.118 2.096 1.00 89.31 313 LEU A O 1
ATOM 2592 N N . THR A 1 314 ? -5.364 -18.728 1.159 1.00 88.94 314 THR A N 1
ATOM 2593 C CA . THR A 1 314 ? -4.774 -19.238 -0.084 1.00 88.94 314 THR A CA 1
ATOM 2594 C C . THR A 1 314 ? -4.008 -18.137 -0.814 1.00 88.94 314 THR A C 1
ATOM 2596 O O . THR A 1 314 ? -2.858 -18.346 -1.190 1.00 88.94 314 THR A O 1
ATOM 2599 N N . ALA A 1 315 ? -4.592 -16.942 -0.947 1.00 90.31 315 ALA A N 1
ATOM 2600 C CA . ALA A 1 315 ? -3.934 -15.802 -1.578 1.00 90.31 315 ALA A CA 1
ATOM 2601 C C . ALA A 1 315 ? -2.657 -15.378 -0.833 1.00 90.31 315 ALA A C 1
ATOM 2603 O O . ALA A 1 315 ? -1.630 -15.137 -1.465 1.00 90.31 315 ALA A O 1
ATOM 2604 N N . LEU A 1 316 ? -2.684 -15.343 0.504 1.00 93.12 316 LEU A N 1
ATOM 2605 C CA . LEU A 1 316 ? -1.507 -15.032 1.322 1.00 93.12 316 LEU A CA 1
ATOM 2606 C C . LEU A 1 316 ? -0.396 -16.079 1.142 1.00 93.12 316 LEU A C 1
ATOM 2608 O O . LEU A 1 316 ? 0.766 -15.715 0.967 1.00 93.12 316 LEU A O 1
ATOM 2612 N N . ILE A 1 317 ? -0.742 -17.371 1.111 1.00 92.69 317 ILE A N 1
ATOM 2613 C CA . ILE A 1 317 ? 0.213 -18.458 0.839 1.00 92.69 317 ILE A CA 1
ATOM 2614 C C . ILE A 1 317 ? 0.813 -18.312 -0.565 1.00 92.69 317 ILE A C 1
ATOM 2616 O O . ILE A 1 317 ? 2.029 -18.433 -0.727 1.00 92.69 317 ILE A O 1
ATOM 2620 N N . SER A 1 318 ? -0.009 -18.017 -1.576 1.00 93.25 318 SER A N 1
ATOM 2621 C CA . SER A 1 318 ? 0.458 -17.772 -2.944 1.00 93.25 318 SER A CA 1
ATOM 2622 C C . SER A 1 318 ? 1.414 -16.582 -3.022 1.00 93.25 318 SER A C 1
ATOM 2624 O O . SER A 1 318 ? 2.430 -16.675 -3.705 1.00 93.25 318 SER A O 1
ATOM 2626 N N . LEU A 1 319 ? 1.143 -15.498 -2.293 1.00 94.00 319 LEU A N 1
ATOM 2627 C CA . LEU A 1 319 ? 2.029 -14.333 -2.225 1.00 94.00 319 LEU A CA 1
ATOM 2628 C C . LEU A 1 319 ? 3.355 -14.651 -1.513 1.00 94.00 319 LEU A C 1
ATOM 2630 O O . LEU A 1 319 ? 4.410 -14.244 -1.987 1.00 94.00 319 LEU A O 1
ATOM 2634 N N . ILE A 1 320 ? 3.341 -15.443 -0.434 1.00 94.25 320 ILE A N 1
ATOM 2635 C CA . ILE A 1 320 ? 4.576 -15.931 0.212 1.00 94.25 320 ILE A CA 1
ATOM 2636 C C . ILE A 1 320 ? 5.399 -16.787 -0.760 1.00 94.25 320 ILE A C 1
ATOM 2638 O O . ILE A 1 320 ? 6.626 -16.673 -0.826 1.00 94.25 320 ILE A O 1
ATOM 2642 N N . TYR A 1 321 ? 4.732 -17.669 -1.507 1.00 93.00 321 TYR A N 1
ATOM 2643 C CA . TYR A 1 321 ? 5.384 -18.503 -2.509 1.00 93.00 321 TYR A CA 1
ATOM 2644 C C . TYR A 1 321 ? 5.972 -17.662 -3.648 1.00 93.00 321 TYR A C 1
ATOM 2646 O O . TYR A 1 321 ? 7.111 -17.905 -4.053 1.00 93.00 321 TYR A O 1
ATOM 2654 N N . TYR A 1 322 ? 5.238 -16.645 -4.108 1.00 93.25 322 TYR A N 1
ATOM 2655 C CA . TYR A 1 322 ? 5.723 -15.662 -5.069 1.00 93.25 322 TYR A CA 1
ATOM 2656 C C . TYR A 1 322 ? 6.989 -14.970 -4.559 1.00 93.25 322 TYR A C 1
ATOM 2658 O O . TYR A 1 322 ? 8.006 -15.031 -5.246 1.00 93.25 322 TYR A O 1
ATOM 2666 N N . ASP A 1 323 ? 6.972 -14.401 -3.346 1.00 91.50 323 ASP A N 1
ATOM 2667 C CA . ASP A 1 323 ? 8.124 -13.687 -2.776 1.00 91.50 323 ASP A CA 1
ATOM 2668 C C . ASP A 1 323 ? 9.363 -14.611 -2.736 1.00 91.50 323 ASP A C 1
ATOM 2670 O O . ASP A 1 323 ? 10.470 -14.204 -3.093 1.00 91.50 323 ASP A O 1
ATOM 2674 N N . LYS A 1 324 ? 9.174 -15.901 -2.415 1.00 90.19 324 LYS A N 1
ATOM 2675 C CA . LYS A 1 324 ? 10.249 -16.908 -2.430 1.00 90.19 324 LYS A CA 1
ATOM 2676 C C . LYS A 1 324 ? 10.774 -17.212 -3.838 1.00 90.19 324 LYS A C 1
ATOM 2678 O O . LYS A 1 324 ? 11.985 -17.355 -4.022 1.00 90.19 324 LYS A O 1
ATOM 2683 N N . ILE A 1 325 ? 9.899 -17.348 -4.837 1.00 87.56 325 ILE A N 1
ATOM 2684 C CA . ILE A 1 325 ? 10.327 -17.511 -6.238 1.00 87.56 325 ILE A CA 1
ATOM 2685 C C . ILE A 1 325 ? 11.099 -16.276 -6.688 1.00 87.56 325 ILE A C 1
ATOM 2687 O O . ILE A 1 325 ? 12.160 -16.406 -7.294 1.00 87.56 325 ILE A O 1
ATOM 2691 N N . PHE A 1 326 ? 10.579 -15.094 -6.383 1.00 88.88 326 PHE A N 1
ATOM 2692 C CA . PHE A 1 326 ? 11.162 -13.830 -6.790 1.00 88.88 326 PHE A CA 1
ATOM 2693 C C . PHE A 1 326 ? 12.582 -13.671 -6.247 1.00 88.88 326 PHE A C 1
ATOM 2695 O O . PHE A 1 326 ? 13.526 -13.444 -7.004 1.00 88.88 326 PHE A O 1
ATOM 2702 N N . GLU A 1 327 ? 12.755 -13.917 -4.948 1.00 87.25 327 GLU A N 1
ATOM 2703 C CA . GLU A 1 327 ? 14.055 -13.895 -4.284 1.00 87.25 327 GLU A CA 1
ATOM 2704 C C . GLU A 1 327 ? 15.033 -14.906 -4.900 1.00 87.25 327 GLU A C 1
ATOM 2706 O O . GLU A 1 327 ? 16.203 -14.603 -5.128 1.00 87.25 327 GLU A O 1
ATOM 2711 N N . THR A 1 328 ? 14.571 -16.125 -5.184 1.00 85.94 328 THR A N 1
ATOM 2712 C CA . THR A 1 328 ? 15.459 -17.209 -5.623 1.00 85.94 328 THR A CA 1
ATOM 2713 C C . THR A 1 328 ? 15.794 -17.183 -7.108 1.00 85.94 328 THR A C 1
ATOM 2715 O O . THR A 1 328 ? 16.883 -17.626 -7.466 1.00 85.94 328 THR A O 1
ATOM 2718 N N . LYS A 1 329 ? 14.895 -16.681 -7.959 1.00 84.00 329 LYS A N 1
ATOM 2719 C CA . LYS A 1 329 ? 15.036 -16.738 -9.420 1.00 84.00 329 LYS A CA 1
ATOM 2720 C C . LYS A 1 329 ? 15.343 -15.388 -10.065 1.00 84.00 329 LYS A C 1
ATOM 2722 O O . LYS A 1 329 ? 16.121 -15.352 -11.017 1.00 84.00 329 LYS A O 1
ATOM 2727 N N . ILE A 1 330 ? 14.735 -14.306 -9.567 1.00 84.62 330 ILE A N 1
ATOM 2728 C CA . ILE A 1 330 ? 14.872 -12.956 -10.136 1.00 84.62 330 ILE A CA 1
ATOM 2729 C C . ILE A 1 330 ? 16.002 -12.205 -9.441 1.00 84.62 330 ILE A C 1
ATOM 2731 O O . ILE A 1 330 ? 16.973 -11.838 -10.095 1.00 84.62 330 ILE A O 1
ATOM 2735 N N . ASN A 1 331 ? 15.939 -12.058 -8.113 1.00 84.19 331 ASN A N 1
ATOM 2736 C CA . ASN A 1 331 ? 16.945 -11.289 -7.368 1.00 84.19 331 ASN A CA 1
ATOM 2737 C C . ASN A 1 331 ? 18.347 -11.915 -7.442 1.00 84.19 331 ASN A C 1
ATOM 2739 O O . ASN A 1 331 ? 19.340 -11.198 -7.394 1.00 84.19 331 ASN A O 1
ATOM 2743 N N . LYS A 1 332 ? 18.438 -13.247 -7.567 1.00 83.75 332 LYS A N 1
ATOM 2744 C CA . LYS A 1 332 ? 19.708 -13.969 -7.778 1.00 83.75 332 LYS A CA 1
ATOM 2745 C C . LYS A 1 332 ? 20.135 -14.068 -9.249 1.00 83.75 332 LYS A C 1
ATOM 2747 O O . LYS A 1 332 ? 21.223 -14.568 -9.522 1.00 83.75 332 LYS A O 1
ATOM 2752 N N . GLY A 1 333 ? 19.271 -13.671 -10.181 1.00 83.94 333 GLY A N 1
ATOM 2753 C CA . GLY A 1 333 ? 19.576 -13.595 -11.607 1.00 83.94 333 GLY A CA 1
ATOM 2754 C C . GLY A 1 333 ? 20.174 -12.240 -11.994 1.00 83.94 333 GLY A C 1
ATOM 2755 O O . GLY A 1 333 ? 20.682 -11.501 -11.153 1.00 83.94 333 GLY A O 1
ATOM 2756 N N . ASN A 1 334 ? 20.087 -11.888 -13.278 1.00 86.06 334 ASN A N 1
ATOM 2757 C CA . ASN A 1 334 ? 20.458 -10.554 -13.750 1.00 86.06 334 ASN A CA 1
ATOM 2758 C C . ASN A 1 334 ? 19.246 -9.612 -13.680 1.00 86.06 334 ASN A C 1
ATOM 2760 O O . ASN A 1 334 ? 18.539 -9.399 -14.667 1.00 86.06 334 ASN A O 1
ATOM 2764 N N . ILE A 1 335 ? 19.006 -9.054 -12.492 1.00 87.25 335 ILE A N 1
ATOM 2765 C CA . ILE A 1 335 ? 17.859 -8.181 -12.202 1.00 87.25 335 ILE A CA 1
ATOM 2766 C C . ILE A 1 335 ? 17.788 -6.946 -13.119 1.00 87.25 335 ILE A C 1
ATOM 2768 O O . ILE A 1 335 ? 16.701 -6.564 -13.548 1.00 87.25 335 ILE A O 1
ATOM 2772 N N . GLN A 1 336 ? 18.934 -6.361 -13.489 1.00 85.50 336 GLN A N 1
ATOM 2773 C CA . GLN A 1 336 ? 18.989 -5.191 -14.371 1.00 85.50 336 GLN A CA 1
ATOM 2774 C C . GLN A 1 336 ? 18.569 -5.542 -15.801 1.00 85.50 336 GLN A C 1
ATOM 2776 O O . GLN A 1 336 ? 17.782 -4.820 -16.411 1.00 85.50 336 GLN A O 1
ATOM 2781 N N . GLN A 1 337 ? 19.043 -6.674 -16.325 1.00 86.06 337 GLN A N 1
ATOM 2782 C CA . GLN A 1 337 ? 18.620 -7.157 -17.638 1.00 86.06 337 GLN A CA 1
ATOM 2783 C C . GLN A 1 337 ? 17.134 -7.541 -17.644 1.00 86.06 337 GLN A C 1
ATOM 2785 O O . GLN A 1 337 ? 16.434 -7.266 -18.616 1.00 86.06 337 GLN A O 1
ATOM 2790 N N . PHE A 1 338 ? 16.638 -8.141 -16.556 1.00 87.31 338 PHE A N 1
ATOM 2791 C CA . PHE A 1 338 ? 15.221 -8.471 -16.402 1.00 87.31 338 PHE A CA 1
ATOM 2792 C C . PHE A 1 338 ? 14.331 -7.218 -16.423 1.00 87.31 338 PHE A C 1
ATOM 2794 O O . PHE A 1 338 ? 13.358 -7.175 -17.177 1.00 87.31 338 PHE A O 1
ATOM 2801 N N . GLU A 1 339 ? 14.686 -6.177 -15.661 1.00 89.38 339 GLU A N 1
ATOM 2802 C CA . GLU A 1 339 ? 13.952 -4.906 -15.676 1.00 89.38 339 GLU A CA 1
ATOM 2803 C C . GLU A 1 339 ? 14.021 -4.215 -17.041 1.00 89.38 339 GLU A C 1
ATOM 2805 O O . GLU A 1 339 ? 12.992 -3.787 -17.558 1.00 89.38 339 GLU A O 1
ATOM 2810 N N . SER A 1 340 ? 15.204 -4.150 -17.658 1.00 86.31 340 SER A N 1
ATOM 2811 C CA . SER A 1 340 ? 15.383 -3.526 -18.975 1.00 86.31 340 SER A CA 1
ATOM 2812 C C . SER A 1 340 ? 14.519 -4.195 -20.053 1.00 86.31 340 SER A C 1
ATOM 2814 O O . SER A 1 340 ? 13.875 -3.515 -20.859 1.00 86.31 340 SER A O 1
ATOM 2816 N N . ALA A 1 341 ? 14.413 -5.529 -20.025 1.00 86.38 341 ALA A N 1
ATOM 2817 C CA . ALA A 1 341 ? 13.525 -6.279 -20.910 1.00 86.38 341 ALA A CA 1
ATOM 2818 C C . ALA A 1 341 ? 12.042 -5.930 -20.665 1.00 86.38 341 ALA A C 1
ATOM 2820 O O . ALA A 1 341 ? 11.297 -5.676 -21.615 1.00 86.38 341 ALA A O 1
ATOM 2821 N N . ASN A 1 342 ? 11.607 -5.851 -19.403 1.00 87.38 342 ASN A N 1
ATOM 2822 C CA . ASN A 1 342 ? 10.235 -5.456 -19.066 1.00 87.38 342 ASN A CA 1
ATOM 2823 C C . ASN A 1 342 ? 9.923 -4.009 -19.477 1.00 87.38 342 ASN A C 1
ATOM 2825 O O . ASN A 1 342 ? 8.860 -3.755 -20.047 1.00 87.38 342 ASN A O 1
ATOM 2829 N N . TYR A 1 343 ? 10.847 -3.074 -19.243 1.00 84.25 343 TYR A N 1
ATOM 2830 C CA . TYR A 1 343 ? 10.702 -1.680 -19.661 1.00 84.25 343 TYR A CA 1
ATOM 2831 C C . TYR A 1 343 ? 10.613 -1.567 -21.187 1.00 84.25 343 TYR A C 1
ATOM 2833 O O . TYR A 1 343 ? 9.730 -0.890 -21.708 1.00 84.25 343 TYR A O 1
ATOM 2841 N N . SER A 1 344 ? 11.445 -2.312 -21.919 1.00 84.00 344 SER A N 1
ATOM 2842 C CA . SER A 1 344 ? 11.392 -2.368 -23.385 1.00 84.00 344 SER A CA 1
ATOM 2843 C C . SER A 1 344 ? 10.046 -2.894 -23.892 1.00 84.00 344 SER A C 1
ATOM 2845 O O . SER A 1 344 ? 9.475 -2.338 -24.829 1.00 84.00 344 SER A O 1
ATOM 2847 N N . LYS A 1 345 ? 9.488 -3.923 -23.237 1.00 84.38 345 LYS A N 1
ATOM 2848 C CA . LYS A 1 345 ? 8.148 -4.444 -23.551 1.00 84.38 345 LYS A CA 1
ATOM 2849 C C . LYS A 1 345 ? 7.059 -3.396 -23.327 1.00 84.38 345 LYS A C 1
ATOM 2851 O O . LYS A 1 345 ? 6.173 -3.249 -24.165 1.00 84.38 345 LYS A O 1
ATOM 2856 N N . PHE A 1 346 ? 7.135 -2.668 -22.213 1.00 81.88 346 PHE A N 1
ATOM 2857 C CA . PHE A 1 346 ? 6.221 -1.568 -21.917 1.00 81.88 346 PHE A CA 1
ATOM 2858 C C . PHE A 1 346 ? 6.296 -0.486 -23.005 1.00 81.88 346 PHE A C 1
ATOM 2860 O O . PHE A 1 346 ? 5.270 -0.134 -23.579 1.00 81.88 346 PHE A O 1
ATOM 2867 N N . MET A 1 347 ? 7.500 -0.044 -23.376 1.00 80.81 347 MET A N 1
ATOM 2868 C CA . MET A 1 347 ? 7.693 0.962 -24.428 1.00 80.81 347 MET A CA 1
ATOM 2869 C C . MET A 1 347 ? 7.182 0.507 -25.802 1.00 80.81 347 MET A C 1
ATOM 2871 O O . MET A 1 347 ? 6.657 1.322 -26.552 1.00 80.81 347 MET A O 1
ATOM 2875 N N . LEU A 1 348 ? 7.286 -0.783 -26.137 1.00 79.62 348 LEU A N 1
ATOM 2876 C CA . LEU A 1 348 ? 6.739 -1.321 -27.389 1.00 79.62 348 LEU A CA 1
ATOM 2877 C C . LEU A 1 348 ? 5.217 -1.373 -27.408 1.00 79.62 348 LEU A C 1
ATOM 2879 O O . LEU A 1 348 ? 4.629 -1.126 -28.456 1.00 79.62 348 LEU A O 1
ATOM 2883 N N . SER A 1 349 ? 4.577 -1.668 -26.273 1.00 74.50 349 SER A N 1
ATOM 2884 C CA . SER A 1 349 ? 3.110 -1.695 -26.191 1.00 74.50 349 SER A CA 1
ATOM 2885 C C . SER A 1 349 ? 2.464 -0.332 -26.469 1.00 74.50 349 SER A C 1
ATOM 2887 O O . SER A 1 349 ? 1.303 -0.272 -26.864 1.00 74.50 349 SER A O 1
ATOM 2889 N N . GLU A 1 350 ? 3.239 0.745 -26.334 1.00 70.06 350 GLU A N 1
ATOM 2890 C CA . GLU A 1 350 ? 2.844 2.126 -26.624 1.00 70.06 350 GLU A CA 1
ATOM 2891 C C . GLU A 1 350 ? 2.995 2.500 -28.110 1.00 70.06 350 GLU A C 1
ATOM 2893 O O . GLU A 1 350 ? 2.455 3.509 -28.561 1.00 70.06 350 GLU A O 1
ATOM 2898 N N . ILE A 1 351 ? 3.725 1.702 -28.896 1.00 68.44 351 ILE A N 1
ATOM 2899 C CA . ILE A 1 351 ? 3.936 1.942 -30.326 1.00 68.44 351 ILE A CA 1
ATOM 2900 C C . ILE A 1 351 ? 2.916 1.109 -31.110 1.00 68.44 351 ILE A C 1
ATOM 2902 O O . ILE A 1 351 ? 3.100 -0.086 -31.337 1.00 68.44 351 ILE A O 1
ATOM 2906 N N . HIS A 1 352 ? 1.826 1.734 -31.557 1.00 56.84 352 HIS A N 1
ATOM 2907 C CA . HIS A 1 352 ? 0.829 1.066 -32.395 1.00 56.84 352 HIS A CA 1
ATOM 2908 C C . HIS A 1 352 ? 1.325 0.888 -33.845 1.00 56.84 352 HIS A C 1
ATOM 2910 O O . HIS A 1 352 ? 1.636 1.867 -34.521 1.00 56.84 352 HIS A O 1
ATOM 2916 N N . GLY A 1 353 ? 1.326 -0.355 -34.352 1.00 55.53 353 GLY A N 1
ATOM 2917 C CA . GLY A 1 353 ? 1.306 -0.629 -35.799 1.00 55.53 353 GLY A CA 1
ATOM 2918 C C . GLY A 1 353 ? 2.602 -1.099 -36.472 1.00 55.53 353 GLY A C 1
ATOM 2919 O O . GLY A 1 353 ? 2.751 -0.880 -37.673 1.00 55.53 353 GLY A O 1
ATOM 2920 N N . SER A 1 354 ? 3.538 -1.759 -35.777 1.00 59.59 354 SER A N 1
ATOM 2921 C CA . SER A 1 354 ? 4.744 -2.282 -36.449 1.00 59.59 354 SER A CA 1
ATOM 2922 C C . SER A 1 354 ? 4.566 -3.725 -36.954 1.00 59.59 354 SER A C 1
ATOM 2924 O O . SER A 1 354 ? 4.212 -4.625 -36.192 1.00 59.59 354 SER A O 1
ATOM 2926 N N . ALA A 1 355 ? 4.899 -3.977 -38.227 1.00 59.72 355 ALA A N 1
ATOM 2927 C CA . ALA A 1 355 ? 4.903 -5.317 -38.835 1.00 59.72 355 ALA A CA 1
ATOM 2928 C C . ALA A 1 355 ? 5.906 -6.301 -38.182 1.00 59.72 355 ALA A C 1
ATOM 2930 O O . ALA A 1 355 ? 5.845 -7.500 -38.437 1.00 59.72 355 ALA A O 1
ATOM 2931 N N . ASN A 1 356 ? 6.798 -5.808 -37.312 1.00 65.75 356 ASN A N 1
ATOM 2932 C CA . ASN A 1 356 ? 7.840 -6.584 -36.632 1.00 65.75 356 ASN A CA 1
ATOM 2933 C C . ASN A 1 356 ? 7.588 -6.762 -35.125 1.00 65.75 356 ASN A C 1
ATOM 2935 O O . ASN A 1 356 ? 8.447 -7.297 -34.423 1.00 65.75 356 ASN A O 1
ATOM 2939 N N . GLN A 1 357 ? 6.429 -6.336 -34.617 1.00 72.88 357 GLN A N 1
ATOM 2940 C CA . GLN A 1 357 ? 6.148 -6.296 -33.180 1.00 72.88 357 GLN A CA 1
ATOM 2941 C C . GLN A 1 357 ? 6.294 -7.675 -32.520 1.00 72.88 357 GLN A C 1
ATOM 2943 O O . GLN A 1 357 ? 6.962 -7.801 -31.499 1.00 72.88 357 GLN A O 1
ATOM 2948 N N . THR A 1 358 ? 5.797 -8.731 -33.165 1.00 76.94 358 THR A N 1
ATOM 2949 C CA . THR A 1 358 ? 5.906 -10.110 -32.666 1.00 76.94 358 THR A CA 1
ATOM 2950 C C . THR A 1 358 ? 7.354 -10.609 -32.583 1.00 76.94 358 THR A C 1
ATOM 2952 O O . THR A 1 358 ? 7.706 -11.337 -31.657 1.00 76.94 358 THR A O 1
ATOM 2955 N N . ILE A 1 359 ? 8.224 -10.220 -33.524 1.00 76.94 359 ILE A N 1
ATOM 2956 C CA . ILE A 1 359 ? 9.642 -10.628 -33.523 1.00 76.94 359 ILE A CA 1
ATOM 2957 C C . ILE A 1 359 ? 10.375 -9.956 -32.358 1.00 76.94 359 ILE A C 1
ATOM 2959 O O . ILE A 1 359 ? 11.119 -10.614 -31.630 1.00 76.94 359 ILE A O 1
ATOM 2963 N N . ILE A 1 360 ? 10.125 -8.661 -32.154 1.00 79.06 360 ILE A N 1
ATOM 2964 C CA . ILE A 1 360 ? 10.744 -7.882 -31.079 1.00 79.06 360 ILE A CA 1
ATOM 2965 C C . ILE A 1 360 ? 10.237 -8.363 -29.710 1.00 79.06 360 ILE A C 1
ATOM 2967 O O . ILE A 1 360 ? 11.032 -8.561 -28.792 1.00 79.06 360 ILE A O 1
ATOM 2971 N N . GLU A 1 361 ? 8.938 -8.639 -29.574 1.00 81.69 361 GLU A N 1
ATOM 2972 C CA . GLU A 1 361 ? 8.361 -9.212 -28.352 1.00 81.69 361 GLU A CA 1
ATOM 2973 C C . GLU A 1 361 ? 8.961 -10.581 -28.013 1.00 81.69 361 GLU A C 1
ATOM 2975 O O . GLU A 1 361 ? 9.257 -10.852 -26.848 1.00 81.69 361 GLU A O 1
ATOM 2980 N N . ASN A 1 362 ? 9.187 -11.440 -29.012 1.00 82.25 362 ASN A N 1
ATOM 2981 C CA . ASN A 1 362 ? 9.832 -12.736 -28.804 1.00 82.25 362 ASN A CA 1
ATOM 2982 C C . ASN A 1 362 ? 11.284 -12.590 -28.333 1.00 82.25 362 ASN A C 1
ATOM 2984 O O . ASN A 1 362 ? 11.681 -13.291 -27.401 1.00 82.25 362 ASN A O 1
ATOM 2988 N N . ALA A 1 363 ? 12.049 -11.661 -28.915 1.00 80.88 363 ALA A N 1
ATOM 2989 C CA . ALA A 1 363 ? 13.414 -11.370 -28.475 1.00 80.88 363 ALA A CA 1
ATOM 2990 C C . ALA A 1 363 ? 13.445 -10.881 -27.017 1.00 80.88 363 ALA A C 1
ATOM 2992 O O . ALA A 1 363 ? 14.179 -11.423 -26.195 1.00 80.88 363 ALA A O 1
ATOM 2993 N N . ILE A 1 364 ? 12.558 -9.950 -26.656 1.00 83.81 364 ILE A N 1
ATOM 2994 C CA . ILE A 1 364 ? 12.445 -9.436 -25.285 1.00 83.81 364 ILE A CA 1
ATOM 2995 C C . ILE A 1 364 ? 12.038 -10.528 -24.298 1.00 83.81 364 ILE A C 1
ATOM 2997 O O . ILE A 1 364 ? 12.586 -10.622 -23.200 1.00 83.81 364 ILE A O 1
ATOM 3001 N N . ASN A 1 365 ? 11.081 -11.381 -24.670 1.00 83.81 365 ASN A N 1
ATOM 3002 C CA . ASN A 1 365 ? 10.674 -12.496 -23.822 1.00 83.81 365 ASN A CA 1
ATOM 3003 C C . ASN A 1 365 ? 11.823 -13.500 -23.627 1.00 83.81 365 ASN A C 1
ATOM 3005 O O . ASN A 1 365 ? 11.931 -14.074 -22.541 1.00 83.81 365 ASN A O 1
ATOM 3009 N N . GLN A 1 366 ? 12.677 -13.703 -24.635 1.00 83.19 366 GLN A N 1
ATOM 3010 C CA . GLN A 1 366 ? 13.863 -14.552 -24.530 1.00 83.19 366 GLN A CA 1
ATOM 3011 C C . GLN A 1 366 ? 14.919 -13.937 -23.603 1.00 83.19 366 GLN A C 1
ATOM 3013 O O . GLN A 1 366 ? 15.401 -14.627 -22.705 1.00 83.19 366 GLN A O 1
ATOM 3018 N N . ASP A 1 367 ? 15.217 -12.644 -23.742 1.00 81.19 367 ASP A N 1
ATOM 3019 C CA . ASP A 1 367 ? 16.136 -11.926 -22.848 1.00 81.19 367 ASP A CA 1
ATOM 3020 C C . ASP A 1 367 ? 15.650 -11.950 -21.399 1.00 81.19 367 ASP A C 1
ATOM 3022 O O . ASP A 1 367 ? 16.421 -12.219 -20.474 1.00 81.19 367 ASP A O 1
ATOM 3026 N N . ARG A 1 368 ? 14.339 -11.769 -21.201 1.00 82.00 368 ARG A N 1
ATOM 3027 C CA . ARG A 1 368 ? 13.698 -11.899 -19.893 1.00 82.00 368 ARG A CA 1
ATOM 3028 C C . ARG A 1 368 ? 13.842 -13.306 -19.316 1.00 82.00 368 ARG A C 1
ATOM 3030 O O . ARG A 1 368 ? 13.983 -13.430 -18.114 1.00 82.00 368 ARG A O 1
ATOM 3037 N N . ARG A 1 369 ? 13.786 -14.373 -20.119 1.00 82.62 369 ARG A N 1
ATOM 3038 C CA . ARG A 1 369 ? 14.001 -15.749 -19.622 1.00 82.62 369 ARG A CA 1
ATOM 3039 C C . ARG A 1 369 ? 15.465 -15.996 -19.270 1.00 82.62 369 ARG A C 1
ATOM 3041 O O . ARG A 1 369 ? 15.734 -16.605 -18.241 1.00 82.62 369 ARG A O 1
ATOM 3048 N N . ASN A 1 370 ? 16.390 -15.503 -20.092 1.00 83.44 370 ASN A N 1
ATOM 3049 C CA . ASN A 1 370 ? 17.833 -15.684 -19.909 1.00 83.44 370 ASN A CA 1
ATOM 3050 C C . ASN A 1 370 ? 18.372 -14.979 -18.651 1.00 83.44 370 ASN A C 1
ATOM 3052 O O . ASN A 1 370 ? 19.379 -15.411 -18.083 1.00 83.44 370 ASN A O 1
ATOM 3056 N N . SER A 1 371 ? 17.712 -13.905 -18.210 1.00 81.62 371 SER A N 1
ATOM 3057 C CA . SER A 1 371 ? 18.079 -13.176 -16.993 1.00 81.62 371 SER A CA 1
ATOM 3058 C C . SER A 1 371 ? 17.630 -13.871 -15.702 1.00 81.62 371 SER A C 1
ATOM 3060 O O . SER A 1 371 ? 18.178 -13.586 -14.635 1.00 81.62 371 SER A O 1
ATOM 3062 N N . ILE A 1 372 ? 16.699 -14.827 -15.783 1.00 79.75 372 ILE A N 1
ATOM 3063 C CA . ILE A 1 372 ? 16.235 -15.640 -14.653 1.00 79.75 372 ILE A CA 1
ATOM 3064 C C . ILE A 1 372 ? 17.222 -16.797 -14.434 1.00 79.75 372 ILE A C 1
ATOM 3066 O O . ILE A 1 372 ? 17.578 -17.501 -15.373 1.00 79.75 372 ILE A O 1
ATOM 3070 N N . ASN A 1 373 ? 17.624 -17.045 -13.183 1.00 63.91 373 ASN A N 1
ATOM 3071 C CA . ASN A 1 373 ? 18.560 -18.117 -12.790 1.00 63.91 373 ASN A CA 1
ATOM 3072 C C . ASN A 1 373 ? 20.014 -17.961 -13.273 1.00 63.91 373 ASN A C 1
ATOM 3074 O O . ASN A 1 373 ? 20.740 -18.951 -13.352 1.00 63.91 373 ASN A O 1
ATOM 3078 N N . HIS A 1 374 ? 20.487 -16.738 -13.519 1.00 56.44 374 HIS A N 1
ATOM 3079 C CA . HIS A 1 374 ? 21.904 -16.476 -13.803 1.00 56.44 374 HIS A CA 1
ATOM 3080 C C . HIS A 1 374 ? 22.808 -16.580 -12.549 1.00 56.44 374 HIS A C 1
ATOM 3082 O O . HIS A 1 374 ? 23.755 -15.822 -12.377 1.00 56.44 374 HIS A O 1
ATOM 3088 N N . THR A 1 375 ? 22.551 -17.537 -11.653 1.00 42.88 375 THR A N 1
ATOM 3089 C CA . THR A 1 375 ? 23.592 -18.032 -10.746 1.00 42.88 375 THR A CA 1
ATOM 3090 C C . THR A 1 375 ? 24.502 -18.919 -11.580 1.00 42.88 375 THR A C 1
ATOM 3092 O O . THR A 1 375 ? 24.030 -19.910 -12.133 1.00 42.88 375 THR A O 1
ATOM 3095 N N . GLY A 1 376 ? 25.762 -18.504 -11.720 1.00 38.06 376 GLY A N 1
ATOM 3096 C CA . GLY A 1 376 ? 26.730 -19.026 -12.681 1.00 38.06 376 GLY A CA 1
ATOM 3097 C C . GLY A 1 376 ? 26.760 -20.544 -12.839 1.00 38.06 376 GLY A C 1
ATOM 3098 O O . GLY A 1 376 ? 26.421 -21.289 -11.923 1.00 38.06 376 GLY A O 1
ATOM 3099 N N . MET A 1 377 ? 27.209 -20.972 -14.022 1.00 32.75 377 MET A N 1
ATOM 3100 C CA . MET A 1 377 ? 27.556 -22.351 -14.370 1.00 32.75 377 MET A CA 1
ATOM 3101 C C . MET A 1 377 ? 28.181 -23.100 -13.183 1.00 32.75 377 MET A C 1
ATOM 3103 O O . MET A 1 377 ? 29.390 -23.089 -12.977 1.00 32.75 377 MET A O 1
ATOM 3107 N N . VAL A 1 378 ? 27.351 -23.803 -12.422 1.00 33.53 378 VAL A N 1
ATOM 3108 C CA . VAL A 1 378 ? 27.772 -24.908 -11.575 1.00 33.53 378 VAL A CA 1
ATOM 3109 C C . VAL A 1 378 ? 26.911 -26.076 -12.002 1.00 33.53 378 VAL A C 1
ATOM 3111 O O . VAL A 1 378 ? 25.729 -26.161 -11.679 1.00 33.53 378 VAL A O 1
ATOM 3114 N N . ASN A 1 379 ? 27.535 -26.937 -12.804 1.00 37.84 379 ASN A N 1
ATOM 3115 C CA . ASN A 1 379 ? 27.052 -28.234 -13.254 1.00 37.84 379 ASN A CA 1
ATOM 3116 C C . ASN A 1 379 ? 26.120 -28.900 -12.237 1.00 37.84 379 ASN A C 1
ATOM 3118 O O . ASN A 1 379 ? 26.613 -29.473 -11.266 1.00 37.84 379 ASN A O 1
ATOM 3122 N N . ARG A 1 380 ? 24.811 -28.923 -12.505 1.00 31.20 380 ARG A N 1
ATOM 3123 C CA . ARG A 1 380 ? 23.937 -30.038 -12.123 1.00 31.20 380 ARG A CA 1
ATOM 3124 C C . ARG A 1 380 ? 22.876 -30.249 -13.193 1.00 31.20 380 ARG A C 1
ATOM 3126 O O . ARG A 1 380 ? 21.924 -29.492 -13.330 1.00 31.20 380 ARG A O 1
ATOM 3133 N N . THR A 1 381 ? 23.086 -31.315 -13.949 1.00 33.44 381 THR A N 1
ATOM 3134 C CA . THR A 1 381 ? 22.052 -32.066 -14.649 1.00 33.44 381 THR A CA 1
ATOM 3135 C C . THR A 1 381 ? 20.885 -32.354 -13.698 1.00 33.44 381 THR A C 1
ATOM 3137 O O . THR A 1 381 ? 21.087 -32.919 -12.625 1.00 33.44 381 THR A O 1
ATOM 3140 N N . GLY A 1 382 ? 19.662 -31.990 -14.092 1.00 31.00 382 GLY A N 1
ATOM 3141 C CA . GLY A 1 382 ? 18.448 -32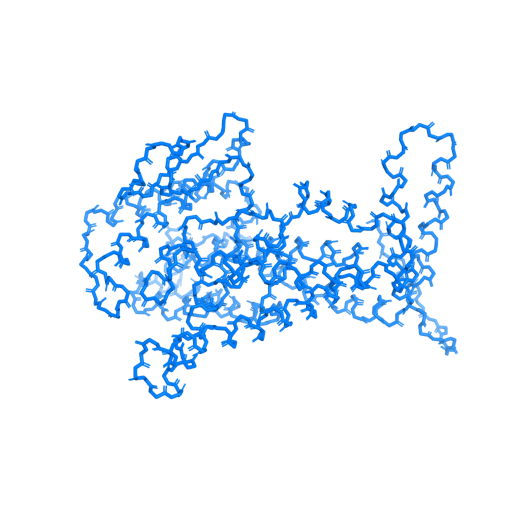.496 -13.447 1.00 31.00 382 GLY A CA 1
ATOM 3142 C C . GLY A 1 382 ? 17.307 -31.488 -13.328 1.00 31.00 382 GLY A C 1
ATOM 3143 O O . GLY A 1 382 ? 17.338 -30.618 -12.469 1.00 31.00 382 GLY A O 1
ATOM 3144 N N . PHE A 1 383 ? 16.266 -31.722 -14.133 1.00 29.44 383 PHE A N 1
ATOM 3145 C CA . PHE A 1 383 ? 14.899 -31.194 -14.027 1.00 29.44 383 PHE A CA 1
ATOM 3146 C C . PHE A 1 383 ? 14.678 -29.700 -14.308 1.00 29.44 383 PHE A C 1
ATOM 3148 O O . PHE A 1 383 ? 14.463 -28.883 -13.415 1.00 29.44 383 PHE A O 1
ATOM 3155 N N . VAL A 1 384 ? 14.577 -29.387 -15.603 1.00 32.09 384 VAL A N 1
ATOM 3156 C CA . VAL A 1 384 ? 13.749 -28.277 -16.091 1.00 32.09 384 VAL A CA 1
ATOM 3157 C C . VAL A 1 384 ? 12.314 -28.798 -16.171 1.00 32.09 384 VAL A C 1
ATOM 3159 O O . VAL A 1 384 ? 11.964 -29.551 -17.074 1.00 32.09 384 VAL A O 1
ATOM 3162 N N . GLY A 1 385 ? 11.508 -28.468 -15.166 1.00 26.84 385 GLY A N 1
ATOM 3163 C CA . GLY A 1 385 ? 10.057 -28.510 -15.283 1.00 26.84 385 GLY A CA 1
ATOM 3164 C C . GLY A 1 385 ? 9.588 -27.149 -15.775 1.00 26.84 385 GLY A C 1
ATOM 3165 O O . GLY A 1 385 ? 9.569 -26.196 -14.995 1.00 26.84 385 GLY A O 1
ATOM 3166 N N . ASP A 1 386 ? 9.249 -27.069 -17.058 1.00 34.28 386 ASP A N 1
ATOM 3167 C CA . ASP A 1 386 ? 8.523 -25.948 -17.641 1.00 34.28 386 ASP A CA 1
ATOM 3168 C C . ASP A 1 386 ? 7.148 -25.840 -16.978 1.00 34.28 386 ASP A C 1
ATOM 3170 O O . ASP A 1 386 ? 6.269 -26.667 -17.198 1.00 34.28 386 ASP A O 1
ATOM 3174 N N . PHE A 1 387 ? 6.955 -24.805 -16.172 1.00 30.11 387 PHE A N 1
ATOM 3175 C CA . PHE A 1 387 ? 5.632 -24.303 -15.825 1.00 30.11 387 PHE A CA 1
ATOM 3176 C C . PHE A 1 387 ? 5.742 -22.793 -15.709 1.00 30.11 387 PHE A C 1
ATOM 3178 O O . PHE A 1 387 ? 6.354 -22.325 -14.758 1.00 30.11 387 PHE A O 1
ATOM 3185 N N . PHE A 1 388 ? 5.230 -22.073 -16.712 1.00 35.47 388 PHE A N 1
ATOM 3186 C CA . PHE A 1 388 ? 4.424 -20.845 -16.615 1.00 35.47 388 PHE A CA 1
ATOM 3187 C C . PHE A 1 388 ? 4.001 -20.426 -18.041 1.00 35.47 388 PHE A C 1
ATOM 3189 O O . PHE A 1 388 ? 4.858 -20.195 -18.898 1.00 35.47 388 PHE A O 1
ATOM 3196 N N . ILE A 1 389 ? 2.682 -20.358 -18.267 1.00 38.09 389 ILE A N 1
ATOM 3197 C CA . ILE A 1 389 ? 2.011 -19.556 -19.307 1.00 38.09 389 ILE A CA 1
ATOM 3198 C C . ILE A 1 389 ? 1.544 -18.276 -18.626 1.00 38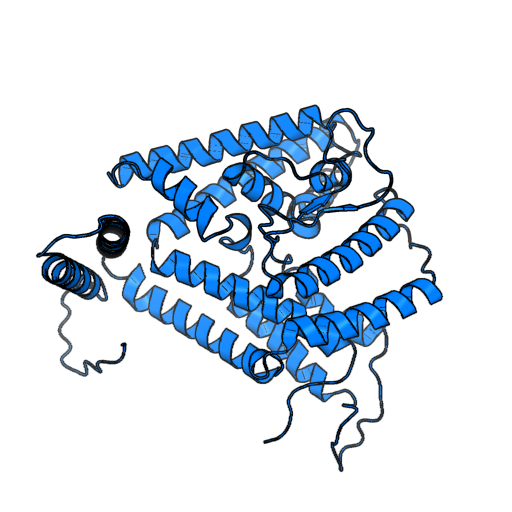.09 389 ILE A C 1
ATOM 3200 O O . ILE A 1 389 ? 1.032 -18.407 -17.487 1.00 38.09 389 ILE A O 1
#

pLDDT: mean 77.33, std 15.4, range [26.84, 97.25]